Protein 1IAK (pdb70)

Radius of gyration: 23.52 Å; Cα contacts (8 Å, |Δi|>4): 874; chains: 3; bounding box: 76×51×43 Å

Sequence (380 aa):
IEADHVGSYGITVYQSPGDIGQYTFEFDGDELFYVDLDKKETVWMLPEFAQLRRFEPQGGLQNIATGKHNLEILTKRSNSTPATNEAPQATVFPKSPVLLGQPNTLICFVDNIFPPVINITWLRNSKSVTDGVYETSFFVNRDYSFHKLSYLTFIPSDDDIYDCKVEHWGLEEPVLKHWEPEGSFVHQFQPFCYFTNGTQRIRLVIRYIYNREEYVRFDSDVGEYRAVTELGRPDAEYWNKQYLERTRAELDTVCRHNYEKTETPTSLRRLEQPSVVISLSRTEALNHHNTLVCSVTDFYPAKIKVRWFRNGQEETVGVSSTQLIRNGDWTFQVLVMLEMTPRRGEVYTCHVEHPSLTSPITVEWRASTDYGILQINSRW

CATH classification: 3.10.320.10 (+1 more: 2.60.40.10)

Foldseek 3Di:
DDDPKDKDQWDWDFDDDPGDIWTFIAIRQHTQFIADLVVGHTGGPPVVVCVVDDDRSVVNNVVHVVNVVVCVVVCVVVVNDDWDFDDKDKDKDWPDDADAFDKTKIKIKIDQGPPQDKDKFKAKVNHTDDPQKDKDHWTADPVGHTMIMMMHIDGADDRIWMWIWIDTPNDPHTDTDIDHDD/DDKDWDWDWDWDDDPQLPDTWIKIFTDIRHRTAKMDTVVVQAIDGPDPVCPVPRVVCRVPPRVVVNCCNVVPRNCCRVPPCVVPVVVDWWAWDWDKDWDDDDDAQDKTKIKIKTWFTDDPDKDKWKDKQRHTDDPQKDKDPWADPPPRMTIIIIMGIDGAHAPMKMKIWMDDPNDPHIDIDIDHD/DDDDDDDDDDDDD

InterPro domains:
  IPR001003 MHC class II, alpha chain, N-terminal [PF00993] (30-110)
  IPR001003 MHC class II, alpha chain, N-terminal [SM00920] (31-111)
  IPR003006 Immunoglobulin/major histocompatibility complex, conserved site [PS00290] (188-194)
  IPR003597 Immunoglobulin C1-set [PF07654] (117-197)
  IPR003597 Immunoglobulin C1-set [SM00407] (129-200)
  IPR007110 Immunoglobulin-like domain [PS50835] (114-194)
  IPR011162 MHC classes I/II-like antigen recognition protein [SSF54452] (30-111)
  IPR013783 Immunoglobulin-like fold [G3DSA:2.60.40.10] (109-222)
  IPR014745 MHC class II, alpha/beta chain, N-terminal [G3DSA:3.10.320.10] (29-108)
  IPR036179 Immunoglobulin-like domain superfamily [SSF48726] (112-207)
  IPR050160 Major Histocompatibility Complex/Immunoglobulin [PTHR19944] (13-245)

B-factor: mean 33.02, std 12.21, range [11.02, 80.5]

Secondary structure (DSSP, 8-state):
---SEEEEEEEEEEEETTTEEEEEEEETTEEEEEEETTTTEEEESSGGGGGT-B--HHHHHHHHHHHHHHHHHHHHHHTSPPPPP---EEEEEESS---TTS-EEEEEEEEEE-SS--EEEEEETTEE--TTEEE--PEE-TTS-EEEEEEEEE---SS--EEEEEE-TT-SS-EEEEE---/--EEEEEEEEEEEETGGGEEEEEEEEEETTEEEEEEETTT-SEEESSGGGHHHHHHHHHHTHHHHHTHIIIIIIHHIIIIITTTGGG--BPPEEEEEESSPP-TTS-EEEEEEEEEEBSS--EEEEEETTEEE-TTEEE-PPEE-SSS-EEEEEEEEE---TT-EEEEEEE-TT-SS-EEEEEE-/-B--PPPPPPPP-

GO terms:
  GO:0005764 lysosome (C, IDA)
  GO:0005886 plasma membrane (C, IDA)
  GO:0009897 external side of plasma membrane (C, IDA)
  GO:0045582 positive regulation of T cell differentiation (P, IDA)
  GO:0042605 peptide antigen binding (F, IDA)
  GO:0042613 MHC class II protein complex (C, IDA)
  GO:0019882 antigen processing and presentation (P, IDA)
  GO:0019886 antigen processing and presentation of exogenous peptide antigen via MHC class II (P, IDA)
  GO:0048002 antigen processing and presentation of peptide antigen (P, IDA)
  GO:0005515 protein binding (F, IPI)

Structure (mmCIF, N/CA/C/O backbone):
data_1IAK
#
_entry.id   1IAK
#
_cell.length_a   112.250
_cell.length_b   112.250
_cell.length_c   99.720
_cell.angle_alpha   90.00
_cell.angle_beta   90.00
_cell.angle_gamma   90.00
#
_symmetry.space_group_name_H-M   'P 41 21 2'
#
loop_
_entity.id
_entity.type
_entity.pdbx_description
1 polymer 'MHC CLASS II I-AK'
2 polymer 'MHC CLASS II I-AK'
3 polymer 'MHC CLASS II I-AK'
4 non-polymer 2-acetamido-2-deoxy-beta-D-glucopyranose
5 water water
#
loop_
_atom_site.group_PDB
_atom_site.id
_atom_site.type_symbol
_atom_site.label_atom_id
_atom_site.label_alt_id
_atom_site.label_comp_id
_atom_site.label_asym_id
_atom_site.label_entity_id
_atom_site.label_seq_id
_atom_site.pdbx_PDB_ins_code
_atom_site.Cartn_x
_atom_site.Cartn_y
_atom_site.Cartn_z
_atom_site.occupancy
_atom_site.B_iso_or_equiv
_atom_site.auth_seq_id
_atom_site.auth_comp_id
_atom_site.auth_asym_id
_atom_site.auth_atom_id
_atom_site.pdbx_PDB_model_num
ATOM 1 N N . ILE A 1 4 ? 21.762 78.075 29.092 1.00 58.34 1 ILE A N 1
ATOM 2 C CA . ILE A 1 4 ? 21.699 79.116 30.158 1.00 57.89 1 ILE A CA 1
ATOM 3 C C . ILE A 1 4 ? 23.108 79.312 30.704 1.00 58.57 1 ILE A C 1
ATOM 4 O O . ILE A 1 4 ? 23.637 78.425 31.375 1.00 58.75 1 ILE A O 1
ATOM 9 N N . GLU A 1 5 ? 23.731 80.434 30.360 1.00 58.80 2 GLU A N 1
ATOM 10 C CA . GLU A 1 5 ? 25.074 80.742 30.839 1.00 58.87 2 GLU A CA 1
ATOM 11 C C . GLU A 1 5 ? 24.992 81.647 32.069 1.00 56.28 2 GLU A C 1
ATOM 12 O O . GLU A 1 5 ? 23.964 82.275 32.312 1.00 56.90 2 GLU A O 1
ATOM 18 N N . ALA A 1 6 ? 26.063 81.681 32.855 1.00 52.53 3 ALA A N 1
ATOM 19 C CA . ALA A 1 6 ? 26.126 82.504 34.063 1.00 48.23 3 ALA A CA 1
ATOM 20 C C . ALA A 1 6 ? 27.500 82.301 34.708 1.00 44.99 3 ALA A C 1
ATOM 21 O O . ALA A 1 6 ? 28.257 81.427 34.287 1.00 44.98 3 ALA A O 1
ATOM 23 N N . ASP A 1 7 ? 27.821 83.110 35.709 1.00 40.47 4 ASP A N 1
ATOM 24 C CA . ASP A 1 7 ? 29.086 82.984 36.414 1.00 36.75 4 ASP A CA 1
ATOM 25 C C . ASP A 1 7 ? 28.961 81.912 37.473 1.00 34.48 4 ASP A C 1
ATOM 26 O O . ASP A 1 7 ? 29.927 81.225 37.768 1.00 34.00 4 ASP A O 1
ATOM 31 N N . HIS A 1 8 ? 27.785 81.812 38.091 1.00 30.70 5 HIS A N 1
ATOM 32 C CA . HIS A 1 8 ? 27.537 80.827 39.149 1.00 28.91 5 HIS A CA 1
ATOM 33 C C . HIS A 1 8 ? 26.138 80.216 39.047 1.00 28.46 5 HIS A C 1
ATOM 34 O O . HIS A 1 8 ? 25.264 80.762 38.358 1.00 28.53 5 HIS A O 1
ATOM 41 N N . VAL A 1 9 ? 25.925 79.098 39.743 1.00 24.97 6 VAL A N 1
ATOM 42 C CA . VAL A 1 9 ? 24.637 78.419 39.754 1.00 22.65 6 VAL A CA 1
ATOM 43 C C . VAL A 1 9 ? 24.430 77.696 41.072 1.00 21.73 6 VAL A C 1
ATOM 44 O O . VAL A 1 9 ? 25.201 76.794 41.413 1.00 21.35 6 VAL A O 1
ATOM 48 N N . GLY A 1 10 ? 23.405 78.095 41.821 1.00 19.37 7 GLY A N 1
ATOM 49 C CA . GLY A 1 10 ? 23.098 77.449 43.087 1.00 19.23 7 GLY A CA 1
ATOM 50 C C . GLY A 1 10 ? 21.779 76.685 42.957 1.00 21.92 7 GLY A C 1
ATOM 51 O O . GLY A 1 10 ? 20.822 77.213 42.381 1.00 24.13 7 GLY A O 1
ATOM 52 N N . SER A 1 11 ? 21.740 75.427 43.393 1.00 20.10 8 SER A N 1
ATOM 53 C CA . SER A 1 11 ? 20.517 74.609 43.332 1.00 17.84 8 SER A CA 1
ATOM 54 C C . SER A 1 11 ? 20.187 74.356 44.766 1.00 18.28 8 SER A C 1
ATOM 55 O O . SER A 1 11 ? 20.699 73.437 45.392 1.00 18.98 8 SER A O 1
ATOM 58 N N . TYR A 1 12 ? 19.360 75.225 45.309 1.00 19.99 9 TYR A N 1
ATOM 59 C CA . TYR A 1 12 ? 19.009 75.148 46.703 1.00 21.90 9 TYR A CA 1
ATOM 60 C C . TYR A 1 12 ? 17.779 74.306 46.966 1.00 24.72 9 TYR A C 1
ATOM 61 O O . TYR A 1 12 ? 16.646 74.815 46.978 1.00 25.78 9 TYR A O 1
ATOM 70 N N . GLY A 1 13 A 17.998 73.008 47.126 1.00 24.12 9 GLY A N 1
ATOM 71 C CA . GLY A 1 13 A 16.890 72.123 47.423 1.00 23.17 9 GLY A CA 1
ATOM 72 C C . GLY A 1 13 A 16.516 71.096 46.382 1.00 24.51 9 GLY A C 1
ATOM 73 O O . GLY A 1 13 A 15.327 70.881 46.153 1.00 25.35 9 GLY A O 1
ATOM 74 N N . ILE A 1 14 ? 17.500 70.466 45.736 1.00 24.00 10 ILE A N 1
ATOM 75 C CA . ILE A 1 14 ? 17.197 69.431 44.748 1.00 23.18 10 ILE A CA 1
ATOM 76 C C . ILE A 1 14 ? 16.511 68.351 45.576 1.00 23.08 10 ILE A C 1
ATOM 77 O O . ILE A 1 14 ? 17.003 67.983 46.645 1.00 22.64 10 ILE A O 1
ATOM 82 N N . THR A 1 15 ? 15.322 67.941 45.136 1.00 24.66 11 THR A N 1
ATOM 83 C CA . THR A 1 15 ? 14.525 66.952 45.857 1.00 24.51 11 THR A CA 1
ATOM 84 C C . THR A 1 15 ? 14.111 65.811 44.937 1.00 24.93 11 THR A C 1
ATOM 85 O O . THR A 1 15 ? 13.421 66.023 43.938 1.00 24.84 11 THR A O 1
ATOM 89 N N . VAL A 1 16 ? 14.568 64.607 45.266 1.00 26.46 12 VAL A N 1
ATOM 90 C CA . VAL A 1 16 ? 14.268 63.425 44.473 1.00 26.44 12 VAL A CA 1
ATOM 91 C C . VAL A 1 16 ? 13.593 62.358 45.338 1.00 26.67 12 VAL A C 1
ATOM 92 O O . VAL A 1 16 ? 14.010 62.116 46.475 1.00 27.17 12 VAL A O 1
ATOM 96 N N . TYR A 1 17 ? 12.500 61.789 44.835 1.00 27.27 13 TYR A N 1
ATOM 97 C CA . TYR A 1 17 ? 11.803 60.736 45.566 1.00 27.65 13 TYR A CA 1
ATOM 98 C C . TYR A 1 17 ? 11.522 59.618 44.604 1.00 28.54 13 TYR A C 1
ATOM 99 O O . TYR A 1 17 ? 11.206 59.853 43.430 1.00 26.31 13 TYR A O 1
ATOM 108 N N . GLN A 1 18 ? 11.583 58.402 45.129 1.00 31.83 14 GLN A N 1
ATOM 109 C CA . GLN A 1 18 ? 11.398 57.213 44.316 1.00 34.78 14 GLN A CA 1
ATOM 110 C C . GLN A 1 18 ? 10.617 56.119 45.030 1.00 34.60 14 GLN A C 1
ATOM 111 O O . GLN A 1 18 ? 10.746 55.918 46.255 1.00 32.23 14 GLN A O 1
ATOM 117 N N . SER A 1 19 ? 9.774 55.438 44.261 1.00 35.76 15 SER A N 1
ATOM 118 C CA . SER A 1 19 ? 8.987 54.329 44.787 1.00 37.53 15 SER A CA 1
ATOM 119 C C . SER A 1 19 ? 9.024 53.165 43.811 1.00 36.93 15 SER A C 1
ATOM 120 O O . SER A 1 19 ? 9.153 53.360 42.602 1.00 36.67 15 SER A O 1
ATOM 123 N N . PRO A 1 20 ? 8.924 51.937 44.327 1.00 36.99 16 PRO A N 1
ATOM 124 C CA . PRO A 1 20 ? 8.779 51.626 45.751 1.00 36.97 16 PRO A CA 1
ATOM 125 C C . PRO A 1 20 ? 10.071 51.794 46.522 1.00 37.25 16 PRO A C 1
ATOM 126 O O . PRO A 1 20 ? 11.118 52.095 45.949 1.00 38.28 16 PRO A O 1
ATOM 130 N N . GLY A 1 21 ? 9.991 51.592 47.827 1.00 37.18 17 GLY A N 1
ATOM 131 C CA . GLY A 1 21 ? 11.172 51.691 48.653 1.00 39.15 17 GLY A CA 1
ATOM 132 C C . GLY A 1 21 ? 11.259 52.946 49.479 1.00 40.84 17 GLY A C 1
ATOM 133 O O . GLY A 1 21 ? 12.002 52.964 50.463 1.00 41.51 17 GLY A O 1
ATOM 134 N N . ASP A 1 22 ? 10.495 53.976 49.106 1.00 42.35 18 ASP A N 1
ATOM 135 C CA . ASP A 1 22 ? 10.512 55.261 49.817 1.00 43.00 18 ASP A CA 1
ATOM 136 C C . ASP A 1 22 ? 11.943 55.798 49.899 1.00 41.18 18 ASP A C 1
ATOM 137 O O . ASP A 1 22 ? 12.481 56.048 50.983 1.00 40.74 18 ASP A O 1
ATOM 142 N N . ILE A 1 23 ? 12.544 55.961 48.726 1.00 39.15 19 ILE A N 1
ATOM 143 C CA . ILE A 1 23 ? 13.916 56.432 48.588 1.00 38.08 19 ILE A CA 1
ATOM 144 C C . ILE A 1 23 ? 13.894 57.920 48.250 1.00 36.24 19 ILE A C 1
ATOM 145 O O . ILE A 1 23 ? 13.351 58.319 47.215 1.00 36.15 19 ILE A O 1
ATOM 150 N N . GLY A 1 24 ? 14.474 58.739 49.113 1.00 34.52 20 GLY A N 1
ATOM 151 C CA . GLY A 1 24 ? 14.495 60.164 48.843 1.00 34.32 20 GLY A CA 1
ATOM 152 C C . GLY A 1 24 ? 15.847 60.799 49.100 1.00 32.80 20 GLY A C 1
ATOM 153 O O . GLY A 1 24 ? 16.630 60.288 49.909 1.00 32.31 20 GLY A O 1
ATOM 154 N N . GLN A 1 25 ? 16.126 61.897 48.402 1.00 29.10 21 GLN A N 1
ATOM 155 C CA . GLN A 1 25 ? 17.379 62.623 48.574 1.00 26.71 21 GLN A CA 1
ATOM 156 C C . GLN A 1 25 ? 17.129 64.125 48.442 1.00 24.89 21 GLN A C 1
ATOM 157 O O . GLN A 1 25 ? 16.410 64.560 47.536 1.00 23.79 21 GLN A O 1
ATOM 163 N N . TYR A 1 26 ? 17.726 64.894 49.351 1.00 24.38 22 TYR A N 1
ATOM 164 C CA . TYR A 1 26 ? 17.618 66.357 49.367 1.00 23.59 22 TYR A CA 1
ATOM 165 C C . TYR A 1 26 ? 19.018 66.967 49.496 1.00 20.87 22 TYR A C 1
ATOM 166 O O . TYR A 1 26 ? 19.685 66.804 50.519 1.00 19.19 22 TYR A O 1
ATOM 175 N N . THR A 1 27 ? 19.431 67.708 48.479 1.00 21.36 23 THR A N 1
ATOM 176 C CA . THR A 1 27 ? 20.743 68.325 48.485 1.00 21.45 23 THR A CA 1
ATOM 177 C C . THR A 1 27 ? 20.747 69.776 47.999 1.00 23.87 23 THR A C 1
ATOM 178 O O . THR A 1 27 ? 19.788 70.251 47.376 1.00 23.77 23 THR A O 1
ATOM 182 N N . PHE A 1 28 ? 21.870 70.441 48.264 1.00 23.58 24 PHE A N 1
ATOM 183 C CA . PHE A 1 28 ? 22.156 71.806 47.820 1.00 22.87 24 PHE A CA 1
ATOM 184 C C . PHE A 1 28 ? 23.446 71.665 47.005 1.00 21.28 24 PHE A C 1
ATOM 185 O O . PHE A 1 28 ? 24.388 71.022 47.467 1.00 18.35 24 PHE A O 1
ATOM 193 N N . GLU A 1 29 ? 23.478 72.204 45.794 1.00 20.16 25 GLU A N 1
ATOM 194 C CA . GLU A 1 29 ? 24.686 72.162 44.966 1.00 20.75 25 GLU A CA 1
ATOM 195 C C . GLU A 1 29 ? 25.074 73.602 44.627 1.00 22.67 25 GLU A C 1
ATOM 196 O O . GLU A 1 29 ? 24.185 74.450 44.459 1.00 22.62 25 GLU A O 1
ATOM 202 N N . PHE A 1 30 ? 26.371 73.909 44.593 1.00 21.51 26 PHE A N 1
ATOM 203 C CA . PHE A 1 30 ? 26.805 75.241 44.173 1.00 21.09 26 PHE A CA 1
ATOM 204 C C . PHE A 1 30 ? 27.907 75.073 43.159 1.00 21.30 26 PHE A C 1
ATOM 205 O O . PHE A 1 30 ? 28.916 74.429 43.434 1.00 21.53 26 PHE A O 1
ATOM 213 N N . ASP A 1 31 ? 27.688 75.622 41.976 1.00 20.50 27 ASP A N 1
ATOM 214 C CA . ASP A 1 31 ? 28.628 75.523 40.880 1.00 21.75 27 ASP A CA 1
ATOM 215 C C . ASP A 1 31 ? 29.005 74.071 40.584 1.00 22.48 27 ASP A C 1
ATOM 216 O O . ASP A 1 31 ? 30.159 73.757 40.266 1.00 22.82 27 ASP A O 1
ATOM 221 N N . GLY A 1 32 ? 28.019 73.185 40.700 1.00 20.69 28 GLY A N 1
ATOM 222 C CA . GLY A 1 32 ? 28.228 71.781 40.409 1.00 18.73 28 GLY A CA 1
ATOM 223 C C . GLY A 1 32 ? 28.759 70.922 41.531 1.00 17.86 28 GLY A C 1
ATOM 224 O O . GLY A 1 32 ? 28.889 69.715 41.355 1.00 18.47 28 GLY A O 1
ATOM 225 N N . ASP A 1 33 ? 29.073 71.516 42.671 1.00 16.65 29 ASP A N 1
ATOM 226 C CA . ASP A 1 33 ? 29.590 70.743 43.774 1.00 19.55 29 ASP A CA 1
ATOM 227 C C . ASP A 1 33 ? 28.573 70.606 44.864 1.00 21.28 29 ASP A C 1
ATOM 228 O O . ASP A 1 33 ? 27.696 71.461 45.013 1.00 21.73 29 ASP A O 1
ATOM 233 N N . GLU A 1 34 ? 28.709 69.542 45.643 1.00 19.58 30 GLU A N 1
ATOM 234 C CA . GLU A 1 34 ? 27.781 69.251 46.713 1.00 21.31 30 GLU A CA 1
ATOM 235 C C . GLU A 1 34 ? 27.997 70.012 47.991 1.00 21.31 30 GLU A C 1
ATOM 236 O O . GLU A 1 34 ? 28.957 69.759 48.707 1.00 22.14 30 GLU A O 1
ATOM 242 N N . LEU A 1 35 ? 27.065 70.909 48.309 1.00 21.55 31 LEU A N 1
ATOM 243 C CA . LEU A 1 35 ? 27.149 71.679 49.543 1.00 20.51 31 LEU A CA 1
ATOM 244 C C . LEU A 1 35 ? 26.792 70.769 50.720 1.00 21.27 31 LEU A C 1
ATOM 245 O O . LEU A 1 35 ? 27.517 70.703 51.723 1.00 22.70 31 LEU A O 1
ATOM 250 N N . PHE A 1 36 ? 25.689 70.044 50.597 1.00 21.54 32 PHE A N 1
ATOM 251 C CA . PHE A 1 36 ? 25.283 69.120 51.645 1.00 21.87 32 PHE A CA 1
ATOM 252 C C . PHE A 1 36 ? 24.123 68.253 51.184 1.00 21.30 32 PHE A C 1
ATOM 253 O O . PHE A 1 36 ? 23.645 68.361 50.051 1.00 19.36 32 PHE A O 1
ATOM 261 N N . TYR A 1 37 ? 23.747 67.317 52.029 1.00 21.63 33 TYR A N 1
ATOM 262 C CA . TYR A 1 37 ? 22.572 66.508 51.748 1.00 24.15 33 TYR A CA 1
ATOM 263 C C . TYR A 1 37 ? 21.985 66.424 53.136 1.00 25.42 33 TYR A C 1
ATOM 264 O O . TYR A 1 37 ? 22.702 66.653 54.132 1.00 24.16 33 TYR A O 1
ATOM 273 N N . VAL A 1 38 ? 20.673 66.226 53.211 1.00 27.73 34 VAL A N 1
ATOM 274 C CA . VAL A 1 38 ? 20.033 66.108 54.508 1.00 29.00 34 VAL A CA 1
ATOM 275 C C . VAL A 1 38 ? 19.793 64.628 54.748 1.00 30.14 34 VAL A C 1
ATOM 276 O O . VAL A 1 38 ? 19.232 63.941 53.888 1.00 27.52 34 VAL A O 1
ATOM 280 N N . ASP A 1 39 ? 20.316 64.126 55.864 1.00 32.00 35 ASP A N 1
ATOM 281 C CA . ASP A 1 39 ? 20.119 62.729 56.229 1.00 34.85 35 ASP A CA 1
ATOM 282 C C . ASP A 1 39 ? 18.668 62.640 56.714 1.00 34.45 35 ASP A C 1
ATOM 283 O O . ASP A 1 39 ? 18.340 63.104 57.801 1.00 33.64 35 ASP A O 1
ATOM 288 N N . LEU A 1 40 ? 17.812 62.061 55.884 1.00 35.50 36 LEU A N 1
ATOM 289 C CA . LEU A 1 40 ? 16.393 61.935 56.175 1.00 36.33 36 LEU A CA 1
ATOM 290 C C . LEU A 1 40 ? 16.094 61.106 57.407 1.00 38.65 36 LEU A C 1
ATOM 291 O O . LEU A 1 40 ? 15.133 61.377 58.132 1.00 38.85 36 LEU A O 1
ATOM 296 N N . ASP A 1 41 ? 16.953 60.136 57.679 1.00 41.93 37 ASP A N 1
ATOM 297 C CA . ASP A 1 41 ? 16.765 59.268 58.824 1.00 45.21 37 ASP A CA 1
ATOM 298 C C . ASP A 1 41 ? 17.263 59.901 60.114 1.00 45.72 37 ASP A C 1
ATOM 299 O O . ASP A 1 41 ? 16.529 59.942 61.102 1.00 45.98 37 ASP A O 1
ATOM 304 N N . LYS A 1 42 ? 18.496 60.402 60.113 1.00 46.61 38 LYS A N 1
ATOM 305 C CA . LYS A 1 42 ? 19.056 61.045 61.305 1.00 47.86 38 LYS A CA 1
ATOM 306 C C . LYS A 1 42 ? 18.527 62.478 61.463 1.00 47.80 38 LYS A C 1
ATOM 307 O O . LYS A 1 42 ? 18.582 63.059 62.550 1.00 47.91 38 LYS A O 1
ATOM 313 N N . LYS A 1 43 ? 18.000 63.030 60.374 1.00 47.08 39 LYS A N 1
ATOM 314 C CA . LYS A 1 43 ? 17.467 64.387 60.359 1.00 47.04 39 LYS A CA 1
ATOM 315 C C . LYS A 1 43 ? 18.545 65.428 60.694 1.00 46.48 39 LYS A C 1
ATOM 316 O O . LYS A 1 43 ? 18.422 66.199 61.650 1.00 47.21 39 LYS A O 1
ATOM 322 N N . GLU A 1 44 ? 19.586 65.456 59.862 1.00 44.73 40 GLU A N 1
ATOM 323 C CA . GLU A 1 44 ? 20.710 66.373 60.013 1.00 43.30 40 GLU A CA 1
ATOM 324 C C . GLU A 1 44 ? 21.200 66.815 58.641 1.00 40.84 40 GLU A C 1
ATOM 325 O O . GLU A 1 44 ? 20.998 66.124 57.638 1.00 40.56 40 GLU A O 1
ATOM 331 N N . THR A 1 45 ? 21.850 67.970 58.606 1.00 37.48 41 THR A N 1
ATOM 332 C CA . THR A 1 45 ? 22.404 68.520 57.381 1.00 33.63 41 THR A CA 1
ATOM 333 C C . THR A 1 45 ? 23.860 68.067 57.373 1.00 32.92 41 THR A C 1
ATOM 334 O O . THR A 1 45 ? 24.608 68.364 58.304 1.00 33.06 41 THR A O 1
ATOM 338 N N . VAL A 1 46 ? 24.240 67.288 56.367 1.00 30.95 42 VAL A N 1
ATOM 339 C CA . VAL A 1 46 ? 25.607 66.782 56.286 1.00 29.62 42 VAL A CA 1
ATOM 340 C C . VAL A 1 46 ? 26.388 67.519 55.210 1.00 28.42 42 VAL A C 1
ATOM 341 O O . VAL A 1 46 ? 26.164 67.316 54.006 1.00 28.09 42 VAL A O 1
ATOM 345 N N . TRP A 1 47 ? 27.293 68.385 55.663 1.00 27.24 43 TRP A N 1
ATOM 346 C CA . TRP A 1 47 ? 28.119 69.212 54.782 1.00 27.48 43 TRP A CA 1
ATOM 347 C C . TRP A 1 47 ? 29.362 68.476 54.299 1.00 27.09 43 TRP A C 1
ATOM 348 O O . TRP A 1 47 ? 30.062 67.840 55.094 1.00 27.56 43 TRP A O 1
ATOM 359 N N . MET A 1 48 ? 29.635 68.559 52.999 1.00 26.72 44 MET A N 1
ATOM 360 C CA . MET A 1 48 ? 30.808 67.896 52.455 1.00 26.89 44 MET A CA 1
ATOM 361 C C . MET A 1 48 ? 32.071 68.534 53.026 1.00 28.73 44 MET A C 1
ATOM 362 O O . MET A 1 48 ? 33.002 67.823 53.398 1.00 29.98 44 MET A O 1
ATOM 367 N N . LEU A 1 49 ? 32.117 69.870 53.0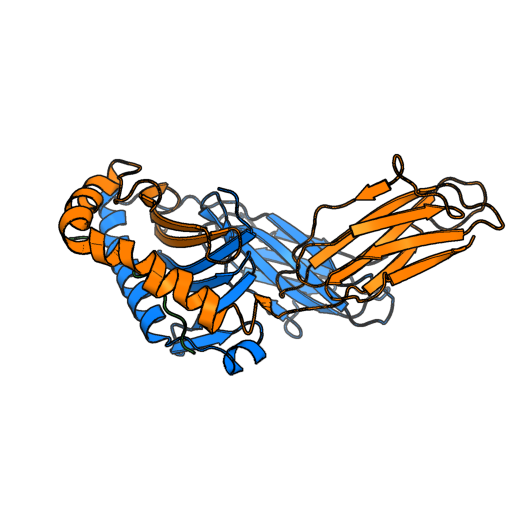62 1.00 28.43 45 LEU A N 1
ATOM 368 C CA . LEU A 1 49 ? 33.249 70.601 53.642 1.00 25.89 45 LEU A CA 1
ATOM 369 C C . LEU A 1 49 ? 32.750 71.016 55.022 1.00 26.77 45 LEU A C 1
ATOM 370 O O . LEU A 1 49 ? 32.010 71.986 55.165 1.00 25.28 45 LEU A O 1
ATOM 375 N N . PRO A 1 50 ? 33.129 70.266 56.057 1.00 27.83 46 PRO A N 1
ATOM 376 C CA . PRO A 1 50 ? 32.714 70.539 57.434 1.00 29.10 46 PRO A CA 1
ATOM 377 C C . PRO 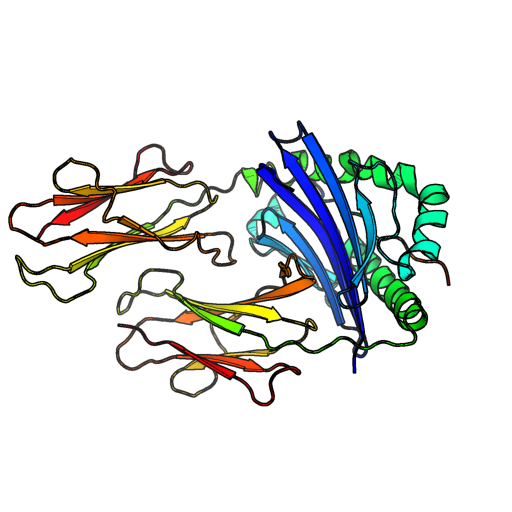A 1 50 ? 32.900 71.976 57.923 1.00 31.41 46 PRO A C 1
ATOM 378 O O . PRO A 1 50 ? 32.161 72.433 58.795 1.00 33.54 46 PRO A O 1
ATOM 382 N N . GLU A 1 51 ? 33.890 72.680 57.389 1.00 31.83 47 GLU A N 1
ATOM 383 C CA . GLU A 1 51 ? 34.159 74.057 57.800 1.00 32.72 47 GLU A CA 1
ATOM 384 C C . GLU A 1 51 ? 33.016 74.993 57.407 1.00 31.70 47 GLU A C 1
ATOM 385 O O . GLU A 1 51 ? 32.718 75.944 58.127 1.00 31.30 47 GLU A O 1
ATOM 391 N N . PHE A 1 52 ? 32.360 74.699 56.286 1.00 29.67 48 PHE A N 1
ATOM 392 C CA . PHE A 1 52 ? 31.230 75.494 55.821 1.00 27.50 48 PHE A CA 1
ATOM 393 C C . PHE A 1 52 ? 30.097 75.542 56.858 1.00 29.37 48 PHE A C 1
ATOM 394 O O . PHE A 1 52 ? 29.441 76.570 57.016 1.00 31.14 48 PHE A O 1
ATOM 402 N N . ALA A 1 53 ? 29.894 74.453 57.592 1.00 30.60 49 ALA A N 1
ATOM 403 C CA . ALA A 1 53 ? 28.842 74.396 58.605 1.00 32.09 49 ALA A CA 1
ATOM 404 C C . ALA A 1 53 ? 29.101 75.368 59.745 1.00 33.86 49 ALA A C 1
ATOM 405 O O . ALA A 1 53 ? 28.286 75.497 60.655 1.00 34.72 49 ALA A O 1
ATOM 407 N N . GLN A 1 54 ? 30.264 76.008 59.722 1.00 36.08 50 GLN A N 1
ATOM 408 C CA . GLN A 1 54 ? 30.626 76.975 60.745 1.00 37.63 50 GLN A CA 1
ATOM 409 C C . GLN A 1 54 ? 30.268 78.404 60.333 1.00 37.49 50 GLN A C 1
ATOM 410 O O . GLN A 1 54 ? 30.121 79.284 61.181 1.00 38.82 50 GLN A O 1
ATOM 416 N N . LEU A 1 55 ? 30.119 78.615 59.029 1.00 35.79 51 LEU A N 1
ATOM 417 C CA . LEU A 1 55 ? 29.825 79.924 58.465 1.00 34.12 51 LEU A CA 1
ATOM 418 C C . LEU A 1 55 ? 28.410 80.054 57.909 1.00 33.91 51 LEU A C 1
ATOM 419 O O . LEU A 1 55 ? 27.965 81.161 57.603 1.00 35.45 51 LEU A O 1
ATOM 424 N N . ARG A 1 56 ? 27.714 78.934 57.741 1.00 32.13 52 ARG A N 1
ATOM 425 C CA . ARG A 1 56 ? 26.350 78.943 57.217 1.00 30.46 52 ARG A CA 1
ATOM 426 C C . ARG A 1 56 ? 25.608 77.730 57.776 1.00 32.55 52 ARG A C 1
ATOM 427 O O . ARG A 1 56 ? 26.241 76.765 58.211 1.00 33.03 52 ARG A O 1
ATOM 435 N N . ARG A 1 57 ? 24.279 77.780 57.800 1.00 33.82 53 ARG A N 1
ATOM 436 C CA . ARG A 1 57 ? 23.506 76.664 58.326 1.00 34.56 53 ARG A CA 1
ATOM 437 C C . ARG A 1 57 ? 22.182 76.499 57.607 1.00 34.13 53 ARG A C 1
ATOM 438 O O . ARG A 1 57 ? 21.638 77.464 57.063 1.00 34.06 53 ARG A O 1
ATOM 446 N N . PHE A 1 58 ? 21.682 75.267 57.594 1.00 31.89 54 PHE A N 1
ATOM 447 C CA . PHE A 1 58 ? 20.407 74.949 56.966 1.00 30.92 54 PHE A CA 1
ATOM 448 C C . PHE A 1 58 ? 19.630 74.072 57.927 1.00 31.96 54 PHE A C 1
ATOM 449 O O . PHE A 1 58 ? 20.183 73.138 58.501 1.00 31.86 54 PHE A O 1
ATOM 457 N N . GLU A 1 59 ? 18.368 74.420 58.154 1.00 34.46 55 GLU A N 1
ATOM 458 C CA . GLU A 1 59 ? 17.494 73.661 59.041 1.00 35.63 55 GLU A CA 1
ATOM 459 C C . GLU A 1 59 ? 16.987 72.469 58.247 1.00 33.86 55 GLU A C 1
ATOM 460 O O . GLU A 1 59 ? 16.246 72.634 57.278 1.00 34.27 55 GLU A O 1
ATOM 466 N N . PRO A 1 60 ? 17.367 71.249 58.657 1.00 32.11 56 PRO A N 1
ATOM 467 C CA . PRO A 1 60 ? 16.963 70.017 57.973 1.00 31.71 56 PRO A CA 1
ATOM 468 C C . PRO A 1 60 ? 15.477 69.845 57.699 1.00 32.10 56 PRO A C 1
ATOM 469 O O . PRO A 1 60 ? 15.111 69.235 56.682 1.00 30.75 56 PRO A O 1
ATOM 473 N N . GLN A 1 61 ? 14.629 70.410 58.569 1.00 33.66 57 GLN A N 1
ATOM 474 C CA . GLN A 1 61 ? 13.166 70.328 58.416 1.00 34.00 57 GLN A CA 1
ATOM 475 C C . GLN A 1 61 ? 12.765 70.730 57.012 1.00 31.84 57 GLN A C 1
ATOM 476 O O . GLN A 1 61 ? 11.872 70.124 56.417 1.00 32.86 57 GLN A O 1
ATOM 482 N N . GLY A 1 62 ? 13.425 71.757 56.485 1.00 29.45 58 GLY A N 1
ATOM 483 C CA . GLY A 1 62 ? 13.126 72.220 55.146 1.00 26.66 58 GLY A CA 1
ATOM 484 C C . GLY A 1 62 ? 13.355 71.083 54.188 1.00 26.32 58 GLY A C 1
ATOM 485 O O . GLY A 1 62 ? 12.627 70.935 53.202 1.00 27.01 58 GLY A O 1
ATOM 486 N N . GLY A 1 63 ? 14.370 70.275 54.494 1.00 24.92 59 GLY A N 1
ATOM 487 C CA . GLY A 1 63 ? 14.684 69.128 53.673 1.00 23.75 59 GLY A CA 1
ATOM 488 C C . GLY A 1 63 ? 13.583 68.097 53.796 1.00 21.91 59 GLY A C 1
ATOM 489 O O . GLY A 1 63 ? 13.020 67.667 52.803 1.00 21.06 59 GLY A O 1
ATOM 490 N N . LEU A 1 64 ? 13.250 67.730 55.024 1.00 24.00 60 LEU A N 1
ATOM 491 C CA . LEU A 1 64 ? 12.205 66.739 55.274 1.00 26.35 60 LEU A CA 1
ATOM 492 C C . LEU A 1 64 ? 10.907 67.132 54.585 1.00 28.41 60 LEU A C 1
ATOM 493 O O . LEU A 1 64 ? 10.304 66.341 53.852 1.00 29.37 60 LEU A O 1
ATOM 498 N N . GLN A 1 65 ? 10.495 68.372 54.811 1.00 29.97 61 GLN A N 1
ATOM 499 C CA . GLN A 1 65 ? 9.268 68.894 54.242 1.00 30.98 61 GLN A CA 1
ATOM 500 C C . GLN A 1 65 ? 9.221 68.791 52.734 1.00 29.31 61 GLN A C 1
ATOM 501 O O . GLN A 1 65 ? 8.212 68.382 52.161 1.00 30.36 61 GLN A O 1
ATOM 507 N N . ASN A 1 66 ? 10.303 69.186 52.080 1.00 28.62 62 ASN A N 1
ATOM 508 C CA . ASN A 1 66 ? 10.358 69.128 50.626 1.00 26.60 62 ASN A CA 1
ATOM 509 C C . ASN A 1 66 ? 10.278 67.697 50.124 1.00 26.16 62 ASN A C 1
ATOM 510 O O . ASN A 1 66 ? 9.724 67.443 49.056 1.00 24.85 62 ASN A O 1
ATOM 515 N N . ILE A 1 67 ? 10.837 66.764 50.893 1.00 28.78 63 ILE A N 1
ATOM 516 C CA . ILE A 1 67 ? 10.795 65.347 50.527 1.00 29.11 63 ILE A CA 1
ATOM 517 C C . ILE A 1 67 ? 9.349 64.849 50.663 1.00 28.84 63 ILE A C 1
ATOM 518 O O . ILE A 1 67 ? 8.820 64.230 49.738 1.00 29.18 63 ILE A O 1
ATOM 523 N N . ALA A 1 68 ? 8.704 65.158 51.787 1.00 27.68 64 ALA A N 1
ATOM 524 C CA . ALA A 1 68 ? 7.313 64.759 52.002 1.00 27.38 64 ALA A CA 1
ATOM 525 C C . ALA A 1 68 ? 6.463 65.195 50.813 1.00 27.87 64 ALA A C 1
ATOM 526 O O . ALA A 1 68 ? 5.582 64.460 50.365 1.00 30.40 64 ALA A O 1
ATOM 528 N N . THR A 1 69 ? 6.760 66.370 50.268 1.00 27.90 65 THR A N 1
ATOM 529 C CA . THR A 1 69 ? 6.025 66.890 49.124 1.00 27.31 65 THR A CA 1
ATOM 530 C C . THR A 1 69 ? 6.419 66.142 47.877 1.00 29.24 65 THR A C 1
ATOM 531 O O . THR A 1 69 ? 5.601 65.955 46.975 1.00 31.66 65 THR A O 1
ATOM 535 N N . GLY A 1 70 ? 7.680 65.729 47.812 1.00 29.92 66 GLY A N 1
ATOM 536 C CA . GLY A 1 70 ? 8.151 64.992 46.655 1.00 30.37 66 GLY A CA 1
ATOM 537 C C . GLY A 1 70 ? 7.378 63.695 46.573 1.00 29.38 66 GLY A C 1
ATOM 538 O O . GLY A 1 70 ? 6.900 63.317 45.506 1.00 27.79 66 GLY A O 1
ATOM 539 N N . LYS A 1 71 ? 7.248 63.041 47.723 1.00 31.32 67 LYS A N 1
ATOM 540 C CA . LYS A 1 71 ? 6.514 61.779 47.867 1.00 34.78 67 LYS A CA 1
ATOM 541 C C . LYS A 1 71 ? 5.094 62.005 47.351 1.00 36.92 67 LYS A C 1
ATOM 542 O O . LYS A 1 71 ? 4.654 61.349 46.398 1.00 37.95 67 LYS A O 1
ATOM 548 N N . HIS A 1 72 ? 4.434 63.017 47.918 1.00 38.38 68 HIS A N 1
ATOM 549 C CA . HIS A 1 72 ? 3.074 63.392 47.543 1.00 38.84 68 HIS A CA 1
ATOM 550 C C . HIS A 1 72 ? 2.912 63.593 46.034 1.00 38.94 68 HIS A C 1
ATOM 551 O O . HIS A 1 72 ? 1.983 63.050 45.433 1.00 41.71 68 HIS A O 1
ATOM 558 N N . ASN A 1 73 ? 3.808 64.352 45.410 1.00 37.91 69 ASN A N 1
ATOM 559 C CA . ASN A 1 73 ? 3.708 64.596 43.969 1.00 36.92 69 ASN A CA 1
ATOM 560 C C . ASN A 1 73 ? 4.047 63.355 43.125 1.00 36.09 69 ASN A C 1
ATOM 561 O O . ASN A 1 73 ? 3.716 63.289 41.930 1.00 34.20 69 ASN A O 1
ATOM 566 N N . LEU A 1 74 ? 4.721 62.380 43.732 1.00 35.43 70 LEU A N 1
ATOM 567 C CA . LEU A 1 74 ? 5.074 61.164 43.006 1.00 36.67 70 LEU A CA 1
ATOM 568 C C . LEU A 1 74 ? 3.819 60.327 42.770 1.00 37.01 70 LEU A C 1
ATOM 569 O O . LEU A 1 74 ? 3.587 59.878 41.645 1.00 36.98 70 LEU A O 1
ATOM 574 N N . GLU A 1 75 ? 2.998 60.153 43.810 1.00 38.28 71 GLU A N 1
ATOM 575 C CA . GLU A 1 75 ? 1.745 59.390 43.680 1.00 39.82 71 GLU A CA 1
ATOM 576 C C . GLU A 1 75 ? 0.884 60.030 42.609 1.00 38.71 71 GLU A C 1
ATOM 577 O O . GLU A 1 75 ? 0.413 59.364 41.684 1.00 39.44 71 GLU A O 1
ATOM 583 N N . ILE A 1 76 ? 0.660 61.330 42.774 1.00 36.70 72 ILE A N 1
ATOM 584 C CA . ILE A 1 76 ? -0.147 62.101 41.852 1.00 35.81 72 ILE A CA 1
ATOM 585 C C . ILE A 1 76 ? 0.375 61.994 40.422 1.00 36.12 72 ILE A C 1
ATOM 586 O O . ILE A 1 76 ? -0.399 61.787 39.489 1.00 37.19 72 ILE A O 1
ATOM 591 N N . LEU A 1 77 ? 1.686 62.079 40.241 1.00 35.82 73 LEU A N 1
ATOM 592 C CA . LEU A 1 77 ? 2.237 61.978 38.894 1.00 34.90 73 LEU A CA 1
ATOM 593 C C . LEU A 1 77 ? 2.260 60.551 38.353 1.00 35.51 73 LEU A C 1
ATOM 594 O O . LEU A 1 77 ? 2.133 60.343 37.142 1.00 34.30 73 LEU A O 1
ATOM 599 N N . THR A 1 78 ? 2.429 59.570 39.238 1.00 37.74 74 THR A N 1
ATOM 600 C CA . THR A 1 78 ? 2.446 58.168 38.813 1.00 40.81 74 THR A CA 1
ATOM 601 C C . THR A 1 78 ? 1.061 57.868 38.234 1.00 43.22 74 THR A C 1
ATOM 602 O O . THR A 1 78 ? 0.930 57.347 37.119 1.00 43.62 74 THR A O 1
ATOM 606 N N . LYS A 1 79 ? 0.030 58.277 38.964 1.00 45.40 75 LYS A N 1
ATOM 607 C CA . LYS A 1 79 ? -1.340 58.083 38.509 1.00 47.17 75 LYS A CA 1
ATOM 608 C C . LYS A 1 79 ? -1.565 58.820 37.185 1.00 46.58 75 LYS A C 1
ATOM 609 O O . LYS A 1 79 ? -2.095 58.244 36.242 1.00 46.23 75 LYS A O 1
ATOM 615 N N . ARG A 1 80 ? -1.060 60.047 37.084 1.00 45.91 76 ARG A N 1
ATOM 616 C CA . ARG A 1 80 ? -1.224 60.845 35.872 1.00 46.52 76 ARG A CA 1
ATOM 617 C C . ARG A 1 80 ? -0.662 60.231 34.600 1.00 48.01 76 ARG A C 1
ATOM 618 O O . ARG A 1 80 ? -1.158 60.503 33.507 1.00 48.46 76 ARG A O 1
ATOM 626 N N . SER A 1 81 ? 0.417 59.469 34.725 1.00 50.73 77 SER A N 1
ATOM 627 C CA . SER A 1 81 ? 1.047 58.842 33.559 1.00 53.10 77 SER A CA 1
ATOM 628 C C . SER A 1 81 ? 0.462 57.460 33.286 1.00 54.71 77 SER A C 1
ATOM 629 O O . SER A 1 81 ? 0.777 56.829 32.270 1.00 53.69 77 SER A O 1
ATOM 632 N N . ASN A 1 82 ? -0.416 57.023 34.188 1.00 57.13 78 ASN A N 1
ATOM 633 C CA . ASN A 1 82 ? -1.048 55.712 34.119 1.00 59.19 78 ASN A CA 1
ATOM 634 C C . ASN A 1 82 ? 0.058 54.722 34.446 1.00 58.21 78 ASN A C 1
ATOM 635 O O . ASN A 1 82 ? 0.371 53.819 33.673 1.00 57.90 78 ASN A O 1
ATOM 640 N N . SER A 1 83 ? 0.694 54.983 35.583 1.00 57.03 79 SER A N 1
ATOM 641 C CA . SER A 1 83 ? 1.789 54.184 36.119 1.00 56.48 79 SER A CA 1
ATOM 642 C C . SER A 1 83 ? 2.934 53.786 35.178 1.00 56.17 79 SER A C 1
ATOM 643 O O . SER A 1 83 ? 3.321 52.614 35.124 1.00 56.82 79 SER A O 1
ATOM 646 N N . THR A 1 84 ? 3.491 54.766 34.466 1.00 55.03 80 THR A N 1
ATOM 647 C CA . THR A 1 84 ? 4.624 54.530 33.570 1.00 54.16 80 THR A CA 1
ATOM 648 C C . THR A 1 84 ? 5.880 54.403 34.445 1.00 52.78 80 THR A C 1
ATOM 649 O O . THR A 1 84 ? 6.252 55.344 35.144 1.00 52.65 80 THR A O 1
ATOM 653 N N . PRO A 1 85 ? 6.545 53.234 34.425 1.00 51.82 81 PRO A N 1
ATOM 654 C CA . PRO A 1 85 ? 7.747 53.034 35.238 1.00 50.82 81 PRO A CA 1
ATOM 655 C C . PRO A 1 85 ? 8.983 53.709 34.653 1.00 49.79 81 PRO A C 1
ATOM 656 O O . PRO A 1 85 ? 9.046 53.993 33.452 1.00 49.34 81 PRO A O 1
ATOM 660 N N . ALA A 1 86 ? 9.976 53.925 35.507 1.00 48.15 82 ALA A N 1
ATOM 661 C CA . ALA A 1 86 ? 11.232 54.532 35.101 1.00 47.61 82 ALA A CA 1
ATOM 662 C C . ALA A 1 86 ? 12.023 53.530 34.261 1.00 47.09 82 ALA A C 1
ATOM 663 O O . ALA A 1 86 ? 12.025 52.333 34.570 1.00 47.98 82 ALA A O 1
ATOM 665 N N . THR A 1 87 ? 12.634 53.994 33.172 1.00 45.29 83 THR A N 1
ATOM 666 C CA . THR A 1 87 ? 13.467 53.132 32.329 1.00 43.78 83 THR A CA 1
ATOM 667 C C . THR A 1 87 ? 14.850 53.018 32.992 1.00 44.01 83 THR A C 1
ATOM 668 O O . THR A 1 87 ? 15.400 54.024 33.457 1.00 45.10 83 THR A O 1
ATOM 672 N N . ASN A 1 88 ? 15.398 51.808 33.067 1.00 42.34 84 ASN A N 1
ATOM 673 C CA . ASN A 1 88 ? 16.722 51.618 33.657 1.00 40.39 84 ASN A CA 1
ATOM 674 C C . ASN A 1 88 ? 17.787 51.962 32.625 1.00 39.79 84 ASN A C 1
ATOM 675 O O . ASN A 1 88 ? 17.688 51.567 31.463 1.00 40.15 84 ASN A O 1
ATOM 680 N N . GLU A 1 89 ? 18.772 52.748 33.036 1.00 38.07 85 GLU A N 1
ATOM 681 C CA . GLU A 1 89 ? 19.863 53.121 32.149 1.00 36.66 85 GLU A CA 1
ATOM 682 C C . GLU A 1 89 ? 21.080 52.314 32.580 1.00 34.06 85 GLU A C 1
ATOM 683 O O . GLU A 1 89 ? 21.105 51.760 33.689 1.00 31.98 85 GLU A O 1
ATOM 689 N N . ALA A 1 90 ? 22.089 52.262 31.713 1.00 31.81 86 ALA A N 1
ATOM 690 C CA . ALA A 1 90 ? 23.342 51.562 32.011 1.00 29.95 86 ALA A CA 1
ATOM 691 C C . ALA A 1 90 ? 24.376 52.609 32.483 1.00 27.24 86 ALA A C 1
ATOM 692 O O . ALA A 1 90 ? 24.821 53.460 31.702 1.00 26.34 86 ALA A O 1
ATOM 694 N N . PRO A 1 91 ? 24.737 52.578 33.776 1.00 26.44 87 PRO A N 1
ATOM 695 C CA . PRO A 1 91 ? 25.712 53.522 34.336 1.00 26.54 87 PRO A CA 1
ATOM 696 C C . PRO A 1 91 ? 27.066 53.261 33.692 1.00 29.33 87 PRO A C 1
ATOM 697 O O . PRO A 1 91 ? 27.380 52.107 33.377 1.00 29.76 87 PRO A O 1
ATOM 701 N N . GLN A 1 92 ? 27.863 54.315 33.511 1.00 31.25 88 GLN A N 1
ATOM 702 C CA . GLN A 1 92 ? 29.204 54.206 32.923 1.00 33.05 88 GLN A CA 1
ATOM 703 C C . GLN A 1 92 ? 30.203 54.771 33.917 1.00 31.72 88 GLN A C 1
ATOM 704 O O . GLN A 1 92 ? 30.096 55.938 34.312 1.00 31.43 88 GLN A O 1
ATOM 710 N N . ALA A 1 93 ? 31.160 53.946 34.329 1.00 28.76 89 ALA A N 1
ATOM 711 C CA . ALA A 1 93 ? 32.160 54.352 35.308 1.00 27.09 89 ALA A CA 1
ATOM 712 C C . ALA A 1 93 ? 33.523 54.677 34.695 1.00 27.11 89 ALA A C 1
ATOM 713 O O . ALA A 1 93 ? 33.872 54.186 33.618 1.00 25.19 89 ALA A O 1
ATOM 715 N N . THR A 1 94 ? 34.261 55.551 35.372 1.00 26.77 90 THR A N 1
ATOM 716 C CA . THR A 1 94 ? 35.592 55.969 34.951 1.00 25.91 90 THR A CA 1
ATOM 717 C C . THR A 1 94 ? 36.414 56.117 36.218 1.00 24.77 90 THR A C 1
ATOM 718 O O . THR A 1 94 ? 35.943 56.697 37.196 1.00 23.41 90 THR A O 1
ATOM 722 N N . VAL A 1 95 ? 37.616 55.550 36.214 1.00 22.42 91 VAL A N 1
ATOM 723 C CA . VAL A 1 95 ? 38.495 55.614 37.376 1.00 20.94 91 VAL A CA 1
ATOM 724 C C . VAL A 1 95 ? 39.708 56.460 37.054 1.00 19.74 91 VAL A C 1
ATOM 725 O O . VAL A 1 95 ? 40.274 56.356 35.975 1.00 21.20 91 VAL A O 1
ATOM 729 N N . PHE A 1 96 ? 40.066 57.343 37.969 1.00 18.83 92 PHE A N 1
ATOM 730 C CA . PHE A 1 96 ? 41.221 58.201 37.774 1.00 19.04 92 PHE A CA 1
ATOM 731 C C . PHE A 1 96 ? 41.722 58.632 39.145 1.00 19.67 92 PHE A C 1
ATOM 732 O O . PHE A 1 96 ? 40.971 58.624 40.128 1.00 19.78 92 PHE A O 1
ATOM 740 N N . PRO A 1 97 ? 43.036 58.882 39.257 1.00 20.30 93 PRO A N 1
ATOM 741 C CA . PRO A 1 97 ? 43.636 59.300 40.525 1.00 18.02 93 PRO A CA 1
ATOM 742 C C . PRO A 1 97 ? 43.437 60.789 40.800 1.00 17.19 93 PRO A C 1
ATOM 743 O O . PRO A 1 97 ? 43.361 61.591 39.877 1.00 17.73 93 PRO A O 1
ATOM 747 N N . LYS A 1 98 ? 43.343 61.150 42.069 1.00 16.19 94 LYS A N 1
ATOM 748 C CA . LYS A 1 98 ? 43.169 62.542 42.460 1.00 20.12 94 LYS A CA 1
ATOM 749 C C . LYS A 1 98 ? 44.456 63.307 42.164 1.00 22.80 94 LYS A C 1
ATOM 750 O O . LYS A 1 98 ? 44.431 64.373 41.528 1.00 23.03 94 LYS A O 1
ATOM 756 N N . SER A 1 99 ? 45.576 62.748 42.626 1.00 24.89 95 SER A N 1
ATOM 757 C CA . SER A 1 99 ? 46.894 63.354 42.440 1.00 26.35 95 SER A CA 1
ATOM 758 C C . SER A 1 99 ? 47.759 62.529 41.493 1.00 27.72 95 SER A C 1
ATOM 759 O O . SER A 1 99 ? 47.409 61.389 41.143 1.00 26.98 95 SER A O 1
ATOM 762 N N . PRO A 1 100 ? 48.905 63.092 41.063 1.00 28.04 96 PRO A N 1
ATOM 763 C CA . PRO A 1 100 ? 49.797 62.366 40.152 1.00 28.90 96 PRO A CA 1
ATOM 764 C C . PRO A 1 100 ? 50.296 61.131 40.892 1.00 29.30 96 PRO A C 1
ATOM 765 O O . PRO A 1 100 ? 50.607 61.214 42.085 1.00 28.62 96 PRO A O 1
ATOM 769 N N . VAL A 1 101 ? 50.335 59.995 40.201 1.00 30.26 97 VAL A N 1
ATOM 770 C CA . VAL A 1 101 ? 50.759 58.729 40.804 1.00 32.86 97 VAL A CA 1
ATOM 771 C C . VAL A 1 101 ? 52.247 58.658 41.121 1.00 33.25 97 VAL A C 1
ATOM 772 O O . VAL A 1 101 ? 53.085 58.824 40.237 1.00 33.25 97 VAL A O 1
ATOM 776 N N . LEU A 1 102 ? 52.557 58.438 42.396 1.00 34.60 98 LEU A N 1
ATOM 777 C CA . LEU A 1 102 ? 53.940 58.335 42.854 1.00 36.03 98 LEU A CA 1
ATOM 778 C C . LEU A 1 102 ? 54.072 57.191 43.845 1.00 35.75 98 LEU A C 1
ATOM 779 O O . LEU A 1 102 ? 53.425 57.221 44.898 1.00 33.87 98 LEU A O 1
ATOM 784 N N . LEU A 1 103 ? 54.927 56.211 43.521 1.00 36.70 99 LEU A N 1
ATOM 785 C CA . LEU A 1 103 ? 55.156 55.049 44.384 1.00 36.26 99 LEU A CA 1
ATOM 786 C C . LEU A 1 103 ? 55.334 55.510 45.814 1.00 36.02 99 LEU A C 1
ATOM 787 O O . LEU A 1 103 ? 56.168 56.371 46.084 1.00 37.50 99 LEU A O 1
ATOM 792 N N . GLY A 1 104 ? 54.522 54.974 46.717 1.00 35.42 100 GLY A N 1
ATOM 793 C CA . GLY A 1 104 ? 54.636 55.338 48.118 1.00 37.09 100 GLY A CA 1
ATOM 794 C C . GLY A 1 104 ? 53.917 56.583 48.612 1.00 38.02 100 GLY A C 1
ATOM 795 O O . GLY A 1 104 ? 53.710 56.729 49.818 1.00 39.42 100 GLY A O 1
ATOM 796 N N . GLN A 1 105 ? 53.532 57.479 47.709 1.00 37.17 101 GLN A N 1
ATOM 797 C CA . GLN A 1 105 ? 52.839 58.706 48.104 1.00 36.85 101 GLN A CA 1
ATOM 798 C C . GLN A 1 105 ? 51.336 58.469 48.233 1.00 33.33 101 GLN A C 1
ATOM 799 O O . GLN A 1 105 ? 50.704 58.014 47.277 1.00 32.63 101 GLN A O 1
ATOM 805 N N . PRO A 1 106 ? 50.747 58.755 49.412 1.00 30.47 102 PRO A N 1
ATOM 806 C CA . PRO A 1 106 ? 49.305 58.555 49.602 1.00 28.65 102 PRO A CA 1
ATOM 807 C C . PRO A 1 106 ? 48.494 59.286 48.521 1.00 27.59 102 PRO A C 1
ATOM 808 O O . PRO A 1 106 ? 48.827 60.404 48.130 1.00 28.06 102 PRO A O 1
ATOM 812 N N . ASN A 1 107 ? 47.452 58.639 48.017 1.00 25.33 103 ASN A N 1
ATOM 813 C CA . ASN A 1 107 ? 46.642 59.215 46.951 1.00 23.95 103 ASN A CA 1
ATOM 814 C C . ASN A 1 107 ? 45.182 58.786 47.171 1.00 23.18 103 ASN A C 1
ATOM 815 O O . ASN A 1 107 ? 44.833 58.226 48.216 1.00 22.85 103 ASN A O 1
ATOM 820 N N . THR A 1 108 ? 44.320 59.105 46.218 1.00 22.49 104 THR A N 1
ATOM 821 C CA . THR A 1 108 ? 42.919 58.737 46.303 1.00 21.11 104 THR A CA 1
ATOM 822 C C . THR A 1 108 ? 42.492 58.402 44.893 1.00 20.41 104 THR A C 1
ATOM 823 O O . THR A 1 108 ? 42.830 59.128 43.961 1.00 20.33 104 THR A O 1
ATOM 827 N N . LEU A 1 109 ? 41.862 57.243 44.730 1.00 19.63 105 LEU A N 1
ATOM 828 C CA . LEU A 1 109 ? 41.367 56.807 43.433 1.00 19.43 105 LEU A CA 1
ATOM 829 C C . LEU A 1 109 ? 39.926 57.277 43.396 1.00 18.23 105 LEU A C 1
ATOM 830 O O . LEU A 1 109 ? 39.191 57.130 44.374 1.00 18.11 105 LEU A O 1
ATOM 835 N N . ILE A 1 110 ? 39.506 57.792 42.256 1.00 19.19 106 ILE A N 1
ATOM 836 C CA . ILE A 1 110 ? 38.154 58.309 42.137 1.00 19.78 106 ILE A CA 1
ATOM 837 C C . ILE A 1 110 ? 37.406 57.510 41.099 1.00 20.54 106 ILE A C 1
ATOM 838 O O . ILE A 1 110 ? 37.933 57.253 40.016 1.00 21.03 106 ILE A O 1
ATOM 843 N N . CYS A 1 111 ? 36.205 57.071 41.453 1.00 21.10 107 CYS A N 1
ATOM 844 C CA . CYS A 1 111 ? 35.372 56.356 40.508 1.00 22.47 107 CYS A CA 1
ATOM 845 C C . CYS A 1 111 ? 34.203 57.290 40.211 1.00 21.25 107 CYS A C 1
ATOM 846 O O . CYS A 1 111 ? 33.404 57.587 41.098 1.00 20.18 107 CYS A O 1
ATOM 849 N N . PHE A 1 112 ? 34.145 57.779 38.980 1.00 19.60 108 PHE A N 1
ATOM 850 C CA . PHE A 1 112 ? 33.104 58.678 38.542 1.00 19.85 108 PHE A CA 1
ATOM 851 C C . PHE A 1 112 ? 32.104 57.857 37.743 1.00 20.81 108 PHE A C 1
ATOM 852 O O . PHE A 1 112 ? 32.449 57.300 36.703 1.00 20.94 108 PHE A O 1
ATOM 860 N N . VAL A 1 113 ? 30.877 57.753 38.242 1.00 19.87 109 VAL A N 1
ATOM 861 C CA . VAL A 1 113 ? 29.841 56.987 37.554 1.00 20.04 109 VAL A CA 1
ATOM 862 C C . VAL A 1 113 ? 28.781 57.940 37.029 1.00 21.03 109 VAL A C 1
ATOM 863 O O . VAL A 1 113 ? 28.166 58.673 37.804 1.00 22.66 109 VAL A O 1
ATOM 867 N N . ASP A 1 114 ? 28.569 57.919 35.718 1.00 22.36 110 ASP A N 1
ATOM 868 C CA . ASP A 1 114 ? 27.617 58.803 35.071 1.00 22.97 110 ASP A CA 1
ATOM 869 C C . ASP A 1 114 ? 26.463 58.041 34.446 1.00 25.38 110 ASP A C 1
ATOM 870 O O . ASP A 1 114 ? 26.513 56.807 34.322 1.00 24.89 110 ASP A O 1
ATOM 875 N N . ASN A 1 115 ? 25.428 58.787 34.062 1.00 25.29 111 ASN A N 1
ATOM 876 C CA . ASN A 1 115 ? 24.233 58.247 33.433 1.00 24.27 111 ASN A CA 1
ATOM 877 C C . ASN A 1 115 ? 23.537 57.235 34.326 1.00 22.87 111 ASN A C 1
ATOM 878 O O . ASN A 1 115 ? 23.169 56.143 33.895 1.00 23.42 111 ASN A O 1
ATOM 883 N N . ILE A 1 116 ? 23.366 57.603 35.586 1.00 22.24 112 ILE A N 1
ATOM 884 C CA . ILE A 1 116 ? 22.701 56.746 36.551 1.00 22.29 112 ILE A CA 1
ATOM 885 C C . ILE A 1 116 ? 21.193 57.040 36.559 1.00 26.71 112 ILE A C 1
ATOM 886 O O . ILE A 1 116 ? 20.783 58.213 36.654 1.00 27.40 112 ILE A O 1
ATOM 891 N N . PHE A 1 117 ? 20.379 55.991 36.427 1.00 27.43 113 PHE A N 1
ATOM 892 C CA . PHE A 1 117 ? 18.921 56.119 36.480 1.00 29.00 113 PHE A CA 1
ATOM 893 C C . PHE A 1 117 ? 18.201 54.775 36.456 1.00 28.18 113 PHE A C 1
ATOM 894 O O . PHE A 1 117 ? 18.414 53.961 35.563 1.00 28.54 113 PHE A O 1
ATOM 902 N N . PRO A 1 118 ? 17.369 54.512 37.464 1.00 27.48 114 PRO A N 1
ATOM 903 C CA . PRO A 1 118 ? 17.079 55.391 38.603 1.00 27.84 114 PRO A CA 1
ATOM 904 C C . PRO A 1 118 ? 18.218 55.528 39.600 1.00 27.99 114 PRO A C 1
ATOM 905 O O . PRO A 1 118 ? 19.204 54.793 39.549 1.00 28.45 114 PRO A O 1
ATOM 909 N N . PRO A 1 119 ? 18.092 56.495 40.517 1.00 28.03 115 PRO A N 1
ATOM 910 C CA . PRO A 1 119 ? 19.073 56.777 41.562 1.00 26.36 115 PRO A CA 1
ATOM 911 C C . PRO A 1 119 ? 19.226 55.733 42.652 1.00 25.18 115 PRO A C 1
ATOM 912 O O . PRO A 1 119 ? 19.027 56.027 43.828 1.00 23.02 115 PRO A O 1
ATOM 916 N N . VAL A 1 120 ? 19.529 54.497 42.258 1.00 26.33 116 VAL A N 1
ATOM 917 C CA . VAL A 1 120 ? 19.793 53.412 43.218 1.00 26.51 116 VAL A CA 1
ATOM 918 C C . VAL A 1 120 ? 20.999 52.717 42.612 1.00 25.59 116 VAL A C 1
ATOM 919 O O . VAL A 1 120 ? 20.978 52.393 41.415 1.00 25.28 116 VAL A O 1
ATOM 923 N N . ILE A 1 121 ? 22.056 52.526 43.399 1.00 25.20 117 ILE A N 1
ATOM 924 C CA . ILE A 1 121 ? 23.269 51.906 42.877 1.00 24.75 117 ILE A CA 1
ATOM 925 C C . ILE A 1 121 ? 24.193 51.490 44.002 1.00 27.02 117 ILE A C 1
ATOM 926 O O . ILE A 1 121 ? 24.000 51.884 45.157 1.00 27.65 117 ILE A O 1
ATOM 931 N N . ASN A 1 122 ? 25.136 50.613 43.672 1.00 29.93 118 ASN A N 1
ATOM 932 C CA . ASN A 1 122 ? 26.161 50.157 44.612 1.00 32.09 118 ASN A CA 1
ATOM 933 C C . ASN A 1 122 ? 27.469 50.391 43.872 1.00 30.38 118 ASN A C 1
ATOM 934 O O . ASN A 1 122 ? 27.625 49.964 42.721 1.00 30.50 118 ASN A O 1
ATOM 939 N N . ILE A 1 123 ? 28.357 51.163 44.480 1.00 29.77 119 ILE A N 1
ATOM 940 C CA . ILE A 1 123 ? 29.664 51.422 43.897 1.00 27.65 119 ILE A CA 1
ATOM 941 C C . ILE A 1 123 ? 30.631 50.970 44.974 1.00 25.28 119 ILE A C 1
ATOM 942 O O . ILE A 1 123 ? 30.557 51.432 46.112 1.00 23.54 119 ILE A O 1
ATOM 947 N N . THR A 1 124 ? 31.451 49.980 44.644 1.00 25.45 120 THR A N 1
ATOM 948 C CA . THR A 1 124 ? 32.416 49.427 45.594 1.00 26.04 120 THR A CA 1
ATOM 949 C C . THR A 1 124 ? 33.771 49.263 44.936 1.00 25.26 120 THR A C 1
ATOM 950 O O . THR A 1 124 ? 33.902 49.356 43.709 1.00 24.29 120 THR A O 1
ATOM 954 N N . TRP A 1 125 ? 34.770 48.981 45.760 1.00 25.32 121 TRP A N 1
ATOM 955 C CA . TRP A 1 125 ? 36.128 48.823 45.281 1.00 25.29 121 TRP A CA 1
ATOM 956 C C . TRP A 1 125 ? 36.678 47.436 45.524 1.00 25.97 121 TRP A C 1
ATOM 957 O O . TRP A 1 125 ? 36.415 46.802 46.561 1.00 25.19 121 TRP A O 1
ATOM 968 N N . LEU A 1 126 ? 37.481 47.000 44.566 1.00 26.43 122 LEU A N 1
ATOM 969 C CA . LEU A 1 126 ? 38.158 45.726 44.641 1.00 27.21 122 LEU A CA 1
ATOM 970 C C . LEU A 1 126 ? 39.648 46.016 44.473 1.00 28.58 122 LEU A C 1
ATOM 971 O O . LEU A 1 126 ? 40.052 46.751 43.568 1.00 29.08 122 LEU A O 1
ATOM 976 N N . ARG A 1 127 ? 40.444 45.491 45.394 1.00 29.53 123 ARG A N 1
ATOM 977 C CA . ARG A 1 127 ? 41.894 45.611 45.357 1.00 31.18 123 ARG A CA 1
ATOM 978 C C . ARG A 1 127 ? 42.382 44.169 45.188 1.00 31.83 123 ARG A C 1
ATOM 979 O O . ARG A 1 127 ? 42.101 43.306 46.036 1.00 30.34 123 ARG A O 1
ATOM 987 N N . ASN A 1 128 ? 43.070 43.900 44.081 1.00 32.29 124 ASN A N 1
ATOM 988 C CA . ASN A 1 128 ? 43.558 42.552 43.784 1.00 32.82 124 ASN A CA 1
ATOM 989 C C . ASN A 1 128 ? 42.382 41.580 43.864 1.00 34.28 124 ASN A C 1
ATOM 990 O O . ASN A 1 128 ? 42.418 40.601 44.605 1.00 35.74 124 ASN A O 1
ATOM 995 N N . SER A 1 129 ? 41.304 41.936 43.170 1.00 34.63 125 SER A N 1
ATOM 996 C CA . SER A 1 129 ? 40.070 41.157 43.100 1.00 35.01 125 SER A CA 1
ATOM 997 C C . SER A 1 129 ? 39.333 40.867 44.404 1.00 35.51 125 SER A C 1
ATOM 998 O O . SER A 1 129 ? 38.464 39.997 44.438 1.00 36.59 125 SER A O 1
ATOM 1001 N N . LYS A 1 130 ? 39.645 41.600 45.466 1.00 36.60 126 LYS A N 1
ATOM 1002 C CA . LYS A 1 130 ? 38.979 41.403 46.756 1.00 38.92 126 LYS A CA 1
ATOM 1003 C C . LYS A 1 130 ? 38.333 42.719 47.209 1.00 40.14 126 LYS A C 1
ATOM 1004 O O . LYS A 1 130 ? 38.930 43.782 47.058 1.00 41.63 126 LYS A O 1
ATOM 1010 N N . SER A 1 131 ? 37.143 42.647 47.799 1.00 40.69 127 SER A N 1
ATOM 1011 C CA . SER A 1 131 ? 36.424 43.845 48.241 1.00 41.72 127 SER A CA 1
ATOM 1012 C C . SER A 1 131 ? 37.128 44.685 49.310 1.00 41.94 127 SER A C 1
ATOM 1013 O O . SER A 1 131 ? 37.659 44.143 50.288 1.00 41.35 127 SER A O 1
ATOM 1016 N N . VAL A 1 132 ? 37.067 46.008 49.146 1.00 42.64 128 VAL A N 1
ATOM 1017 C CA . VAL A 1 132 ? 37.666 46.941 50.092 1.00 43.35 128 VAL A CA 1
ATOM 1018 C C . VAL A 1 132 ? 36.570 47.581 50.940 1.00 45.28 128 VAL A C 1
ATOM 1019 O O . VAL A 1 132 ? 35.476 47.846 50.457 1.00 45.80 128 VAL A O 1
ATOM 1023 N N . THR A 1 133 ? 36.876 47.822 52.207 1.00 47.47 129 THR A N 1
ATOM 1024 C CA . THR A 1 133 ? 35.940 48.426 53.148 1.00 49.91 129 THR A CA 1
ATOM 1025 C C . THR A 1 133 ? 36.443 49.793 53.621 1.00 51.04 129 THR A C 1
ATOM 1026 O O . THR A 1 133 ? 35.765 50.810 53.475 1.00 52.12 129 THR A O 1
ATOM 1030 N N . ASP A 1 134 ? 37.648 49.798 54.174 1.00 52.26 130 ASP A N 1
ATOM 1031 C CA . ASP A 1 134 ? 38.269 51.000 54.717 1.00 52.87 130 ASP A CA 1
ATOM 1032 C C . ASP A 1 134 ? 38.774 51.954 53.638 1.00 50.99 130 ASP A C 1
ATOM 1033 O O . ASP A 1 134 ? 39.148 51.536 52.537 1.00 49.84 130 ASP A O 1
ATOM 1038 N N . GLY A 1 135 ? 38.777 53.242 53.973 1.00 48.98 131 GLY A N 1
ATOM 1039 C CA . GLY A 1 135 ? 39.232 54.257 53.043 1.00 45.15 131 GLY A CA 1
ATOM 1040 C C . GLY A 1 135 ? 38.264 54.558 51.915 1.00 41.86 131 GLY A C 1
ATOM 1041 O O . GLY A 1 135 ? 38.669 55.151 50.913 1.00 42.29 131 GLY A O 1
ATOM 1042 N N . VAL A 1 136 ? 36.996 54.171 52.069 1.00 39.30 132 VAL A N 1
ATOM 1043 C CA . VAL A 1 136 ? 35.987 54.424 51.034 1.00 36.79 132 VAL A CA 1
ATOM 1044 C C . VAL A 1 136 ? 34.954 55.460 51.500 1.00 35.67 132 VAL A C 1
ATOM 1045 O O . VAL A 1 136 ? 34.520 55.450 52.653 1.00 35.27 132 VAL A O 1
ATOM 1049 N N . TYR A 1 137 ? 34.613 56.373 50.599 1.00 34.18 133 TYR A N 1
ATOM 1050 C CA . TYR A 1 137 ? 33.662 57.454 50.846 1.00 32.82 133 TYR A CA 1
ATOM 1051 C C . TYR A 1 137 ? 32.905 57.630 49.526 1.00 30.01 133 TYR A C 1
ATOM 1052 O O . TYR A 1 137 ? 33.414 57.282 48.455 1.00 28.72 133 TYR A O 1
ATOM 1061 N N . GLU A 1 138 ? 31.719 58.214 49.582 1.00 28.23 134 GLU A N 1
ATOM 1062 C CA . GLU A 1 138 ? 30.903 58.377 48.386 1.00 27.65 134 GLU A CA 1
ATOM 1063 C C . GLU A 1 138 ? 30.121 59.709 48.446 1.00 26.26 134 GLU A C 1
ATOM 1064 O O . GLU A 1 138 ? 29.823 60.199 49.541 1.00 24.86 134 GLU A O 1
ATOM 1070 N N . THR A 1 139 ? 29.793 60.288 47.290 1.00 24.14 135 THR A N 1
ATOM 1071 C CA . THR A 1 139 ? 29.017 61.535 47.248 1.00 23.49 135 THR A CA 1
ATOM 1072 C C . THR A 1 139 ? 27.532 61.171 47.117 1.00 24.45 135 THR A C 1
ATOM 1073 O O . THR A 1 139 ? 27.182 59.993 47.077 1.00 25.63 135 THR A O 1
ATOM 1077 N N . SER A 1 140 ? 26.661 62.178 47.052 1.00 22.82 136 SER A N 1
ATOM 1078 C CA . SER A 1 140 ? 25.232 61.958 46.852 1.00 19.32 136 SER A CA 1
ATOM 1079 C C . SER A 1 140 ? 25.109 61.934 45.331 1.00 18.60 136 SER A C 1
ATOM 1080 O O . SER A 1 140 ? 26.117 62.029 44.640 1.00 19.52 136 SER A O 1
ATOM 1083 N N . PHE A 1 141 ? 23.904 61.757 44.796 1.00 18.83 137 PHE A N 1
ATOM 1084 C CA . PHE A 1 141 ? 23.725 61.779 43.344 1.00 20.22 137 PHE A CA 1
ATOM 1085 C C . PHE A 1 141 ? 23.636 63.242 42.894 1.00 20.27 137 PHE A C 1
ATOM 1086 O O . PHE A 1 141 ? 22.901 64.024 43.489 1.00 20.70 137 PHE A O 1
ATOM 1094 N N . PHE A 1 142 ? 24.355 63.591 41.836 1.00 20.12 138 PHE A N 1
ATOM 1095 C CA . PHE A 1 142 ? 24.359 64.944 41.295 1.00 20.17 138 PHE A CA 1
ATOM 1096 C C . PHE A 1 142 ? 23.444 64.931 40.095 1.00 20.41 138 PHE A C 1
ATOM 1097 O O . PHE A 1 142 ? 23.453 63.969 39.326 1.00 20.02 138 PHE A O 1
ATOM 1105 N N . VAL A 1 143 ? 22.736 66.032 39.865 1.00 19.28 139 VAL A N 1
ATOM 1106 C CA . VAL A 1 143 ? 21.830 66.093 38.736 1.00 19.13 139 VAL A CA 1
ATOM 1107 C C . VAL A 1 143 ? 22.598 66.304 37.459 1.00 19.43 139 VAL A C 1
ATOM 1108 O O . VAL A 1 143 ? 23.688 66.861 37.473 1.00 20.60 139 VAL A O 1
ATOM 1112 N N . ASN A 1 144 ? 22.031 65.812 36.367 1.00 19.61 140 ASN A N 1
ATOM 1113 C CA . ASN A 1 144 ? 22.600 65.949 35.041 1.00 21.22 140 ASN A CA 1
ATOM 1114 C C . ASN A 1 144 ? 21.553 66.687 34.228 1.00 23.67 140 ASN A C 1
ATOM 1115 O O . ASN A 1 144 ? 20.363 66.608 34.523 1.00 23.64 140 ASN A O 1
ATOM 1120 N N . ARG A 1 145 ? 21.993 67.332 33.160 1.00 25.77 141 ARG A N 1
ATOM 1121 C CA . ARG A 1 145 ? 21.121 68.082 32.277 1.00 28.87 141 ARG A CA 1
ATOM 1122 C C . ARG A 1 145 ? 20.003 67.228 31.673 1.00 28.15 141 ARG A C 1
ATOM 1123 O O . ARG A 1 145 ? 18.943 67.748 31.324 1.00 26.53 141 ARG A O 1
ATOM 1131 N N . ASP A 1 146 ? 20.239 65.928 31.534 1.00 28.52 142 ASP A N 1
ATOM 1132 C CA . ASP A 1 146 ? 19.239 65.038 30.957 1.00 28.70 142 ASP A CA 1
ATOM 1133 C C . ASP A 1 146 ? 18.397 64.329 32.001 1.00 28.56 142 ASP A C 1
ATOM 1134 O O . ASP A 1 146 ? 17.640 63.410 31.690 1.00 30.62 142 ASP A O 1
ATOM 1139 N N . TYR A 1 147 ? 18.563 64.747 33.245 1.00 27.60 143 TYR A N 1
ATOM 1140 C CA . TYR A 1 147 ? 17.823 64.212 34.381 1.00 27.84 143 TYR A CA 1
ATOM 1141 C C . TYR A 1 147 ? 18.246 62.837 34.896 1.00 29.27 143 TYR A C 1
ATOM 1142 O O . TYR A 1 147 ? 17.529 62.217 35.700 1.00 29.85 143 TYR A O 1
ATOM 1151 N N . SER A 1 148 ? 19.402 62.355 34.428 1.00 28.86 144 SER A N 1
ATOM 1152 C CA . SER A 1 148 ? 19.975 61.116 34.971 1.00 28.17 144 SER A CA 1
ATOM 1153 C C . SER A 1 148 ? 20.877 61.690 36.092 1.00 28.62 144 SER A C 1
ATOM 1154 O O . SER A 1 148 ? 20.845 62.906 36.350 1.00 28.16 144 SER A O 1
ATOM 1157 N N . PHE A 1 149 ? 21.654 60.857 36.769 1.00 26.49 145 PHE A N 1
ATOM 1158 C CA . PHE A 1 149 ? 22.521 61.361 37.834 1.00 25.79 145 PHE A CA 1
ATOM 1159 C C . PHE A 1 149 ? 23.958 60.871 37.652 1.00 25.38 145 PHE A C 1
ATOM 1160 O O . PHE A 1 149 ? 24.239 60.067 36.757 1.00 24.43 145 PHE A O 1
ATOM 1168 N N . HIS A 1 150 ? 24.874 61.432 38.437 1.00 22.20 146 HIS A N 1
ATOM 1169 C CA . HIS A 1 150 ? 26.250 60.955 38.443 1.00 21.23 146 HIS A CA 1
ATOM 1170 C C . HIS A 1 150 ? 26.623 60.880 39.899 1.00 20.80 146 HIS A C 1
ATOM 1171 O O . HIS A 1 150 ? 25.963 61.501 40.739 1.00 21.91 146 HIS A O 1
ATOM 1178 N N . LYS A 1 151 ? 27.576 60.020 40.226 1.00 20.17 147 LYS A N 1
ATOM 1179 C CA . LYS A 1 151 ? 27.994 59.836 41.611 1.00 19.64 147 LYS A CA 1
ATOM 1180 C C . LYS A 1 151 ? 29.473 59.471 41.574 1.00 18.89 147 LYS A C 1
ATOM 1181 O O . LYS A 1 151 ? 29.951 58.951 40.569 1.00 19.28 147 LYS A O 1
ATOM 1187 N N . LEU A 1 152 ? 30.205 59.807 42.626 1.00 18.97 148 LEU A N 1
ATOM 1188 C CA . LEU A 1 152 ? 31.632 59.496 42.675 1.00 18.96 148 LEU A CA 1
ATOM 1189 C C . LEU A 1 152 ? 31.962 58.749 43.947 1.00 18.62 148 LEU A C 1
ATOM 1190 O O . LEU A 1 152 ? 31.435 59.069 45.024 1.00 19.29 148 LEU A O 1
ATOM 1195 N N . SER A 1 153 ? 32.818 57.739 43.825 1.00 19.50 149 SER A N 1
ATOM 1196 C CA . SER A 1 153 ? 33.246 56.973 44.991 1.00 19.62 149 SER A CA 1
ATOM 1197 C C . SER A 1 153 ? 34.750 57.224 45.159 1.00 18.84 149 SER A C 1
ATOM 1198 O O . SER A 1 153 ? 35.458 57.423 44.168 1.00 18.53 149 SER A O 1
ATOM 1201 N N . TYR A 1 154 ? 35.231 57.193 46.395 1.00 19.14 150 TYR A N 1
ATOM 1202 C CA . TYR A 1 154 ? 36.634 57.464 46.682 1.00 21.71 150 TYR A CA 1
ATOM 1203 C C . TYR A 1 154 ? 37.316 56.341 47.458 1.00 22.68 150 TYR A C 1
ATOM 1204 O O . TYR A 1 154 ? 36.758 55.852 48.444 1.00 23.39 150 TYR A O 1
ATOM 1213 N N . LEU A 1 155 ? 38.542 55.990 47.052 1.00 22.87 151 LEU A N 1
ATOM 1214 C CA . LEU A 1 155 ? 39.340 54.952 47.731 1.00 21.84 151 LEU A CA 1
ATOM 1215 C C . LEU A 1 155 ? 40.746 55.472 48.044 1.00 19.96 151 LEU A C 1
ATOM 1216 O O . LEU A 1 155 ? 41.504 55.782 47.128 1.00 19.34 151 LEU A O 1
ATOM 1221 N N . THR A 1 156 ? 41.099 55.618 49.313 1.00 21.47 152 THR A N 1
ATOM 1222 C CA . THR A 1 156 ? 42.454 56.080 49.611 1.00 25.78 152 THR A CA 1
ATOM 1223 C C . THR A 1 156 ? 43.414 54.912 49.366 1.00 27.02 152 THR A C 1
ATOM 1224 O O . THR A 1 156 ? 43.072 53.753 49.619 1.00 28.42 152 THR A O 1
ATOM 1228 N N . PHE A 1 157 ? 44.586 55.197 48.811 1.00 28.34 153 PHE A N 1
ATOM 1229 C CA . PHE A 1 157 ? 45.539 54.129 48.520 1.00 27.97 153 PHE A CA 1
ATOM 1230 C C . PHE A 1 157 ? 46.938 54.663 48.296 1.00 29.67 153 PHE A C 1
ATOM 1231 O O . PHE A 1 157 ? 47.125 55.868 48.114 1.00 29.60 153 PHE A O 1
ATOM 1239 N N . ILE A 1 158 ? 47.915 53.756 48.317 1.00 31.15 154 ILE A N 1
ATOM 1240 C CA . ILE A 1 158 ? 49.306 54.103 48.058 1.00 31.86 154 ILE A CA 1
ATOM 1241 C C . ILE A 1 158 ? 49.721 53.327 46.822 1.00 32.42 154 ILE A C 1
ATOM 1242 O O . ILE A 1 158 ? 49.564 52.111 46.774 1.00 34.17 154 ILE A O 1
ATOM 1247 N N . PRO A 1 159 ? 50.178 54.023 45.775 1.00 34.06 155 PRO A N 1
ATOM 1248 C CA . PRO A 1 159 ? 50.613 53.366 44.535 1.00 35.86 155 PRO A CA 1
ATOM 1249 C C . PRO A 1 159 ? 51.793 52.415 44.798 1.00 38.17 155 PRO A C 1
ATOM 1250 O O . PRO A 1 159 ? 52.754 52.779 45.492 1.00 37.29 155 PRO A O 1
ATOM 1254 N N . SER A 1 160 ? 51.705 51.200 44.263 1.00 40.13 156 SER A N 1
ATOM 1255 C CA . SER A 1 160 ? 52.757 50.209 44.439 1.00 41.87 156 SER A CA 1
ATOM 1256 C C . SER A 1 160 ? 52.796 49.281 43.238 1.00 44.09 156 SER A C 1
ATOM 1257 O O . SER A 1 160 ? 51.942 49.357 42.359 1.00 44.96 156 SER A O 1
ATOM 1260 N N . ASP A 1 161 ? 53.772 48.382 43.229 1.00 47.50 157 ASP A N 1
ATOM 1261 C CA . ASP A 1 161 ? 53.959 47.424 42.141 1.00 50.51 157 ASP A CA 1
ATOM 1262 C C . ASP A 1 161 ? 52.994 46.258 42.097 1.00 48.92 157 ASP A C 1
ATOM 1263 O O . ASP A 1 161 ? 52.673 45.760 41.022 1.00 48.36 157 ASP A O 1
ATOM 1268 N N . ASP A 1 162 ? 52.549 45.823 43.267 1.00 48.73 158 ASP A N 1
ATOM 1269 C CA . ASP A 1 162 ? 51.665 44.668 43.375 1.00 49.77 158 ASP A CA 1
ATOM 1270 C C . ASP A 1 162 ? 50.153 44.905 43.358 1.00 48.06 158 ASP A C 1
ATOM 1271 O O . ASP A 1 162 ? 49.387 44.003 42.993 1.00 48.63 158 ASP A O 1
ATOM 1276 N N . ASP A 1 163 ? 49.724 46.106 43.740 1.00 44.66 159 ASP A N 1
ATOM 1277 C CA . ASP A 1 163 ? 48.300 46.423 43.809 1.00 39.72 159 ASP A CA 1
ATOM 1278 C C . ASP A 1 163 ? 47.623 46.929 42.549 1.00 38.00 159 ASP A C 1
ATOM 1279 O O . ASP A 1 163 ? 48.089 47.876 41.911 1.00 38.54 159 ASP A O 1
ATOM 1284 N N . ILE A 1 164 ? 46.532 46.262 42.178 1.00 36.36 160 ILE A N 1
ATOM 1285 C CA . ILE A 1 164 ? 45.724 46.640 41.017 1.00 33.97 160 ILE A CA 1
ATOM 1286 C C . ILE A 1 164 ? 44.308 46.840 41.563 1.00 31.37 160 ILE A C 1
ATOM 1287 O O . ILE A 1 164 ? 43.962 46.274 42.608 1.00 29.14 160 ILE A O 1
ATOM 1292 N N . TYR A 1 165 ? 43.506 47.664 40.892 1.00 29.91 161 TYR A N 1
ATOM 1293 C CA . TYR A 1 165 ? 42.172 47.977 41.403 1.00 27.38 161 TYR A CA 1
ATOM 1294 C C . TYR A 1 165 ? 41.029 47.882 40.425 1.00 26.46 161 TYR A C 1
ATOM 1295 O O . TYR A 1 165 ? 41.216 47.900 39.204 1.00 25.17 161 TYR A O 1
ATOM 1304 N N . ASP A 1 166 ? 39.831 47.812 40.998 1.00 26.96 162 ASP A N 1
ATOM 1305 C CA . ASP A 1 166 ? 38.596 47.767 40.232 1.00 26.78 162 ASP A CA 1
ATOM 1306 C C . ASP A 1 166 ? 37.511 48.532 40.963 1.00 25.09 162 ASP A C 1
ATOM 1307 O O . ASP A 1 166 ? 37.440 48.525 42.201 1.00 22.50 162 ASP A O 1
ATOM 1312 N N . CYS A 1 167 ? 36.700 49.232 40.182 1.00 25.88 163 CYS A N 1
ATOM 1313 C CA . CYS A 1 167 ? 35.542 49.925 40.713 1.00 26.39 163 CYS A CA 1
ATOM 1314 C C . CYS A 1 167 ? 34.375 49.032 40.245 1.00 24.75 163 CYS A C 1
ATOM 1315 O O . CYS A 1 167 ? 34.204 48.784 39.048 1.00 23.51 163 CYS A O 1
ATOM 1318 N N . LYS A 1 168 ? 33.665 48.448 41.195 1.00 25.15 164 LYS A N 1
ATOM 1319 C CA . LYS A 1 168 ? 32.536 47.588 40.881 1.00 27.49 164 LYS A CA 1
ATOM 1320 C C . LYS A 1 168 ? 31.234 48.391 40.935 1.00 27.68 164 LYS A C 1
ATOM 1321 O O . LYS A 1 168 ? 30.912 49.012 41.958 1.00 26.91 164 LYS A O 1
ATOM 1327 N N . VAL A 1 169 ? 30.497 48.375 39.830 1.00 27.10 165 VAL A N 1
ATOM 1328 C CA . VAL A 1 169 ? 29.227 49.083 39.744 1.00 28.80 165 VAL A CA 1
ATOM 1329 C C . VAL A 1 169 ? 28.111 48.058 39.563 1.00 29.96 165 VAL A C 1
ATOM 1330 O O . VAL A 1 169 ? 28.106 47.298 38.598 1.00 30.03 165 VAL A O 1
ATOM 1334 N N . GLU A 1 170 ? 27.172 48.049 40.497 1.00 31.86 166 GLU A N 1
ATOM 1335 C CA . GLU A 1 170 ? 26.029 47.147 40.461 1.00 34.11 166 GLU A CA 1
ATOM 1336 C C . GLU A 1 170 ? 24.753 48.003 40.337 1.00 33.43 166 GLU A C 1
ATOM 1337 O O . GLU A 1 170 ? 24.455 48.810 41.230 1.00 32.33 166 GLU A O 1
ATOM 1343 N N . HIS A 1 171 ? 24.005 47.827 39.246 1.00 32.08 167 HIS A N 1
ATOM 1344 C CA . HIS A 1 171 ? 22.783 48.611 38.996 1.00 31.28 167 HIS A CA 1
ATOM 1345 C C . HIS A 1 171 ? 21.731 47.775 38.247 1.00 30.21 167 HIS A C 1
ATOM 1346 O O . HIS A 1 171 ? 22.091 46.883 37.485 1.00 29.80 167 HIS A O 1
ATOM 1353 N N . TRP A 1 172 ? 20.443 48.091 38.436 1.00 29.68 168 TRP A N 1
ATOM 1354 C CA . TRP A 1 172 ? 19.341 47.372 37.764 1.00 27.79 168 TRP A CA 1
ATOM 1355 C C . TRP A 1 172 ? 19.431 47.411 36.244 1.00 27.46 168 TRP A C 1
ATOM 1356 O O . TRP A 1 172 ? 18.836 46.578 35.568 1.00 30.34 168 TRP A O 1
ATOM 1367 N N . GLY A 1 173 ? 20.139 48.393 35.700 1.00 25.73 169 GLY A N 1
ATOM 1368 C CA . GLY A 1 173 ? 20.263 48.493 34.259 1.00 23.95 169 GLY A CA 1
ATOM 1369 C C . GLY A 1 173 ? 21.458 47.719 33.750 1.00 25.58 169 GLY A C 1
ATOM 1370 O O . GLY A 1 173 ? 21.784 47.797 32.569 1.00 26.14 169 GLY A O 1
ATOM 1371 N N . LEU A 1 174 ? 22.137 47.012 34.652 1.00 27.90 170 LEU A N 1
ATOM 1372 C CA . LEU A 1 174 ? 23.321 46.203 34.314 1.00 30.06 170 LEU A CA 1
ATOM 1373 C C . LEU A 1 174 ? 23.037 44.729 34.611 1.00 31.64 170 LEU A C 1
ATOM 1374 O O . LEU A 1 174 ? 22.770 44.379 35.767 1.00 32.86 170 LEU A O 1
ATOM 1379 N N . GLU A 1 175 ? 23.130 43.873 33.590 1.00 33.00 171 GLU A N 1
ATOM 1380 C CA . GLU A 1 175 ? 22.878 42.428 33.749 1.00 34.54 171 GLU A CA 1
ATOM 1381 C C . GLU A 1 175 ? 23.760 41.803 34.838 1.00 34.39 171 GLU A C 1
ATOM 1382 O O . GLU A 1 175 ? 23.311 40.951 35.609 1.00 35.16 171 GLU A O 1
ATOM 1388 N N . GLU A 1 176 ? 25.002 42.275 34.917 1.00 34.50 172 GLU A N 1
ATOM 1389 C CA . GLU A 1 176 ? 25.977 41.807 35.905 1.00 34.58 172 GLU A CA 1
ATOM 1390 C C . GLU A 1 176 ? 26.789 43.003 36.361 1.00 33.66 172 G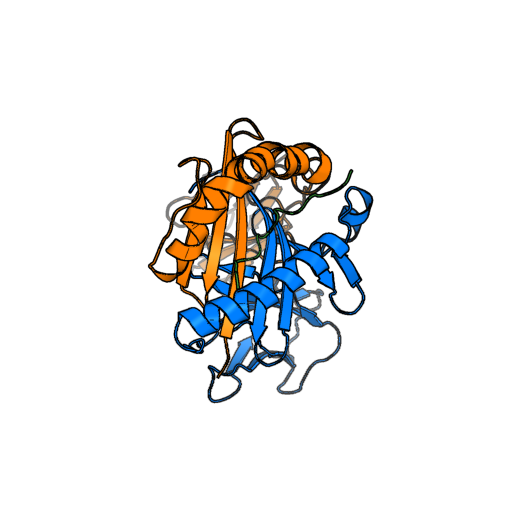LU A C 1
ATOM 1391 O O . GLU A 1 176 ? 27.018 43.925 35.571 1.00 32.41 172 GLU A O 1
ATOM 1397 N N . PRO A 1 177 ? 27.286 42.977 37.614 1.00 33.43 173 PRO A N 1
ATOM 1398 C CA . PRO A 1 177 ? 28.099 44.086 38.120 1.00 33.30 173 PRO A CA 1
ATOM 1399 C C . PRO A 1 177 ? 29.254 44.294 37.134 1.00 33.67 173 PRO A C 1
ATOM 1400 O O . PRO A 1 177 ? 29.826 43.322 36.629 1.00 33.48 173 PRO A O 1
ATOM 1404 N N . VAL A 1 178 ? 29.526 45.549 36.789 1.00 34.00 174 VAL A N 1
ATOM 1405 C CA . VAL A 1 178 ? 30.606 45.889 35.863 1.00 33.80 174 VAL A CA 1
ATOM 1406 C C . VAL A 1 178 ? 31.863 46.275 36.642 1.00 34.01 174 VAL A C 1
ATOM 1407 O O . VAL A 1 178 ? 31.785 46.871 37.725 1.00 34.34 174 VAL A O 1
ATOM 1411 N N . LEU A 1 179 ? 33.021 45.903 36.114 1.00 33.84 175 LEU A N 1
ATOM 1412 C CA . LEU A 1 179 ? 34.271 46.245 36.767 1.00 34.19 175 LEU A CA 1
ATOM 1413 C C . LEU A 1 179 ? 35.067 47.199 35.885 1.00 33.95 175 LEU A C 1
ATOM 1414 O O . LEU A 1 179 ? 35.188 46.974 34.676 1.00 35.82 175 LEU A O 1
ATOM 1419 N N . LYS A 1 180 ? 35.510 48.314 36.456 1.00 33.60 176 LYS A N 1
ATOM 1420 C CA . LYS A 1 180 ? 36.338 49.263 35.716 1.00 33.13 176 LYS A CA 1
ATOM 1421 C C . LYS A 1 180 ? 37.708 49.116 36.352 1.00 32.74 176 LYS A C 1
ATOM 1422 O O . LYS A 1 180 ? 37.906 49.465 37.523 1.00 31.85 176 LYS A O 1
ATOM 1428 N N . HIS A 1 181 ? 38.633 48.560 35.582 1.00 32.43 177 HIS A N 1
ATOM 1429 C CA . HIS A 1 181 ? 39.977 48.289 36.061 1.00 32.03 177 HIS A CA 1
ATOM 1430 C C . HIS A 1 181 ? 40.936 49.467 35.986 1.00 29.94 177 HIS A C 1
ATOM 1431 O O . HIS A 1 181 ? 40.920 50.244 35.033 1.00 27.98 177 HIS A O 1
ATOM 1438 N N . TRP A 1 182 ? 41.806 49.557 36.982 1.00 29.19 178 TRP A N 1
ATOM 1439 C CA . TRP A 1 182 ? 42.813 50.606 37.034 1.00 28.34 178 TRP A CA 1
ATOM 1440 C C . TRP A 1 182 ? 44.052 50.129 37.792 1.00 28.43 178 TRP A C 1
ATOM 1441 O O . TRP A 1 182 ? 43.955 49.530 38.870 1.00 28.09 178 TRP A O 1
ATOM 1452 N N . GLU A 1 183 ? 45.214 50.371 37.203 1.00 31.04 179 GLU A N 1
ATOM 1453 C CA . GLU A 1 183 ? 46.493 50.028 37.831 1.00 33.76 179 GLU A CA 1
ATOM 1454 C C . GLU A 1 183 ? 47.522 51.096 37.495 1.00 33.38 179 GLU A C 1
ATOM 1455 O O . GLU A 1 183 ? 47.505 51.682 36.403 1.00 31.45 179 GLU A O 1
ATOM 1461 N N . PRO A 1 184 ? 48.370 51.432 38.468 1.00 34.30 180 PRO A N 1
ATOM 1462 C CA . PRO A 1 184 ? 49.394 52.451 38.257 1.00 37.59 180 PRO A CA 1
ATOM 1463 C C . PRO A 1 184 ? 50.426 52.098 37.196 1.00 41.47 180 PRO A C 1
ATOM 1464 O O . PRO A 1 184 ? 50.330 51.071 36.517 1.00 42.66 180 PRO A O 1
ATOM 1468 N N . GLU A 1 185 ? 51.357 53.016 36.999 1.00 45.45 181 GLU A N 1
ATOM 1469 C CA . GLU A 1 185 ? 52.445 52.856 36.055 1.00 48.51 181 GLU A CA 1
ATOM 1470 C C . GLU A 1 185 ? 53.617 53.476 36.811 1.00 49.82 181 GLU A C 1
ATOM 1471 O O . GLU A 1 185 ? 53.480 54.645 37.251 1.00 50.92 181 GLU A O 1
ATOM 1477 N N . GLY B 2 1 ? 8.489 48.578 37.070 1.00 48.12 5 GLY B N 1
ATOM 1478 C CA . GLY B 2 1 ? 9.436 48.527 38.197 1.00 47.41 5 GLY B CA 1
ATOM 1479 C C . GLY B 2 1 ? 9.196 49.677 39.157 1.00 47.05 5 GLY B C 1
ATOM 1480 O O . GLY B 2 1 ? 8.260 49.637 39.949 1.00 48.16 5 GLY B O 1
ATOM 1481 N N . SER B 2 2 ? 9.979 50.740 39.034 1.00 45.46 6 SER B N 1
ATOM 1482 C CA . SER B 2 2 ? 9.837 51.867 39.937 1.00 43.48 6 SER B CA 1
ATOM 1483 C C . SER B 2 2 ? 9.396 53.162 39.264 1.00 40.88 6 SER B C 1
ATOM 1484 O O . SER B 2 2 ? 9.213 53.219 38.041 1.00 39.31 6 SER B O 1
ATOM 1487 N N . PHE B 2 3 ? 9.212 54.195 40.082 1.00 39.17 7 PHE B N 1
ATOM 1488 C CA . PHE B 2 3 ? 8.768 55.508 39.620 1.00 37.99 7 PHE B CA 1
ATOM 1489 C C . PHE B 2 3 ? 9.548 56.553 40.402 1.00 35.16 7 PHE B C 1
ATOM 1490 O O . PHE B 2 3 ? 9.713 56.431 41.633 1.00 33.75 7 PHE B O 1
ATOM 1498 N N . VAL B 2 4 ? 10.012 57.577 39.685 1.00 32.99 8 VAL B N 1
ATOM 1499 C CA . VAL B 2 4 ? 10.840 58.651 40.262 1.00 30.77 8 VAL B CA 1
ATOM 1500 C C . VAL B 2 4 ? 10.294 60.065 40.053 1.00 29.46 8 VAL B C 1
ATOM 1501 O O . VAL B 2 4 ? 9.780 60.387 38.989 1.00 27.42 8 VAL B O 1
ATOM 1505 N N . HIS B 2 5 ? 10.410 60.905 41.069 1.00 29.40 9 HIS B N 1
ATOM 1506 C CA . HIS B 2 5 ? 10.006 62.291 40.924 1.00 30.80 9 HIS B CA 1
ATOM 1507 C C . HIS B 2 5 ? 11.183 63.164 41.325 1.00 30.90 9 HIS B C 1
ATOM 1508 O O . HIS B 2 5 ? 11.763 63.008 42.416 1.00 29.08 9 HIS B O 1
ATOM 1515 N N . GLN B 2 6 ? 11.511 64.105 40.453 1.00 30.99 10 GLN B N 1
ATOM 1516 C CA . GLN B 2 6 ? 12.613 65.009 40.718 1.00 31.27 10 GLN B CA 1
ATOM 1517 C C . GLN B 2 6 ? 12.124 66.455 40.718 1.00 29.93 10 GLN B C 1
ATOM 1518 O O . GLN B 2 6 ? 11.303 66.843 39.881 1.00 30.58 10 GLN B O 1
ATOM 1524 N N . PHE B 2 7 ? 12.636 67.230 41.668 1.00 28.69 11 PHE B N 1
ATOM 1525 C CA . PHE B 2 7 ? 12.340 68.655 41.806 1.00 27.71 11 PHE B CA 1
ATOM 1526 C C . PHE B 2 7 ? 13.729 69.308 41.808 1.00 25.76 11 PHE B C 1
ATOM 1527 O O . PHE B 2 7 ? 14.502 69.130 42.753 1.00 23.93 11 PHE B O 1
ATOM 1535 N N . GLN B 2 8 ? 14.043 70.036 40.742 1.00 23.53 12 GLN B N 1
ATOM 1536 C CA . GLN B 2 8 ? 15.348 70.681 40.596 1.00 22.79 12 GLN B CA 1
ATOM 1537 C C . GLN B 2 8 ? 15.351 72.220 40.450 1.00 20.75 12 GLN B C 1
ATOM 1538 O O . GLN B 2 8 ? 15.047 72.756 39.379 1.00 20.22 12 GLN B O 1
ATOM 1544 N N . PRO B 2 9 ? 15.690 72.939 41.524 1.00 19.61 13 PRO B N 1
ATOM 1545 C CA . PRO B 2 9 ? 15.732 74.405 41.457 1.00 21.25 13 PRO B CA 1
ATOM 1546 C C . PRO B 2 9 ? 17.105 74.919 40.951 1.00 24.40 13 PRO B C 1
ATOM 1547 O O . PRO B 2 9 ? 18.130 74.278 41.182 1.00 24.21 13 PRO B O 1
ATOM 1551 N N . PHE B 2 10 ? 17.128 76.063 40.268 1.00 24.85 14 PHE B N 1
ATOM 1552 C CA . PHE B 2 10 ? 18.379 76.636 39.764 1.00 25.40 14 PHE B CA 1
ATOM 1553 C C . PHE B 2 10 ? 18.410 78.161 39.878 1.00 25.95 14 PHE B C 1
ATOM 1554 O O . PHE B 2 10 ? 17.526 78.833 39.345 1.00 26.48 14 PHE B O 1
ATOM 1562 N N . CYS B 2 11 ? 19.397 78.695 40.595 1.00 25.04 15 CYS B N 1
ATOM 1563 C CA . CYS B 2 11 ? 19.583 80.142 40.716 1.00 24.63 15 CYS B CA 1
ATOM 1564 C C . CYS B 2 11 ? 20.821 80.482 39.876 1.00 24.21 15 CYS B C 1
ATOM 1565 O O . CYS B 2 11 ? 21.936 80.151 40.277 1.00 22.48 15 CYS B O 1
ATOM 1568 N N . TYR B 2 12 ? 20.616 81.059 38.694 1.00 24.15 16 TYR B N 1
ATOM 1569 C CA . TYR B 2 12 ? 21.701 81.465 37.807 1.00 23.57 16 TYR B CA 1
ATOM 1570 C C . TYR B 2 12 ? 22.120 82.913 38.078 1.00 25.79 16 TYR B C 1
ATOM 1571 O O . TYR B 2 12 ? 21.344 83.858 37.866 1.00 25.91 16 TYR B O 1
ATOM 1580 N N . PHE B 2 13 ? 23.360 83.086 38.525 1.00 26.01 17 PHE B N 1
ATOM 1581 C CA . PHE B 2 13 ? 23.888 84.402 38.858 1.00 26.28 17 PHE B CA 1
ATOM 1582 C C . PHE B 2 13 ? 24.896 84.901 37.837 1.00 28.94 17 PHE B C 1
ATOM 1583 O O . PHE B 2 13 ? 25.764 84.146 37.401 1.00 29.02 17 PHE B O 1
ATOM 1591 N N . THR B 2 14 ? 24.800 86.178 37.485 1.00 31.14 18 THR B N 1
ATOM 1592 C CA . THR B 2 14 ? 25.724 86.785 36.541 1.00 34.52 18 THR B CA 1
ATOM 1593 C C . THR B 2 14 ? 26.148 88.137 37.116 1.00 37.19 18 THR B C 1
ATOM 1594 O O . THR B 2 14 ? 25.302 88.936 37.531 1.00 37.59 18 THR B O 1
ATOM 1598 N N . ASN B 2 15 ? 27.463 88.362 37.163 1.00 39.88 19 ASN B N 1
ATOM 1599 C CA . ASN B 2 15 ? 28.055 89.573 37.717 1.00 42.11 19 ASN B CA 1
ATOM 1600 C C . ASN B 2 15 ? 27.535 89.641 39.155 1.00 41.13 19 ASN B C 1
ATOM 1601 O O . ASN B 2 15 ? 26.889 90.607 39.551 1.00 42.90 19 ASN B O 1
ATOM 1606 N N . GLY B 2 16 ? 27.780 88.584 39.926 1.00 39.28 20 GLY B N 1
ATOM 1607 C CA . GLY B 2 16 ? 27.305 88.551 41.299 1.00 36.83 20 GLY B CA 1
ATOM 1608 C C . GLY B 2 16 ? 25.791 88.524 41.263 1.00 35.56 20 GLY B C 1
ATOM 1609 O O . GLY B 2 16 ? 25.221 87.806 40.443 1.00 36.27 20 GLY B O 1
ATOM 1610 N N . THR B 2 17 ? 25.135 89.327 42.097 1.00 34.44 21 THR B N 1
ATOM 1611 C CA . THR B 2 17 ? 23.675 89.372 42.106 1.00 32.67 21 THR B CA 1
ATOM 1612 C C . THR B 2 17 ? 23.080 90.442 41.175 1.00 33.65 21 THR B C 1
ATOM 1613 O O . THR B 2 17 ? 21.916 90.817 41.313 1.00 32.48 21 THR B O 1
ATOM 1617 N N . GLN B 2 18 ? 23.862 90.894 40.198 1.00 35.75 22 GLN B N 1
ATOM 1618 C CA . GLN B 2 18 ? 23.407 91.907 39.242 1.00 37.77 22 GLN B CA 1
ATOM 1619 C C . GLN B 2 18 ? 22.299 91.352 38.362 1.00 36.71 22 GLN B C 1
ATOM 1620 O O . GLN B 2 18 ? 21.404 92.076 37.934 1.00 37.26 22 GLN B O 1
ATOM 1626 N N . ARG B 2 19 ? 22.384 90.069 38.057 1.00 35.33 23 ARG B N 1
ATOM 1627 C CA . ARG B 2 19 ? 21.379 89.426 37.238 1.00 34.09 23 ARG B CA 1
ATOM 1628 C C . ARG B 2 19 ? 21.164 88.035 37.809 1.00 31.94 23 ARG B C 1
ATOM 1629 O O . ARG B 2 19 ? 22.106 87.246 37.889 1.00 32.42 23 ARG B O 1
ATOM 1637 N N . ILE B 2 20 ? 19.955 87.774 38.299 1.00 28.38 24 ILE B N 1
ATOM 1638 C CA . ILE B 2 20 ? 19.610 86.473 38.872 1.00 25.12 24 ILE B CA 1
ATOM 1639 C C . ILE B 2 20 ? 18.426 85.904 38.111 1.00 26.10 24 ILE B C 1
ATOM 1640 O O . ILE B 2 20 ? 17.434 86.595 37.901 1.00 27.26 24 ILE B O 1
ATOM 1645 N N . ARG B 2 21 ? 18.527 84.660 37.680 1.00 24.79 25 ARG B N 1
ATOM 1646 C CA . ARG B 2 21 ? 17.432 84.026 36.984 1.00 24.47 25 ARG B CA 1
ATOM 1647 C C . ARG B 2 21 ? 17.107 82.782 37.788 1.00 26.17 25 ARG B C 1
ATOM 1648 O O . ARG B 2 21 ? 18.017 82.106 38.265 1.00 26.40 25 ARG B O 1
ATOM 1656 N N . LEU B 2 22 ? 15.820 82.510 37.994 1.00 26.19 26 LEU B N 1
ATOM 1657 C CA . LEU B 2 22 ? 15.385 81.352 38.768 1.00 25.78 26 LEU B CA 1
ATOM 1658 C C . LEU B 2 22 ? 14.593 80.388 37.896 1.00 26.04 26 LEU B C 1
ATOM 1659 O O . LEU B 2 22 ? 13.569 80.767 37.345 1.00 26.31 26 LEU B O 1
ATOM 1664 N N . VAL B 2 23 ? 15.103 79.167 37.732 1.00 25.72 27 VAL B N 1
ATOM 1665 C CA . VAL B 2 23 ? 14.445 78.126 36.924 1.00 24.74 27 VAL B CA 1
ATOM 1666 C C . VAL B 2 23 ? 14.133 76.953 37.843 1.00 24.96 27 VAL B C 1
ATOM 1667 O O . VAL B 2 23 ? 15.004 76.477 38.571 1.00 25.75 27 VAL B O 1
ATOM 1671 N N . ILE B 2 24 ? 12.879 76.522 37.842 1.00 23.99 28 ILE B N 1
ATOM 1672 C CA . ILE B 2 24 ? 12.448 75.424 38.688 1.00 23.98 28 ILE B CA 1
ATOM 1673 C C . ILE B 2 24 ? 11.800 74.359 37.813 1.00 24.87 28 ILE B C 1
ATOM 1674 O O . ILE B 2 24 ? 10.834 74.635 37.105 1.00 25.57 28 ILE B O 1
ATOM 1679 N N . ARG B 2 25 ? 12.369 73.155 37.837 1.00 25.20 29 ARG B N 1
ATOM 1680 C CA . ARG B 2 25 ? 11.891 72.050 37.025 1.00 24.16 29 ARG B CA 1
ATOM 1681 C C . ARG B 2 25 ? 11.222 70.968 37.844 1.00 25.12 29 ARG B C 1
ATOM 1682 O O . ARG B 2 25 ? 11.707 70.591 38.919 1.00 25.59 29 ARG B O 1
ATOM 1690 N N . TYR B 2 26 ? 10.059 70.529 37.369 1.00 25.25 30 TYR B N 1
ATOM 1691 C CA . TYR B 2 26 ? 9.304 69.461 38.015 1.00 24.42 30 TYR B CA 1
ATOM 1692 C C . TYR B 2 26 ? 9.380 68.329 37.004 1.00 24.72 30 TYR B C 1
ATOM 1693 O O . TYR B 2 26 ? 9.011 68.506 35.840 1.00 24.24 30 TYR B O 1
ATOM 1702 N N . ILE B 2 27 ? 9.896 67.182 37.441 1.00 26.17 31 ILE B N 1
ATOM 1703 C CA . ILE B 2 27 ? 10.094 66.039 36.552 1.00 26.34 31 ILE B CA 1
ATOM 1704 C C . ILE B 2 27 ? 9.548 64.716 37.067 1.00 27.08 31 ILE B C 1
ATOM 1705 O O . ILE B 2 27 ? 9.664 64.390 38.266 1.00 25.27 31 ILE B O 1
ATOM 1710 N N . TYR B 2 28 ? 8.927 63.975 36.154 1.00 28.63 32 TYR B N 1
ATOM 1711 C CA . TYR B 2 28 ? 8.403 62.643 36.457 1.00 30.47 32 TYR B CA 1
ATOM 1712 C C . TYR B 2 28 ? 9.328 61.670 35.720 1.00 30.45 32 TYR B C 1
ATOM 1713 O O . TYR B 2 28 ? 9.403 61.687 34.474 1.00 30.10 32 TYR B O 1
ATOM 1722 N N . ASN B 2 29 ? 10.023 60.834 36.494 1.00 29.04 33 ASN B N 1
ATOM 1723 C CA . ASN B 2 29 ? 11.001 59.888 35.969 1.00 28.33 33 ASN B CA 1
ATOM 1724 C C . ASN B 2 29 ? 12.024 60.771 35.281 1.00 28.49 33 ASN B C 1
ATOM 1725 O O . ASN B 2 29 ? 12.851 61.370 35.966 1.00 28.63 33 ASN B O 1
ATOM 1730 N N . ARG B 2 30 ? 11.903 60.950 33.965 1.00 28.45 34 ARG B N 1
ATOM 1731 C CA . ARG B 2 30 ? 12.830 61.804 33.234 1.00 29.59 34 ARG B CA 1
ATOM 1732 C C . ARG B 2 30 ? 12.159 62.797 32.296 1.00 31.35 34 ARG B C 1
ATOM 1733 O O . ARG B 2 30 ? 12.797 63.387 31.420 1.00 30.12 34 ARG B O 1
ATOM 1741 N N . GLU B 2 31 ? 10.872 63.030 32.536 1.00 34.60 35 GLU B N 1
ATOM 1742 C CA . GLU B 2 31 ? 10.091 63.974 31.741 1.00 36.13 35 GLU B CA 1
ATOM 1743 C C . GLU B 2 31 ? 9.758 65.194 32.601 1.00 34.41 35 GLU B C 1
ATOM 1744 O O . GLU B 2 31 ? 9.168 65.057 33.680 1.00 33.57 35 GLU B O 1
ATOM 1750 N N . GLU B 2 32 ? 10.210 66.365 32.161 1.00 33.73 36 GLU B N 1
ATOM 1751 C CA . GLU B 2 32 ? 9.944 67.626 32.857 1.00 33.23 36 GLU B CA 1
ATOM 1752 C C . GLU B 2 32 ? 8.498 68.006 32.472 1.00 33.08 36 GLU B C 1
ATOM 1753 O O . GLU B 2 32 ? 8.210 68.215 31.291 1.00 34.18 36 GLU B O 1
ATOM 1759 N N . TYR B 2 33 ? 7.589 68.077 33.440 1.00 32.42 37 TYR B N 1
ATOM 1760 C CA . TYR B 2 33 ? 6.203 68.411 33.110 1.00 32.93 37 TYR B CA 1
ATOM 1761 C C . TYR B 2 33 ? 5.773 69.868 33.286 1.00 34.02 37 TYR B C 1
ATOM 1762 O O . TYR B 2 33 ? 4.969 70.373 32.502 1.00 35.34 37 TYR B O 1
ATOM 1771 N N . VAL B 2 34 ? 6.283 70.541 34.310 1.00 34.97 38 VAL B N 1
ATOM 1772 C CA . VAL B 2 34 ? 5.959 71.951 34.529 1.00 34.86 38 VAL B CA 1
ATOM 1773 C C . VAL B 2 34 ? 7.218 72.689 34.992 1.00 34.47 38 VAL B C 1
ATOM 1774 O O . VAL B 2 34 ? 7.976 72.183 35.826 1.00 35.08 38 VAL B O 1
ATOM 1778 N N . ARG B 2 35 ? 7.430 73.885 34.457 1.00 33.59 39 ARG B N 1
ATOM 1779 C CA . ARG B 2 35 ? 8.604 74.681 34.795 1.00 31.42 39 ARG B CA 1
ATOM 1780 C C . ARG B 2 35 ? 8.330 76.155 35.079 1.00 31.59 39 ARG B C 1
ATOM 1781 O O . ARG B 2 35 ? 7.545 76.805 34.377 1.00 31.61 39 ARG B O 1
ATOM 1789 N N . PHE B 2 36 ? 8.971 76.677 36.119 1.00 31.53 40 PHE B N 1
ATOM 1790 C CA . PHE B 2 36 ? 8.882 78.094 36.430 1.00 31.18 40 PHE B CA 1
ATOM 1791 C C . PHE B 2 36 ? 10.205 78.691 35.972 1.00 31.35 40 PHE B C 1
ATOM 1792 O O . PHE B 2 36 ? 11.268 78.228 36.386 1.00 31.48 40 PHE B O 1
ATOM 1800 N N . ASP B 2 37 ? 10.145 79.699 35.115 1.00 30.54 41 ASP B N 1
ATOM 1801 C CA . ASP B 2 37 ? 11.350 80.373 34.636 1.00 30.46 41 ASP B CA 1
ATOM 1802 C C . ASP B 2 37 ? 11.129 81.877 34.854 1.00 30.03 41 ASP B C 1
ATOM 1803 O O . ASP B 2 37 ? 10.275 82.478 34.196 1.00 29.87 41 ASP B O 1
ATOM 1808 N N . SER B 2 38 ? 11.880 82.482 35.772 1.00 28.41 42 SER B N 1
ATOM 1809 C CA . SER B 2 38 ? 11.716 83.902 36.057 1.00 28.54 42 SER B CA 1
ATOM 1810 C C . SER B 2 38 ? 11.859 84.821 34.828 1.00 29.09 42 SER B C 1
ATOM 1811 O O . SER B 2 38 ? 11.337 85.937 34.832 1.00 29.43 42 SER B O 1
ATOM 1814 N N . ASP B 2 39 ? 12.527 84.355 33.776 1.00 29.60 43 ASP B N 1
ATOM 1815 C CA . ASP B 2 39 ? 12.663 85.139 32.542 1.00 31.10 43 ASP B CA 1
ATOM 1816 C C . ASP B 2 39 ? 11.298 85.189 31.863 1.00 32.20 43 ASP B C 1
ATO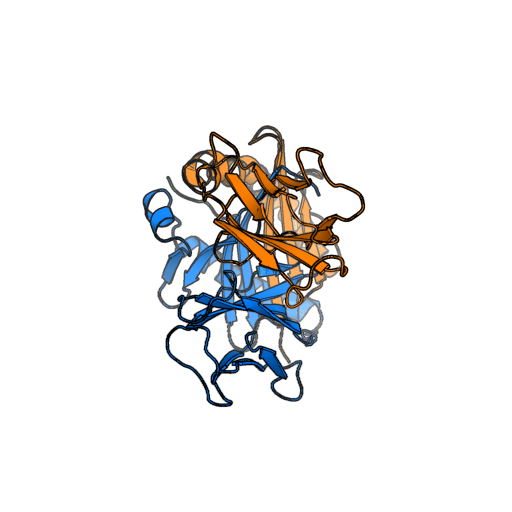M 1817 O O . ASP B 2 39 ? 11.001 86.096 31.094 1.00 33.42 43 ASP B O 1
ATOM 1822 N N . VAL B 2 40 ? 10.511 84.144 32.078 1.00 32.76 44 VAL B N 1
ATOM 1823 C CA . VAL B 2 40 ? 9.176 84.050 31.519 1.00 33.03 44 VAL B CA 1
ATOM 1824 C C . VAL B 2 40 ? 8.197 84.745 32.471 1.00 31.89 44 VAL B C 1
ATOM 1825 O O . VAL B 2 40 ? 7.296 85.442 32.026 1.00 32.26 44 VAL B O 1
ATOM 1829 N N . GLY B 2 41 ? 8.370 84.548 33.774 1.00 30.10 45 GLY B N 1
ATOM 1830 C CA . GLY B 2 41 ? 7.523 85.222 34.736 1.00 30.23 45 GLY B CA 1
ATOM 1831 C C . GLY B 2 41 ? 6.424 84.436 35.415 1.00 31.28 45 GLY B C 1
ATOM 1832 O O . GLY B 2 41 ? 5.841 84.923 36.392 1.00 31.40 45 GLY B O 1
ATOM 1833 N N . GLU B 2 42 ? 6.135 83.231 34.927 1.00 32.21 46 GLU B N 1
ATOM 1834 C CA . GLU B 2 42 ? 5.080 82.391 35.508 1.00 32.13 46 GLU B CA 1
ATOM 1835 C C . GLU B 2 42 ? 5.337 80.919 35.196 1.00 31.06 46 GLU B C 1
ATOM 1836 O O . GLU B 2 42 ? 6.172 80.601 34.350 1.00 30.41 46 GLU B O 1
ATOM 1842 N N . TYR B 2 43 ? 4.614 80.029 35.870 1.00 29.86 47 TYR B N 1
ATOM 1843 C CA . TYR B 2 43 ? 4.749 78.600 35.640 1.00 29.71 47 TYR B CA 1
ATOM 1844 C C . TYR B 2 43 ? 4.240 78.276 34.245 1.00 31.90 47 TYR B C 1
ATOM 1845 O O . TYR B 2 43 ? 3.444 79.033 33.683 1.00 33.95 47 TYR B O 1
ATOM 1854 N N . ARG B 2 44 ? 4.748 77.194 33.661 1.00 32.81 48 ARG B N 1
ATOM 1855 C CA . ARG B 2 44 ? 4.342 76.758 32.328 1.00 34.61 48 ARG B CA 1
ATOM 1856 C C . ARG B 2 44 ? 4.340 75.241 32.273 1.00 36.04 48 ARG B C 1
ATOM 1857 O O . ARG B 2 44 ? 5.087 74.580 32.999 1.00 35.79 48 ARG B O 1
ATOM 1865 N N . ALA B 2 45 ? 3.455 74.691 31.453 1.00 37.35 49 ALA B N 1
ATOM 1866 C CA . ALA B 2 45 ? 3.355 73.252 31.296 1.00 37.96 49 ALA B CA 1
ATOM 1867 C C . ALA B 2 45 ? 4.301 72.885 30.173 1.00 38.50 49 ALA B C 1
ATOM 1868 O O . ALA B 2 45 ? 4.280 73.499 29.110 1.00 38.75 49 ALA B O 1
ATOM 1870 N N . VAL B 2 46 ? 5.215 71.972 30.459 1.00 39.49 50 VAL B N 1
ATOM 1871 C CA . VAL B 2 46 ? 6.165 71.519 29.454 1.00 41.66 50 VAL B CA 1
ATOM 1872 C C . VAL B 2 46 ? 5.481 70.411 28.648 1.00 42.19 50 VAL B C 1
ATOM 1873 O O . VAL B 2 46 ? 5.643 70.327 27.432 1.00 42.28 50 VAL B O 1
ATOM 1877 N N . THR B 2 47 ? 4.704 69.579 29.334 1.00 44.06 51 THR B N 1
ATOM 1878 C CA . THR B 2 47 ? 3.950 68.499 28.697 1.00 46.41 51 THR B CA 1
ATOM 1879 C C . THR B 2 47 ? 2.565 68.447 29.341 1.00 48.59 51 THR B C 1
ATOM 1880 O O . THR B 2 47 ? 2.327 69.067 30.385 1.00 48.59 51 THR B O 1
ATOM 1884 N N . GLU B 2 48 ? 1.674 67.660 28.752 1.00 50.98 52 GLU B N 1
ATOM 1885 C CA . GLU B 2 48 ? 0.319 67.516 29.265 1.00 53.14 52 GLU B CA 1
ATOM 1886 C C . GLU B 2 48 ? 0.242 67.272 30.764 1.00 52.32 52 GLU B C 1
ATOM 1887 O O . GLU B 2 48 ? -0.655 67.786 31.424 1.00 52.96 52 GLU B O 1
ATOM 1893 N N . LEU B 2 49 ? 1.193 66.522 31.313 1.00 50.96 53 LEU B N 1
ATOM 1894 C CA . LEU B 2 49 ? 1.174 66.224 32.742 1.00 50.04 53 LEU B CA 1
ATOM 1895 C C . LEU B 2 49 ? 1.205 67.460 33.632 1.00 49.29 53 LEU B C 1
ATOM 1896 O O . LEU B 2 49 ? 0.817 67.383 34.801 1.00 47.75 53 LEU B O 1
ATOM 1901 N N . GLY B 2 50 ? 1.650 68.588 33.078 1.00 49.10 54 GLY B N 1
ATOM 1902 C CA . GLY B 2 50 ? 1.757 69.821 33.847 1.00 50.31 54 GLY B CA 1
ATOM 1903 C C . GLY B 2 50 ? 0.589 70.798 33.913 1.00 51.24 54 GLY B C 1
ATOM 1904 O O . GLY B 2 50 ? 0.586 71.692 34.771 1.00 51.08 54 GLY B O 1
ATOM 1905 N N . ARG B 2 51 ? -0.395 70.649 33.022 1.00 51.92 55 ARG B N 1
ATOM 1906 C CA . ARG B 2 51 ? -1.577 71.531 32.992 1.00 50.72 55 ARG B CA 1
ATOM 1907 C C . ARG B 2 51 ? -2.317 71.629 34.336 1.00 47.76 55 ARG B C 1
ATOM 1908 O O . ARG B 2 51 ? -2.687 72.721 34.765 1.00 47.88 55 ARG B O 1
ATOM 1916 N N . PRO B 2 52 ? -2.566 70.487 35.004 1.00 45.18 56 PRO B N 1
ATOM 1917 C CA . PRO B 2 52 ? -3.263 70.538 36.294 1.00 43.96 56 PRO B CA 1
ATOM 1918 C C . PRO B 2 52 ? -2.516 71.393 37.312 1.00 44.04 56 PRO B C 1
ATOM 1919 O O . PRO B 2 52 ? -3.102 71.841 38.301 1.00 45.28 56 PRO B O 1
ATOM 1923 N N . ASP B 2 53 ? -1.222 71.604 37.066 1.00 43.01 57 ASP B N 1
ATOM 1924 C CA . ASP B 2 53 ? -0.358 72.364 37.969 1.00 40.71 57 ASP B CA 1
ATOM 1925 C C . ASP B 2 53 ? -0.127 73.826 37.590 1.00 39.33 57 ASP B C 1
ATOM 1926 O O . ASP B 2 53 ? -0.270 74.713 38.425 1.00 38.97 57 ASP B O 1
ATOM 1931 N N . ALA B 2 54 ? 0.266 74.072 36.346 1.00 38.12 58 ALA B N 1
ATOM 1932 C CA . ALA B 2 54 ? 0.527 75.430 35.886 1.00 38.61 58 ALA B CA 1
ATOM 1933 C C . ALA B 2 54 ? -0.638 76.354 36.231 1.00 39.52 58 ALA B C 1
ATOM 1934 O O . ALA B 2 54 ? -0.480 77.332 36.972 1.00 38.83 58 ALA B O 1
ATOM 1936 N N . GLU B 2 55 ? -1.807 75.995 35.709 1.00 40.18 59 GLU B N 1
ATOM 1937 C CA . GLU B 2 55 ? -3.053 76.718 35.914 1.00 39.83 59 GLU B CA 1
ATOM 1938 C C . GLU B 2 55 ? -3.208 77.173 37.357 1.00 35.88 59 GLU B C 1
ATOM 1939 O O . GLU B 2 55 ? -3.164 78.357 37.646 1.00 34.82 59 GLU B O 1
ATOM 1945 N N . TYR B 2 56 ? -3.285 76.218 38.266 1.00 33.25 60 TYR B N 1
ATOM 1946 C CA . TYR B 2 56 ? -3.475 76.504 39.674 1.00 33.68 60 TYR B CA 1
ATOM 1947 C C . TYR B 2 56 ? -2.377 77.318 40.365 1.00 34.69 60 TYR B C 1
ATOM 1948 O O . TYR B 2 56 ? -2.663 78.250 41.132 1.00 34.10 60 TYR B O 1
ATOM 1957 N N . TRP B 2 57 ? -1.122 76.943 40.125 1.00 35.23 61 TRP B N 1
ATOM 1958 C CA . TRP B 2 57 ? 0.026 77.595 40.758 1.00 34.17 61 TRP B CA 1
ATOM 1959 C C . TRP B 2 57 ? 0.189 79.069 40.399 1.00 31.93 61 TRP B C 1
ATOM 1960 O O . TRP B 2 57 ? 0.614 79.879 41.229 1.00 29.45 61 TRP B O 1
ATOM 1971 N N . ASN B 2 58 ? -0.174 79.422 39.173 1.00 30.92 62 ASN B N 1
ATOM 1972 C CA . ASN B 2 58 ? -0.107 80.814 38.757 1.00 31.20 62 ASN B CA 1
ATOM 1973 C C . ASN B 2 58 ? -1.121 81.682 39.530 1.00 32.44 62 ASN B C 1
ATOM 1974 O O . ASN B 2 58 ? -0.944 82.898 39.665 1.00 33.48 62 ASN B O 1
ATOM 1979 N N . LYS B 2 59 ? -2.142 81.042 40.097 1.00 32.33 63 LYS B N 1
ATOM 1980 C CA . LYS B 2 59 ? -3.138 81.756 40.884 1.00 33.33 63 LYS B CA 1
ATOM 1981 C C . LYS B 2 59 ? -2.740 81.823 42.350 1.00 32.71 63 LYS B C 1
ATOM 1982 O O . LYS B 2 59 ? -2.931 82.847 42.999 1.00 34.44 63 LYS B O 1
ATOM 1988 N N . GLN B 2 60 ? -2.251 80.718 42.897 1.00 31.51 64 GLN B N 1
ATOM 1989 C CA . GLN B 2 60 ? -1.922 80.685 44.318 1.00 33.07 64 GLN B CA 1
ATOM 1990 C C . GLN B 2 60 ? -0.479 80.821 44.753 1.00 31.93 64 GLN B C 1
ATOM 1991 O O . GLN B 2 60 ? -0.223 81.082 45.927 1.00 30.98 64 GLN B O 1
ATOM 1997 N N . TYR B 2 61 ? 0.465 80.622 43.841 1.00 31.25 67 TYR B N 1
ATOM 1998 C CA . TYR B 2 61 ? 1.870 80.663 44.235 1.00 30.03 67 TYR B CA 1
ATOM 1999 C C . TYR B 2 61 ? 2.799 81.478 43.353 1.00 29.34 67 TYR B C 1
ATOM 2000 O O . TYR B 2 61 ? 4.008 81.425 43.540 1.00 27.77 67 TYR B O 1
ATOM 2009 N N . LEU B 2 62 ? 2.253 82.222 42.403 1.00 27.14 68 LEU B N 1
ATOM 2010 C CA . LEU B 2 62 ? 3.067 83.017 41.500 1.00 27.11 68 LEU B CA 1
ATOM 2011 C C . LEU B 2 62 ? 3.980 84.008 42.207 1.00 27.91 68 LEU B C 1
ATOM 2012 O O . LEU B 2 62 ? 5.200 83.950 42.058 1.00 29.28 68 LEU B O 1
ATOM 2017 N N . GLU B 2 63 ? 3.400 84.896 43.001 1.00 28.03 69 GLU B N 1
ATOM 2018 C CA . GLU B 2 63 ? 4.181 85.909 43.695 1.00 27.67 69 GLU B CA 1
ATOM 2019 C C . GLU B 2 63 ? 5.131 85.318 44.727 1.00 28.71 69 GLU B C 1
ATOM 2020 O O . GLU B 2 63 ? 6.258 85.802 44.890 1.00 30.43 69 GLU B O 1
ATOM 2026 N N . ARG B 2 64 ? 4.703 84.269 45.418 1.00 27.72 70 ARG B N 1
ATOM 2027 C CA . ARG B 2 64 ? 5.582 83.653 46.402 1.00 28.87 70 ARG B CA 1
ATOM 2028 C C . ARG B 2 64 ? 6.827 83.071 45.716 1.00 28.44 70 ARG B C 1
ATOM 2029 O O . ARG B 2 64 ? 7.933 83.173 46.235 1.00 29.37 70 ARG B O 1
ATOM 2037 N N . THR B 2 65 ? 6.636 82.485 44.539 1.00 27.61 71 THR B N 1
ATOM 2038 C CA . THR B 2 65 ? 7.726 81.894 43.774 1.00 27.55 71 THR B CA 1
ATOM 2039 C C . THR B 2 65 ? 8.641 82.995 43.245 1.00 27.96 71 THR B C 1
ATOM 2040 O O . THR B 2 65 ? 9.860 82.917 43.377 1.00 28.14 71 THR B O 1
ATOM 2044 N N . ARG B 2 66 ? 8.059 84.024 42.644 1.00 27.34 72 ARG B N 1
ATOM 2045 C CA . ARG B 2 66 ? 8.861 85.116 42.110 1.00 27.91 72 ARG B CA 1
ATOM 2046 C C . ARG B 2 66 ? 9.746 85.734 43.181 1.00 27.60 72 ARG B C 1
ATOM 2047 O O . ARG B 2 66 ? 10.906 86.057 42.933 1.00 30.21 72 ARG B O 1
ATOM 2055 N N . ALA B 2 67 ? 9.203 85.861 44.382 1.00 25.33 73 ALA B N 1
ATOM 2056 C CA . ALA B 2 67 ? 9.929 86.460 45.481 1.00 24.97 73 ALA B CA 1
ATOM 2057 C C . ALA B 2 67 ? 11.141 85.654 45.932 1.00 25.56 73 ALA B C 1
ATOM 2058 O O . ALA B 2 67 ? 11.994 86.177 46.663 1.00 25.07 73 ALA B O 1
ATOM 2060 N N . GLU B 2 68 ? 11.219 84.386 45.529 1.00 24.46 74 GLU B N 1
ATOM 2061 C CA . GLU B 2 68 ? 12.347 83.540 45.936 1.00 24.38 74 GLU B CA 1
ATOM 2062 C C . GLU B 2 68 ? 13.630 83.989 45.273 1.00 24.58 74 GLU B C 1
ATOM 2063 O O . GLU B 2 68 ? 14.729 83.681 45.745 1.00 24.98 74 GLU B O 1
ATOM 2069 N N . LEU B 2 69 ? 13.479 84.746 44.194 1.00 25.58 75 LEU B N 1
ATOM 2070 C CA . LEU B 2 69 ? 14.611 85.294 43.489 1.00 27.01 75 LEU B CA 1
ATOM 2071 C C . LEU B 2 69 ? 15.375 86.184 44.485 1.00 28.28 75 LEU B C 1
ATOM 2072 O O . LEU B 2 69 ? 16.597 86.278 44.420 1.00 30.96 75 LEU B O 1
ATOM 2077 N N . ASP B 2 70 ? 14.675 86.742 45.473 1.00 28.24 76 ASP B N 1
ATOM 2078 C CA . ASP B 2 70 ? 15.304 87.586 46.496 1.00 28.50 76 ASP B CA 1
ATOM 2079 C C . ASP B 2 70 ? 15.426 86.847 47.825 1.00 26.49 76 ASP B C 1
ATOM 2080 O O . ASP B 2 70 ? 16.471 86.897 48.474 1.00 25.75 76 ASP B O 1
ATOM 2085 N N . THR B 2 71 ? 14.348 86.188 48.241 1.00 24.48 77 THR B N 1
ATOM 2086 C CA . THR B 2 71 ? 14.310 85.464 49.515 1.00 23.20 77 THR B CA 1
ATOM 2087 C C . THR B 2 71 ? 15.228 84.234 49.562 1.00 21.54 77 THR B C 1
ATOM 2088 O O . THR B 2 71 ? 15.674 83.829 50.638 1.00 20.50 77 THR B O 1
ATOM 2092 N N . VAL B 2 72 ? 15.512 83.651 48.401 1.00 20.25 78 VAL B N 1
ATOM 2093 C CA . VAL B 2 72 ? 16.384 82.480 48.344 1.00 20.90 78 VAL B CA 1
ATOM 2094 C C . VAL B 2 72 ? 17.653 82.745 47.521 1.00 21.36 78 VAL B C 1
ATOM 2095 O O . VAL B 2 72 ? 18.747 82.828 48.092 1.00 24.41 78 VAL B O 1
ATOM 2099 N N . CYS B 2 73 ? 17.517 82.935 46.213 1.00 20.64 79 CYS B N 1
ATOM 2100 C CA . CYS B 2 73 ? 18.678 83.168 45.371 1.00 22.35 79 CYS B CA 1
ATOM 2101 C C . CYS B 2 73 ? 19.637 84.240 45.878 1.00 23.15 79 CYS B C 1
ATOM 2102 O O . CYS B 2 73 ? 20.781 83.939 46.219 1.00 23.23 79 CYS B O 1
ATOM 2105 N N . ARG B 2 74 ? 19.181 85.487 45.924 1.00 22.95 80 ARG B N 1
ATOM 2106 C CA . ARG B 2 74 ? 20.022 86.589 46.382 1.00 21.37 80 ARG B CA 1
ATOM 2107 C C . ARG B 2 74 ? 20.436 86.429 47.837 1.00 20.19 80 ARG B C 1
ATOM 2108 O O . ARG B 2 74 ? 21.583 86.642 48.188 1.00 21.76 80 ARG B O 1
ATOM 2116 N N . HIS B 2 75 ? 19.513 86.049 48.693 1.00 18.53 81 HIS B N 1
ATOM 2117 C CA . HIS B 2 75 ? 19.858 85.901 50.090 1.00 21.17 81 HIS B CA 1
ATOM 2118 C C . HIS B 2 75 ? 20.999 84.909 50.319 1.00 24.45 81 HIS B C 1
ATOM 2119 O O . HIS B 2 75 ? 21.909 85.168 51.118 1.00 23.61 81 HIS B O 1
ATOM 2126 N N . ASN B 2 76 ? 20.907 83.748 49.675 1.00 24.36 82 ASN B N 1
ATOM 2127 C CA . ASN B 2 76 ? 21.923 82.712 49.840 1.00 23.81 82 ASN B CA 1
ATOM 2128 C C . ASN B 2 76 ? 23.278 83.186 49.320 1.00 22.78 82 ASN B C 1
ATOM 2129 O O . ASN B 2 76 ? 24.286 83.120 50.020 1.00 22.16 82 ASN B O 1
ATOM 2134 N N . TYR B 2 77 ? 23.272 83.765 48.130 1.00 22.27 83 TYR B N 1
ATOM 2135 C CA . TYR B 2 77 ? 24.494 84.262 47.531 1.00 24.05 83 TYR B CA 1
ATOM 2136 C C . TYR B 2 77 ? 25.221 85.287 48.397 1.00 26.08 83 TYR B C 1
ATOM 2137 O O . TYR B 2 77 ? 26.425 85.179 48.614 1.00 27.42 83 TYR B O 1
ATOM 2146 N N . GLU B 2 78 ? 24.493 86.293 48.873 1.00 27.30 84 GLU B N 1
ATOM 2147 C CA . GLU B 2 78 ? 25.085 87.345 49.689 1.00 26.69 84 GLU B CA 1
ATOM 2148 C C . GLU B 2 78 ? 25.382 86.963 51.128 1.00 25.87 84 GLU B C 1
ATOM 2149 O O . GLU B 2 78 ? 26.377 87.405 51.690 1.00 27.23 84 GLU B O 1
ATOM 2155 N N . LYS B 2 79 A 24.561 86.119 51.731 1.00 24.94 84 LYS B N 1
ATOM 2156 C CA . LYS B 2 79 A 24.787 85.778 53.129 1.00 26.00 84 LYS B CA 1
ATOM 2157 C C . LYS B 2 79 A 25.465 84.447 53.431 1.00 25.82 84 LYS B C 1
ATOM 2158 O O . LYS B 2 79 A 25.986 84.269 54.531 1.00 26.85 84 LYS B O 1
ATOM 2164 N N . THR B 2 80 ? 25.407 83.489 52.512 1.00 23.94 85 THR B N 1
ATOM 2165 C CA . THR B 2 80 ? 26.017 82.195 52.787 1.00 22.94 85 THR B CA 1
ATOM 2166 C C . THR B 2 80 ? 27.067 81.742 51.785 1.00 23.04 85 THR B C 1
ATOM 2167 O O . THR B 2 80 ? 28.041 81.113 52.180 1.00 23.99 85 THR B O 1
ATOM 2171 N N . GLU B 2 81 ? 26.850 81.979 50.496 1.00 22.86 86 GLU B N 1
ATOM 2172 C CA . GLU B 2 81 ? 27.851 81.597 49.507 1.00 24.07 86 GLU B CA 1
ATOM 2173 C C . GLU B 2 81 ? 29.047 82.543 49.649 1.00 25.83 86 GLU B C 1
ATOM 2174 O O . GLU B 2 81 ? 30.208 82.126 49.549 1.00 27.31 86 GLU B O 1
ATOM 2180 N N . THR B 2 82 ? 28.766 83.813 49.908 1.00 25.09 87 THR B N 1
ATOM 2181 C CA . THR B 2 82 ? 29.815 84.809 50.053 1.00 24.51 87 THR B CA 1
ATOM 2182 C C . THR B 2 82 ? 30.910 84.415 51.042 1.00 23.41 87 THR B C 1
ATOM 2183 O O . THR B 2 82 ? 32.073 84.370 50.666 1.00 24.72 87 THR B O 1
ATOM 2187 N N . PRO B 2 83 ? 30.560 84.070 52.290 1.00 22.69 88 PRO B N 1
ATOM 2188 C CA . PRO B 2 83 ? 31.634 83.697 53.208 1.00 22.37 88 PRO B CA 1
ATOM 2189 C C . PRO B 2 83 ? 32.173 82.272 53.057 1.00 24.59 88 PRO B C 1
ATOM 2190 O O . PRO B 2 83 ? 33.013 81.863 53.858 1.00 26.13 88 PRO B O 1
ATOM 2194 N N . THR B 2 84 ? 31.693 81.505 52.073 1.00 24.70 89 THR B N 1
ATOM 2195 C CA . THR B 2 84 ? 32.146 80.113 51.902 1.00 22.43 89 THR B CA 1
ATOM 2196 C C . THR B 2 84 ? 32.559 79.769 50.471 1.00 22.89 89 THR B C 1
ATOM 2197 O O . THR B 2 84 ? 33.730 79.879 50.112 1.00 22.87 89 THR B O 1
ATOM 2201 N N . SER B 2 85 ? 31.601 79.371 49.647 1.00 23.17 90 SER B N 1
ATOM 2202 C CA . SER B 2 85 ? 31.891 79.018 48.268 1.00 25.25 90 SER B CA 1
ATOM 2203 C C . SER B 2 85 ? 32.730 80.064 47.554 1.00 25.96 90 SER B C 1
ATOM 2204 O O . SER B 2 85 ? 33.774 79.750 46.986 1.00 26.42 90 SER B O 1
ATOM 2207 N N . LEU B 2 86 ? 32.289 81.316 47.615 1.00 25.43 91 LEU B N 1
ATOM 2208 C CA . LEU B 2 86 ? 32.974 82.400 46.928 1.00 24.71 91 LEU B CA 1
ATOM 2209 C C . LEU B 2 86 ? 34.314 82.831 47.538 1.00 26.09 91 LEU B C 1
ATOM 2210 O O . LEU B 2 86 ? 35.093 83.540 46.903 1.00 26.84 91 LEU B O 1
ATOM 2215 N N . ARG B 2 87 ? 34.601 82.361 48.744 1.00 28.31 92 ARG B N 1
ATOM 2216 C CA . ARG B 2 87 ? 35.842 82.702 49.418 1.00 30.41 92 ARG B CA 1
ATOM 2217 C C . ARG B 2 87 ? 36.854 81.548 49.365 1.00 30.42 92 ARG B C 1
ATOM 2218 O O . ARG B 2 87 ? 38.010 81.707 49.750 1.00 30.86 92 ARG B O 1
ATOM 2226 N N . ARG B 2 88 ? 36.427 80.397 48.860 1.00 28.86 93 ARG B N 1
ATOM 2227 C CA . ARG B 2 88 ? 37.292 79.227 48.775 1.00 26.47 93 ARG B CA 1
ATOM 2228 C C . ARG B 2 88 ? 38.392 79.411 47.754 1.00 25.29 93 ARG B C 1
ATOM 2229 O O . ARG B 2 88 ? 38.134 79.696 46.586 1.00 24.06 93 ARG B O 1
ATOM 2237 N N . LEU B 2 89 ? 39.621 79.224 48.214 1.00 25.85 94 LEU B N 1
ATOM 2238 C CA . LEU B 2 89 ? 40.808 79.322 47.378 1.00 25.10 94 LEU B CA 1
ATOM 2239 C C . LEU B 2 89 ? 41.730 78.145 47.712 1.00 25.55 94 LEU B C 1
ATOM 2240 O O . LEU B 2 89 ? 42.173 77.997 48.855 1.00 25.35 94 LEU B O 1
ATOM 2245 N N . GLU B 2 90 ? 41.971 77.293 46.717 1.00 25.28 95 GLU B N 1
ATOM 2246 C CA . GLU B 2 90 ? 42.840 76.135 46.862 1.00 25.08 95 GLU B CA 1
ATOM 2247 C C . GLU B 2 90 ? 43.897 76.211 45.758 1.00 24.67 95 GLU B C 1
ATOM 2248 O O . GLU B 2 90 ? 43.568 76.228 44.569 1.00 23.43 95 GLU B O 1
ATOM 2254 N N . GLN B 2 91 ? 45.163 76.306 46.159 1.00 24.94 96 GLN B N 1
ATOM 2255 C CA . GLN B 2 91 ? 46.274 76.414 45.214 1.00 24.60 96 GLN B CA 1
ATOM 2256 C C . GLN B 2 91 ? 46.552 75.139 44.450 1.00 21.81 96 GLN B C 1
ATOM 2257 O O . GLN B 2 91 ? 46.482 74.042 44.998 1.00 22.34 96 GLN B O 1
ATOM 2263 N N . PRO B 2 92 ? 46.882 75.267 43.169 1.00 19.92 97 PRO B N 1
ATOM 2264 C CA . PRO B 2 92 ? 47.166 74.078 42.372 1.00 21.27 97 PRO B CA 1
ATOM 2265 C C . PRO B 2 92 ? 48.566 73.498 42.637 1.00 23.82 97 PRO B C 1
ATOM 2266 O O . PRO B 2 92 ? 49.499 74.244 42.964 1.00 23.29 97 PRO B O 1
ATOM 2270 N N . SER B 2 93 ? 48.679 72.171 42.576 1.00 23.60 98 SER B N 1
ATOM 2271 C CA . SER B 2 93 ? 49.964 71.488 42.708 1.00 23.44 98 SER B CA 1
ATOM 2272 C C . SER B 2 93 ? 50.319 71.299 41.262 1.00 23.14 98 SER B C 1
ATOM 2273 O O . SER B 2 93 ? 49.435 71.043 40.447 1.00 22.15 98 SER B O 1
ATOM 2276 N N . VAL B 2 94 ? 51.587 71.477 40.925 1.00 22.03 99 VAL B N 1
ATOM 2277 C CA . VAL B 2 94 ? 52.019 71.314 39.550 1.00 22.06 99 VAL B CA 1
ATOM 2278 C C . VAL B 2 94 ? 53.250 70.412 39.553 1.00 22.18 99 VAL B C 1
ATOM 2279 O O . VAL B 2 94 ? 54.148 70.594 40.374 1.00 20.78 99 VAL B O 1
ATOM 2283 N N . VAL B 2 95 ? 53.249 69.396 38.700 1.00 22.00 100 VAL B N 1
ATOM 2284 C CA . VAL B 2 95 ? 54.378 68.481 38.607 1.00 21.98 100 VAL B CA 1
ATOM 2285 C C . VAL B 2 95 ? 54.450 68.034 37.166 1.00 22.31 100 VAL B C 1
ATOM 2286 O O . VAL B 2 95 ? 53.420 67.931 36.492 1.00 22.90 100 VAL B O 1
ATOM 2290 N N . ILE B 2 96 ? 55.667 67.868 36.666 1.00 20.64 101 ILE B N 1
ATOM 2291 C CA . ILE B 2 96 ? 55.875 67.423 35.299 1.00 21.36 101 ILE B CA 1
ATOM 2292 C C . ILE B 2 96 ? 56.407 65.983 35.337 1.00 22.40 101 ILE B C 1
ATOM 2293 O O . ILE B 2 96 ? 57.003 65.564 36.323 1.00 22.60 101 ILE B O 1
ATOM 2298 N N . SER B 2 97 ? 56.101 65.208 34.307 1.00 23.48 102 SER B N 1
ATOM 2299 C CA . SER B 2 97 ? 56.575 63.840 34.216 1.00 25.83 102 SER B CA 1
ATOM 2300 C C . SER B 2 97 ? 56.660 63.580 32.734 1.00 27.29 102 SER B C 1
ATOM 2301 O O . SER B 2 97 ? 56.039 64.297 31.946 1.00 27.22 102 SER B O 1
ATOM 2304 N N . LEU B 2 98 ? 57.503 62.631 32.345 1.00 30.42 103 LEU B N 1
ATOM 2305 C CA . LEU B 2 98 ? 57.706 62.304 30.939 1.00 32.76 103 LEU B CA 1
ATOM 2306 C C . LEU B 2 98 ? 56.880 61.052 30.651 1.00 34.38 103 LEU B C 1
ATOM 2307 O O . LEU B 2 98 ? 56.760 60.197 31.517 1.00 34.36 103 LEU B O 1
ATOM 2312 N N . SER B 2 99 ? 56.249 60.984 29.482 1.00 37.74 104 SER B N 1
ATOM 2313 C CA . SER B 2 99 ? 55.419 59.833 29.122 1.00 41.86 104 SER B CA 1
ATOM 2314 C C . SER B 2 99 ? 56.229 58.582 28.841 1.00 44.72 104 SER B C 1
ATOM 2315 O O . SER B 2 99 ? 55.984 57.516 29.413 1.00 45.52 104 SER B O 1
ATOM 2318 N N . ARG B 2 100 ? 57.148 58.702 27.895 1.00 47.42 105 ARG B N 1
ATOM 2319 C CA . ARG B 2 100 ? 57.981 57.587 27.509 1.00 50.10 105 ARG B CA 1
ATOM 2320 C C . ARG B 2 100 ? 59.337 57.743 28.178 1.00 52.09 105 ARG B C 1
ATOM 2321 O O . ARG B 2 100 ? 59.781 58.864 28.457 1.00 50.99 105 ARG B O 1
ATOM 2329 N N . THR B 2 101 ? 59.988 56.615 28.433 1.00 54.48 106 THR B N 1
ATOM 2330 C CA . THR B 2 101 ? 61.305 56.607 29.055 1.00 55.96 106 THR B CA 1
ATOM 2331 C C . THR B 2 101 ? 62.257 57.442 28.183 1.00 56.93 106 THR B C 1
ATOM 2332 O O . THR B 2 101 ? 62.322 57.257 26.956 1.00 56.36 106 THR B O 1
ATOM 2336 N N . GLU B 2 102 ? 62.970 58.366 28.824 1.00 58.13 107 GLU B N 1
ATOM 2337 C CA . GLU B 2 102 ? 63.883 59.283 28.134 1.00 60.28 107 GLU B CA 1
ATOM 2338 C C . GLU B 2 102 ? 64.967 58.690 27.223 1.00 61.71 107 GLU B C 1
ATOM 2339 O O . GLU B 2 102 ? 65.530 57.618 27.489 1.00 63.73 107 GLU B O 1
ATOM 2345 N N . ALA B 2 103 ? 65.257 59.436 26.159 1.00 61.56 108 ALA B N 1
ATOM 2346 C CA . ALA B 2 103 ? 66.260 59.102 25.153 1.00 60.17 108 ALA B CA 1
ATOM 2347 C C . ALA B 2 103 ? 66.356 60.369 24.310 1.00 59.51 108 ALA B C 1
ATOM 2348 O O . ALA B 2 103 ? 65.440 60.671 23.537 1.00 59.80 108 ALA B O 1
ATOM 2350 N N . LEU B 2 104 ? 67.429 61.134 24.507 1.00 58.16 109 LEU B N 1
ATOM 2351 C CA . LEU B 2 104 ? 67.630 62.387 23.780 1.00 57.33 109 LEU B CA 1
ATOM 2352 C C . LEU B 2 104 ? 67.417 62.294 22.273 1.00 57.21 109 LEU B C 1
ATOM 2353 O O . LEU B 2 104 ? 67.758 61.288 21.639 1.00 57.67 109 LEU B O 1
ATOM 2358 N N . ASN B 2 105 ? 66.864 63.365 21.710 1.00 56.41 110 ASN B N 1
ATOM 2359 C CA . ASN B 2 105 ? 66.609 63.485 20.276 1.00 56.20 110 ASN B CA 1
ATOM 2360 C C . ASN B 2 105 ? 65.469 62.620 19.743 1.00 55.15 110 ASN B C 1
ATOM 2361 O O . ASN B 2 105 ? 65.213 62.587 18.539 1.00 54.59 110 ASN B O 1
ATOM 2366 N N . HIS B 2 106 ? 64.769 61.943 20.647 1.00 53.75 111 HIS B N 1
ATOM 2367 C CA . HIS B 2 106 ? 63.641 61.103 20.278 1.00 52.46 111 HIS B CA 1
ATOM 2368 C C . HIS B 2 106 ? 62.363 61.785 20.759 1.00 50.10 111 HIS B C 1
ATOM 2369 O O . HIS B 2 106 ? 62.320 62.280 21.888 1.00 49.13 111 HIS B O 1
ATOM 2376 N N . HIS B 2 107 ? 61.336 61.821 19.908 1.00 47.17 112 HIS B N 1
ATOM 2377 C CA . HIS B 2 107 ? 60.057 62.447 20.272 1.00 44.42 112 HIS B CA 1
ATOM 2378 C C . HIS B 2 107 ? 59.513 61.896 21.591 1.00 40.67 112 HIS B C 1
ATOM 2379 O O . HIS B 2 107 ? 59.679 60.708 21.908 1.00 40.75 112 HIS B O 1
ATOM 2386 N N . ASN B 2 108 ? 58.841 62.752 22.345 1.00 35.35 113 ASN B N 1
ATOM 2387 C CA . ASN B 2 108 ? 58.281 62.358 23.630 1.00 31.71 113 ASN B CA 1
ATOM 2388 C C . ASN B 2 108 ? 57.170 63.360 23.980 1.00 28.91 113 ASN B C 1
ATOM 2389 O O . ASN B 2 108 ? 56.805 64.204 23.157 1.00 26.18 113 ASN B O 1
ATOM 2394 N N . THR B 2 109 ? 56.651 63.274 25.196 1.00 26.93 114 THR B N 1
ATOM 2395 C CA . THR B 2 109 ? 55.580 64.144 25.638 1.00 24.89 114 THR B CA 1
ATOM 2396 C C . THR B 2 109 ? 55.778 64.456 27.108 1.00 23.33 114 THR B C 1
ATOM 2397 O O . THR B 2 109 ? 56.089 63.574 27.902 1.00 23.94 114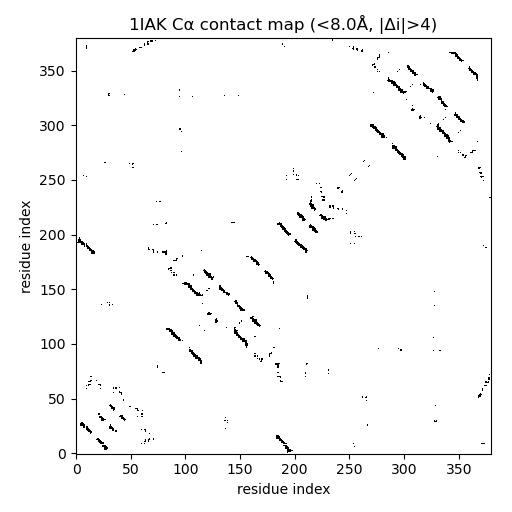 THR B O 1
ATOM 2401 N N . LEU B 2 110 ? 55.661 65.728 27.461 1.00 21.65 115 LEU B N 1
ATOM 2402 C CA . LEU B 2 110 ? 55.789 66.131 28.844 1.00 20.05 115 LEU B CA 1
ATOM 2403 C C . LEU B 2 110 ? 54.364 66.289 29.337 1.00 20.42 115 LEU B C 1
ATOM 2404 O O . LEU B 2 110 ? 53.510 66.783 28.602 1.00 19.24 115 LEU B O 1
ATOM 2409 N N . VAL B 2 111 ? 54.107 65.847 30.562 1.00 19.63 116 VAL B N 1
ATOM 2410 C CA . VAL B 2 111 ? 52.784 65.941 31.146 1.00 20.00 116 VAL B CA 1
ATOM 2411 C C . VAL B 2 111 ? 52.814 66.852 32.359 1.00 20.33 116 VAL B C 1
ATOM 2412 O O . VAL B 2 111 ? 53.522 66.581 33.339 1.00 18.66 116 VAL B O 1
ATOM 2416 N N . CYS B 2 112 ? 52.079 67.959 32.280 1.00 20.79 117 CYS B N 1
ATOM 2417 C CA . CYS B 2 112 ? 52.004 68.858 33.415 1.00 20.33 117 CYS B CA 1
ATOM 2418 C C . CYS B 2 112 ? 50.703 68.571 34.151 1.00 20.30 117 CYS B C 1
ATOM 2419 O O . CYS B 2 112 ? 49.624 68.763 33.601 1.00 20.17 117 CYS B O 1
ATOM 2422 N N . SER B 2 113 ? 50.816 68.046 35.363 1.00 21.04 118 SER B N 1
ATOM 2423 C CA . SER B 2 113 ? 49.662 67.719 36.175 1.00 19.49 118 SER B CA 1
ATOM 2424 C C . SER B 2 113 ? 49.372 68.855 37.126 1.00 18.49 118 SER B C 1
ATOM 2425 O O . SER B 2 113 ? 50.142 69.092 38.053 1.00 18.27 118 SER B O 1
ATOM 2428 N N . VAL B 2 114 ? 48.277 69.572 36.867 1.00 16.81 119 VAL B N 1
ATOM 2429 C CA . VAL B 2 114 ? 47.863 70.707 37.699 1.00 15.21 119 VAL B CA 1
ATOM 2430 C C . VAL B 2 114 ? 46.647 70.189 38.451 1.00 16.25 119 VAL B C 1
ATOM 2431 O O . VAL B 2 114 ? 45.595 69.962 37.856 1.00 17.28 119 VAL B O 1
ATOM 2435 N N . THR B 2 115 ? 46.780 70.028 39.759 1.00 16.20 120 THR B N 1
ATOM 2436 C CA . THR B 2 115 ? 45.737 69.402 40.541 1.00 17.08 120 THR B CA 1
ATOM 2437 C C . THR B 2 115 ? 45.328 70.076 41.840 1.00 18.45 120 THR B C 1
ATOM 2438 O O . THR B 2 115 ? 46.018 70.960 42.349 1.00 20.13 120 THR B O 1
ATOM 2442 N N . ASP B 2 116 ? 44.231 69.584 42.400 1.00 16.34 121 ASP B N 1
ATOM 2443 C CA . ASP B 2 116 ? 43.716 70.055 43.664 1.00 17.49 121 ASP B CA 1
ATOM 2444 C C . ASP B 2 116 ? 43.397 71.540 43.777 1.00 16.96 121 ASP B C 1
ATOM 2445 O O . ASP B 2 116 ? 43.472 72.096 44.876 1.00 17.32 121 ASP B O 1
ATOM 2450 N N . PHE B 2 117 ? 42.988 72.175 42.684 1.00 16.49 122 PHE B N 1
ATOM 2451 C CA . PHE B 2 117 ? 42.673 73.602 42.767 1.00 17.26 122 PHE B CA 1
ATOM 2452 C C . PHE B 2 117 ? 41.184 73.979 42.748 1.00 20.26 122 PHE B C 1
ATOM 2453 O O . PHE B 2 117 ? 40.334 73.230 42.264 1.00 20.16 122 PHE B O 1
ATOM 2461 N N . TYR B 2 118 ? 40.887 75.156 43.287 1.00 21.79 123 TYR B N 1
ATOM 2462 C CA . TYR B 2 118 ? 39.527 75.701 43.309 1.00 22.50 123 TYR B CA 1
ATOM 2463 C C . TYR B 2 118 ? 39.669 77.223 43.436 1.00 22.47 123 TYR B C 1
ATOM 2464 O O . TYR B 2 118 ? 40.507 77.701 44.208 1.00 21.79 123 TYR B O 1
ATOM 2473 N N . PRO B 2 119 ? 38.875 78.004 42.679 1.00 22.32 124 PRO B N 1
ATOM 2474 C CA . PRO B 2 119 ? 37.847 77.618 41.707 1.00 21.68 124 PRO B CA 1
ATOM 2475 C C . PRO B 2 119 ? 38.422 77.103 40.396 1.00 20.89 124 PRO B C 1
ATOM 2476 O O . PRO B 2 119 ? 39.629 76.944 40.258 1.00 19.66 124 PRO B O 1
ATOM 2480 N N . ALA B 2 120 ? 37.539 76.908 39.424 1.00 19.41 125 ALA B N 1
ATOM 2481 C CA . ALA B 2 120 ? 37.895 76.379 38.124 1.00 17.91 125 ALA B CA 1
ATOM 2482 C C . ALA B 2 120 ? 38.721 77.248 37.209 1.00 20.54 125 ALA B C 1
ATOM 2483 O O . ALA B 2 120 ? 39.389 76.718 36.324 1.00 21.20 125 ALA B O 1
ATOM 2485 N N . LYS B 2 121 ? 38.631 78.571 37.342 1.00 21.97 126 LYS B N 1
ATOM 2486 C CA . LYS B 2 121 ? 39.378 79.467 36.455 1.00 22.60 126 LYS B CA 1
ATOM 2487 C C . LYS B 2 121 ? 40.876 79.250 36.615 1.00 20.46 126 LYS B C 1
ATOM 2488 O O . LYS B 2 121 ? 41.413 79.400 37.708 1.00 20.37 126 LYS B O 1
ATOM 2494 N N . ILE B 2 122 ? 41.556 78.927 35.523 1.00 18.99 127 ILE B N 1
ATOM 2495 C CA . ILE B 2 122 ? 42.989 78.668 35.590 1.00 19.79 127 ILE B CA 1
ATOM 2496 C C . ILE B 2 122 ? 43.620 78.822 34.210 1.00 20.73 127 ILE B C 1
ATOM 2497 O O . ILE B 2 122 ? 42.938 78.718 33.187 1.00 22.01 127 ILE B O 1
ATOM 2502 N N . LYS B 2 123 ? 44.912 79.121 34.174 1.00 21.91 128 LYS B N 1
ATOM 2503 C CA . LYS B 2 123 ? 45.601 79.254 32.906 1.00 23.54 128 LYS B CA 1
ATOM 2504 C C . LYS B 2 123 ? 46.875 78.427 33.033 1.00 22.15 128 LYS B C 1
ATOM 2505 O O . LYS B 2 123 ? 47.596 78.563 34.008 1.00 21.23 128 LYS B O 1
ATOM 2511 N N . VAL B 2 124 ? 47.104 77.520 32.088 1.00 22.99 129 VAL B N 1
ATOM 2512 C CA . VAL B 2 124 ? 48.288 76.656 32.107 1.00 21.25 129 VAL B CA 1
ATOM 2513 C C . VAL B 2 124 ? 48.973 76.787 30.753 1.00 21.00 129 VAL B C 1
ATOM 2514 O O . VAL B 2 124 ? 48.369 76.544 29.709 1.00 20.74 129 VAL B O 1
ATOM 2518 N N . ARG B 2 125 ? 50.241 77.190 30.782 1.00 22.71 130 ARG B N 1
ATOM 2519 C CA . ARG B 2 125 ? 51.021 77.410 29.563 1.00 21.61 130 ARG B CA 1
ATOM 2520 C C . ARG B 2 125 ? 52.329 76.623 29.577 1.00 19.73 130 ARG B C 1
ATOM 2521 O O . ARG B 2 125 ? 52.893 76.363 30.629 1.00 17.31 130 ARG B O 1
ATOM 2529 N N . TRP B 2 126 ? 52.791 76.243 28.396 1.00 21.25 131 TRP B N 1
ATOM 2530 C CA . TRP B 2 126 ? 54.036 75.499 28.236 1.00 22.21 131 TRP B CA 1
ATOM 2531 C C . TRP B 2 126 ? 55.036 76.399 27.550 1.00 23.46 131 TRP B C 1
ATOM 2532 O O . TRP B 2 126 ? 54.685 77.093 26.583 1.00 24.18 131 TRP B O 1
ATOM 2543 N N . PHE B 2 127 ? 56.260 76.421 28.073 1.00 22.70 132 PHE B N 1
ATOM 2544 C CA . PHE B 2 127 ? 57.332 77.197 27.460 1.00 23.67 132 PHE B CA 1
ATOM 2545 C C . PHE B 2 127 ? 58.522 76.285 27.202 1.00 24.49 132 PHE B C 1
ATOM 2546 O O . PHE B 2 127 ? 58.779 75.355 27.968 1.00 23.66 132 PHE B O 1
ATOM 2554 N N . ARG B 2 128 ? 59.209 76.522 26.094 1.00 25.64 133 ARG B N 1
ATOM 2555 C CA . ARG B 2 128 ? 60.406 75.772 25.754 1.00 27.80 133 ARG B CA 1
ATOM 2556 C C . ARG B 2 128 ? 61.484 76.821 25.485 1.00 27.65 133 ARG B C 1
ATOM 2557 O O . ARG B 2 128 ? 61.411 77.539 24.485 1.00 25.94 133 ARG B O 1
ATOM 2565 N N . ASN B 2 129 ? 62.450 76.934 26.396 1.00 27.78 134 ASN B N 1
ATOM 2566 C CA . ASN B 2 129 ? 63.543 77.906 26.279 1.00 27.80 134 ASN B CA 1
ATOM 2567 C C . ASN B 2 129 ? 63.030 79.331 26.206 1.00 28.34 134 ASN B C 1
ATOM 2568 O O . ASN B 2 129 ? 63.437 80.093 25.326 1.00 28.73 134 ASN B O 1
ATOM 2573 N N . GLY B 2 130 ? 62.084 79.664 27.081 1.00 29.03 135 GLY B N 1
ATOM 2574 C CA . GLY B 2 130 ? 61.539 81.009 27.096 1.00 29.83 135 GLY B CA 1
ATOM 2575 C C . GLY B 2 130 ? 60.492 81.373 26.053 1.00 30.40 135 GLY B C 1
ATOM 2576 O O . GLY B 2 130 ? 59.959 82.481 26.093 1.00 31.91 135 GLY B O 1
ATOM 2577 N N . GLN B 2 131 ? 60.232 80.503 25.086 1.00 30.73 136 GLN B N 1
ATOM 2578 C CA . GLN B 2 131 ? 59.207 80.776 24.088 1.00 31.77 136 GLN B CA 1
ATOM 2579 C C . GLN B 2 131 ? 57.969 79.958 24.425 1.00 32.32 136 GLN B C 1
ATOM 2580 O O . GLN B 2 131 ? 58.079 78.781 24.779 1.00 30.27 136 GLN B O 1
ATOM 2586 N N . GLU B 2 132 ? 56.794 80.568 24.323 1.00 31.82 137 GLU B N 1
ATOM 2587 C CA . GLU B 2 132 ? 55.555 79.860 24.616 1.00 31.72 137 GLU B CA 1
ATOM 2588 C C . GLU B 2 132 ? 55.178 78.864 23.522 1.00 30.74 137 GLU B C 1
ATOM 2589 O O . GLU B 2 132 ? 55.248 79.167 22.324 1.00 29.61 137 GLU B O 1
ATOM 2595 N N . GLU B 2 133 ? 54.851 77.648 23.938 1.00 30.76 138 GLU B N 1
ATOM 2596 C CA . GLU B 2 133 ? 54.446 76.599 23.006 1.00 31.66 138 GLU B CA 1
ATOM 2597 C C . GLU B 2 133 ? 52.928 76.661 22.785 1.00 31.15 138 GLU B C 1
ATOM 2598 O O . GLU B 2 133 ? 52.173 76.936 23.715 1.00 30.08 138 GLU B O 1
ATOM 2604 N N . THR B 2 134 ? 52.480 76.414 21.562 1.00 30.15 139 THR B N 1
ATOM 2605 C CA . THR B 2 134 ? 51.058 76.467 21.284 1.00 31.02 139 THR B CA 1
ATOM 2606 C C . THR B 2 134 ? 50.514 75.252 20.544 1.00 29.76 139 THR B C 1
ATOM 2607 O O . THR B 2 134 ? 49.783 74.450 21.122 1.00 31.07 139 THR B O 1
ATOM 2611 N N . VAL B 2 135 ? 50.912 75.080 19.292 1.00 27.48 140 VAL B N 1
ATOM 2612 C CA . VAL B 2 135 ? 50.408 73.972 18.496 1.00 29.01 140 VAL B CA 1
ATOM 2613 C C . VAL B 2 135 ? 50.582 72.562 19.071 1.00 29.19 140 VAL B C 1
ATOM 2614 O O . VAL B 2 135 ? 49.692 71.725 18.921 1.00 32.64 140 VAL B O 1
ATOM 2618 N N . GLY B 2 136 ? 51.699 72.306 19.748 1.00 27.69 141 GLY B N 1
ATOM 2619 C CA . GLY B 2 136 ? 51.957 70.986 2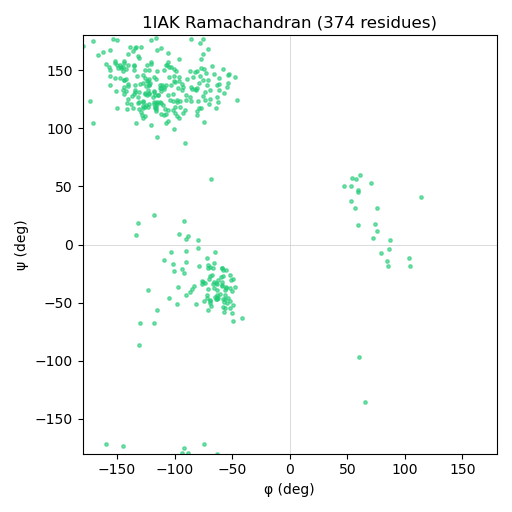0.309 1.00 23.46 141 GLY B CA 1
ATOM 2620 C C . GLY B 2 136 ? 51.428 70.741 21.709 1.00 22.18 141 GLY B C 1
ATOM 2621 O O . GLY B 2 136 ? 51.768 69.735 22.338 1.00 21.60 141 GLY B O 1
ATOM 2622 N N . VAL B 2 137 ? 50.650 71.690 22.222 1.00 21.38 142 VAL B N 1
ATOM 2623 C CA . VAL B 2 137 ? 50.048 71.583 23.552 1.00 20.14 142 VAL B CA 1
ATOM 2624 C C . VAL B 2 137 ? 48.631 70.993 23.413 1.00 20.86 142 VAL B C 1
ATOM 2625 O O . VAL B 2 137 ? 47.856 71.395 22.536 1.00 19.18 142 VAL B O 1
ATOM 2629 N N . SER B 2 138 ? 48.321 70.009 24.247 1.00 19.79 143 SER B N 1
ATOM 2630 C CA . SER B 2 138 ? 47.009 69.381 24.234 1.0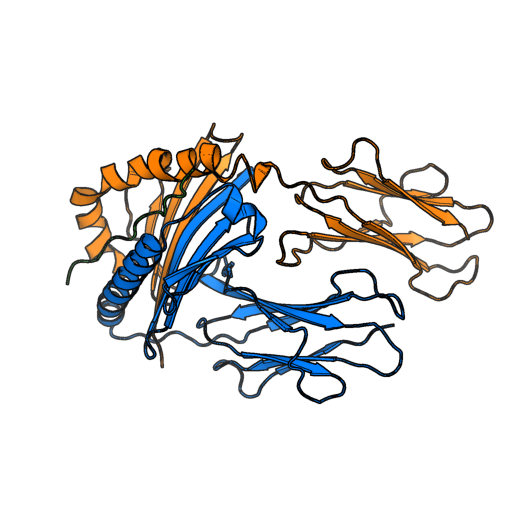0 18.59 143 SER B CA 1
ATOM 2631 C C . SER B 2 138 ? 46.572 69.380 25.681 1.00 17.76 143 SER B C 1
ATOM 2632 O O . SER B 2 138 ? 47.402 69.525 26.586 1.00 18.20 143 SER B O 1
ATOM 2635 N N . SER B 2 139 ? 45.275 69.237 25.915 1.00 16.34 144 SER B N 1
ATOM 2636 C CA . SER B 2 139 ? 44.783 69.292 27.274 1.00 16.38 144 SER B CA 1
ATOM 2637 C C . SER B 2 139 ? 43.539 68.441 27.490 1.00 16.33 144 SER B C 1
ATOM 2638 O O . SER B 2 139 ? 42.811 68.141 26.538 1.00 15.37 144 SER B O 1
ATOM 2641 N N . THR B 2 140 ? 43.327 68.015 28.727 1.00 16.33 145 THR B N 1
ATOM 2642 C CA . THR B 2 140 ? 42.122 67.267 29.043 1.00 19.21 145 THR B CA 1
ATOM 2643 C C . THR B 2 140 ? 41.082 68.348 29.340 1.00 20.65 145 THR B C 1
ATOM 2644 O O . THR B 2 140 ? 41.384 69.547 29.290 1.00 19.96 145 THR B O 1
ATOM 2648 N N . GLN B 2 141 ? 39.852 67.945 29.604 1.00 20.89 146 GLN B N 1
ATOM 2649 C CA . GLN B 2 141 ? 38.841 68.916 29.973 1.00 22.31 146 GLN B CA 1
ATOM 2650 C C . GLN B 2 141 ? 39.173 69.192 31.432 1.00 20.73 146 GLN B C 1
ATOM 2651 O O . GLN B 2 141 ? 40.056 68.547 31.998 1.00 18.18 146 GLN B O 1
ATOM 2657 N N . LEU B 2 142 ? 38.490 70.155 32.031 1.00 19.82 147 LEU B N 1
ATOM 2658 C CA . LEU B 2 142 ? 38.689 70.468 33.434 1.00 20.44 147 LEU B CA 1
ATOM 2659 C C . LEU B 2 142 ? 38.011 69.310 34.156 1.00 21.33 147 LEU B C 1
ATOM 2660 O O . LEU B 2 142 ? 36.838 69.032 33.935 1.00 22.26 147 LEU B O 1
ATOM 2665 N N . ILE B 2 143 ? 38.745 68.634 35.018 1.00 21.15 148 ILE B N 1
ATOM 2666 C CA . ILE B 2 143 ? 38.211 67.482 35.726 1.00 18.72 148 ILE B CA 1
ATOM 2667 C C . ILE B 2 143 ? 37.740 67.847 37.119 1.00 18.36 148 ILE B C 1
ATOM 2668 O O . ILE B 2 143 ? 38.483 68.406 37.919 1.00 18.37 148 ILE B O 1
ATOM 2673 N N . ARG B 2 144 ? 36.471 67.573 37.387 1.00 18.29 149 ARG B N 1
ATOM 2674 C CA . ARG B 2 144 ? 35.885 67.859 38.679 1.00 18.00 149 ARG B CA 1
ATOM 2675 C C . ARG B 2 144 ? 36.038 66.608 39.516 1.00 18.73 149 ARG B C 1
ATOM 2676 O O . ARG B 2 144 ? 35.403 65.589 39.229 1.00 19.88 149 ARG B O 1
ATOM 2684 N N . ASN B 2 145 ? 36.858 66.689 40.559 1.00 19.43 150 ASN B N 1
ATOM 2685 C CA . ASN B 2 145 ? 37.111 65.546 41.441 1.00 18.08 150 ASN B CA 1
ATOM 2686 C C . ASN B 2 145 ? 35.926 65.213 42.292 1.00 19.18 150 ASN B C 1
ATOM 2687 O O . ASN B 2 145 ? 35.868 64.129 42.858 1.00 19.13 150 ASN B O 1
ATOM 2692 N N . GLY B 2 146 ? 35.024 66.180 42.452 1.00 19.52 151 GLY B N 1
ATOM 2693 C CA . GLY B 2 146 ? 33.833 65.973 43.253 1.00 19.65 151 GLY B CA 1
ATOM 2694 C C . GLY B 2 146 ? 34.015 66.254 44.730 1.00 20.83 151 GLY B C 1
ATOM 2695 O O . GLY B 2 146 ? 33.092 66.052 45.528 1.00 21.47 151 GLY B O 1
ATOM 2696 N N . ASP B 2 147 ? 35.198 66.718 45.108 1.00 20.02 152 ASP B N 1
ATOM 2697 C CA . ASP B 2 147 ? 35.481 67.040 46.507 1.00 21.24 152 ASP B CA 1
ATOM 2698 C C . ASP B 2 147 ? 35.816 68.531 46.680 1.00 20.98 152 ASP B C 1
ATOM 2699 O O . ASP B 2 147 ? 36.514 68.909 47.620 1.00 20.46 152 ASP B O 1
ATOM 2704 N N . TRP B 2 148 ? 35.319 69.360 45.765 1.00 20.21 153 TRP B N 1
ATOM 2705 C CA . TRP B 2 148 ? 35.547 70.810 45.776 1.00 21.44 153 TRP B CA 1
ATOM 2706 C C . TRP B 2 148 ? 36.955 71.235 45.316 1.00 19.75 153 TRP B C 1
ATOM 2707 O O . TRP B 2 148 ? 37.499 72.239 45.792 1.00 18.88 153 TRP B O 1
ATOM 2718 N N . THR B 2 149 ? 37.532 70.450 44.404 1.00 18.48 154 THR B N 1
ATOM 2719 C CA . THR B 2 149 ? 38.834 70.729 43.800 1.00 16.77 154 THR B CA 1
ATOM 2720 C C . THR B 2 149 ? 38.735 70.175 42.393 1.00 15.56 154 THR B C 1
ATOM 2721 O O . THR B 2 149 ? 37.878 69.325 42.126 1.00 15.94 154 THR B O 1
ATOM 2725 N N . PHE B 2 150 ? 39.530 70.729 41.482 1.00 14.22 155 PHE B N 1
ATOM 2726 C CA . PHE B 2 150 ? 39.571 70.313 40.076 1.00 15.10 155 PHE B CA 1
ATOM 2727 C C . PHE B 2 150 ? 40.984 69.860 39.750 1.00 14.57 155 PHE B C 1
ATOM 2728 O O . PHE B 2 150 ? 41.879 69.999 40.574 1.00 15.94 155 PHE B O 1
ATOM 2736 N N . GLN B 2 151 ? 41.176 69.367 38.532 1.00 13.67 156 GLN B N 1
ATOM 2737 C CA . GLN B 2 151 ? 42.490 68.971 38.061 1.00 14.81 156 GLN B CA 1
ATOM 2738 C C . GLN B 2 151 ? 42.427 69.017 36.544 1.00 14.09 156 GLN B C 1
ATOM 2739 O O . GLN B 2 151 ? 41.338 68.965 35.976 1.00 13.73 156 GLN B O 1
ATOM 2745 N N . VAL B 2 152 ? 43.562 69.239 35.894 1.00 11.45 157 VAL B N 1
ATOM 2746 C CA . VAL B 2 152 ? 43.618 69.275 34.443 1.00 11.94 157 VAL B CA 1
ATOM 2747 C C . VAL B 2 152 ? 45.029 68.838 34.027 1.00 15.17 157 VAL B C 1
ATOM 2748 O O . VAL B 2 152 ? 46.005 69.128 34.731 1.00 18.13 157 VAL B O 1
ATOM 2752 N N . LEU B 2 153 ? 45.136 68.108 32.921 1.00 15.78 158 LEU B N 1
ATOM 2753 C CA . LEU B 2 153 ? 46.431 67.638 32.442 1.00 16.84 158 LEU B CA 1
ATOM 2754 C C . LEU B 2 153 ? 46.741 68.283 31.106 1.00 16.53 158 LEU B C 1
ATOM 2755 O O . LEU B 2 153 ? 45.979 68.151 30.140 1.00 16.16 158 LEU B O 1
ATOM 2760 N N . VAL B 2 154 ? 47.873 68.980 31.050 1.00 17.08 159 VAL B N 1
ATOM 2761 C CA . VAL B 2 154 ? 48.277 69.667 29.834 1.00 15.19 159 VAL B CA 1
ATOM 2762 C C . VAL B 2 154 ? 49.576 69.034 29.330 1.00 15.86 159 VAL B C 1
ATOM 2763 O O . VAL B 2 154 ? 50.590 68.993 30.026 1.00 15.37 159 VAL B O 1
ATOM 2767 N N . MET B 2 155 ? 49.525 68.539 28.111 1.00 16.47 160 MET B N 1
ATOM 2768 C CA . MET B 2 155 ? 50.652 67.861 27.509 1.00 19.37 160 MET B CA 1
ATOM 2769 C C . MET B 2 155 ? 51.355 68.706 26.463 1.00 19.64 160 MET B C 1
ATOM 2770 O O . MET B 2 155 ? 50.739 69.568 25.826 1.00 18.97 160 MET B O 1
ATOM 2775 N N . LEU B 2 156 ? 52.647 68.432 26.287 1.00 19.16 161 LEU B N 1
ATOM 2776 C CA . LEU B 2 156 ? 53.461 69.107 25.291 1.00 20.00 161 LEU B CA 1
ATOM 2777 C C . LEU B 2 156 ? 54.220 68.059 24.495 1.00 22.19 161 LEU B C 1
ATOM 2778 O O . LEU B 2 156 ? 54.932 67.230 25.066 1.00 21.82 161 LEU B O 1
ATOM 2783 N N . GLU B 2 157 ? 54.013 68.071 23.186 1.00 25.25 162 GLU B N 1
ATOM 2784 C CA . GLU B 2 157 ? 54.687 67.171 22.271 1.00 29.02 162 GLU B CA 1
ATOM 2785 C C . GLU B 2 157 ? 56.065 67.822 22.095 1.00 28.75 162 GLU B C 1
ATOM 2786 O O . GLU B 2 157 ? 56.158 69.005 21.761 1.00 26.63 162 GLU B O 1
ATOM 2792 N N . MET B 2 158 ? 57.127 67.078 22.381 1.00 29.52 163 MET B N 1
ATOM 2793 C CA . MET B 2 158 ? 58.482 67.618 22.271 1.00 31.34 163 MET B CA 1
ATOM 2794 C C . MET B 2 158 ? 59.581 66.588 22.005 1.00 32.08 163 MET B C 1
ATOM 2795 O O . MET B 2 158 ? 59.321 65.392 21.913 1.00 31.74 163 MET B O 1
ATOM 2800 N N . THR B 2 159 ? 60.804 67.077 21.839 1.00 34.60 164 THR B N 1
ATOM 2801 C CA . THR B 2 159 ? 61.979 66.238 21.595 1.00 37.17 164 THR B CA 1
ATOM 2802 C C . THR B 2 159 ? 63.056 66.764 22.535 1.00 38.28 164 THR B C 1
ATOM 2803 O O . THR B 2 159 ? 63.622 67.827 22.297 1.00 38.51 164 THR B O 1
ATOM 2807 N N . PRO B 2 160 ? 63.338 66.038 23.628 1.00 39.85 165 PRO B N 1
ATOM 2808 C CA . PRO B 2 160 ? 64.360 66.496 24.574 1.00 40.71 165 PRO B CA 1
ATOM 2809 C C . PRO B 2 160 ? 65.784 66.567 24.017 1.00 42.43 165 PRO B C 1
ATOM 2810 O O . PRO B 2 160 ? 66.339 65.561 23.558 1.00 43.34 165 PRO B O 1
ATOM 2814 N N . ARG B 2 161 ? 66.340 67.774 23.991 1.00 43.14 166 ARG B N 1
ATOM 2815 C CA . ARG B 2 161 ? 67.707 67.996 23.531 1.00 43.46 166 ARG B CA 1
ATOM 2816 C C . ARG B 2 161 ? 68.473 68.619 24.686 1.00 43.37 166 ARG B C 1
ATOM 2817 O O . ARG B 2 161 ? 67.883 69.214 25.590 1.00 42.58 166 ARG B O 1
ATOM 2825 N N . ARG B 2 162 ? 69.786 68.440 24.693 1.00 44.52 167 ARG B N 1
ATOM 2826 C CA . ARG B 2 162 ? 70.592 68.955 25.787 1.00 43.93 167 ARG B CA 1
ATOM 2827 C C . ARG B 2 162 ? 70.522 70.462 25.910 1.00 41.01 167 ARG B C 1
ATOM 2828 O O . ARG B 2 162 ? 70.410 71.178 24.915 1.00 39.85 167 ARG B O 1
ATOM 2836 N N . GLY B 2 163 ? 70.526 70.929 27.150 1.00 38.51 168 GLY B N 1
ATOM 2837 C CA . GLY B 2 163 ? 70.492 72.356 27.394 1.00 37.67 168 GLY B CA 1
ATOM 2838 C C . GLY B 2 163 ? 69.123 73.009 27.390 1.00 37.55 168 GLY B C 1
ATOM 2839 O O . GLY B 2 163 ? 69.010 74.162 27.815 1.00 38.31 168 GLY B O 1
ATOM 2840 N N . GLU B 2 164 ? 68.103 72.310 26.885 1.00 35.86 169 GLU B N 1
ATOM 2841 C CA . GLU B 2 164 ? 66.741 72.839 26.838 1.00 32.02 169 GLU B CA 1
ATOM 2842 C C . GLU B 2 164 ? 66.072 72.895 28.198 1.00 30.54 169 GLU B C 1
ATOM 2843 O O . GLU B 2 164 ? 66.377 72.102 29.099 1.00 29.48 169 GLU B O 1
ATOM 2849 N N . VAL B 2 165 ? 65.221 73.901 28.365 1.00 29.34 170 VAL B N 1
ATOM 2850 C CA . VAL B 2 165 ? 64.469 74.089 29.598 1.00 27.31 170 VAL B CA 1
ATOM 2851 C C . VAL B 2 165 ? 63.002 74.217 29.189 1.00 26.97 170 VAL B C 1
ATOM 2852 O O . VAL B 2 165 ? 62.637 75.090 28.380 1.00 25.69 170 VAL B O 1
ATOM 2856 N N . TYR B 2 166 ? 62.196 73.285 29.696 1.00 25.77 171 TYR B N 1
ATOM 2857 C CA . TYR B 2 166 ? 60.757 73.222 29.453 1.00 23.10 171 TYR B CA 1
ATOM 2858 C C . TYR B 2 166 ? 60.095 73.675 30.728 1.00 21.99 171 TYR B C 1
ATOM 2859 O O . TYR B 2 166 ? 60.419 73.175 31.807 1.00 23.03 171 TYR B O 1
ATOM 2868 N N . THR B 2 167 ? 59.177 74.627 30.611 1.00 22.61 172 THR B N 1
ATOM 2869 C CA . THR B 2 167 ? 58.498 75.158 31.781 1.00 21.33 172 THR B CA 1
ATOM 2870 C C . THR B 2 167 ? 56.968 75.098 31.684 1.00 20.98 172 THR B C 1
ATOM 2871 O O . THR B 2 167 ? 56.380 75.476 30.669 1.00 19.68 172 THR B O 1
ATOM 2875 N N . CYS B 2 168 ? 56.350 74.573 32.734 1.00 21.01 173 CYS B N 1
ATOM 2876 C CA . CYS B 2 168 ? 54.901 74.516 32.812 1.00 23.12 173 CYS B CA 1
ATOM 2877 C C . CYS B 2 168 ? 54.612 75.753 33.663 1.00 22.67 173 CYS B C 1
ATOM 2878 O O . CYS B 2 168 ? 55.148 75.884 34.763 1.00 22.79 173 CYS B O 1
ATOM 2881 N N . HIS B 2 169 ? 53.774 76.650 33.150 1.00 22.37 174 HIS B N 1
ATOM 2882 C CA . HIS B 2 169 ? 53.450 77.924 33.803 1.00 22.93 174 HIS B CA 1
ATOM 2883 C C . HIS B 2 169 ? 51.956 78.010 34.200 1.00 20.55 174 HIS B C 1
ATOM 2884 O O . HIS B 2 169 ? 51.093 78.091 33.339 1.00 17.94 174 HIS B O 1
ATOM 2891 N N . VAL B 2 170 ? 51.676 78.061 35.499 1.00 20.65 175 VAL B N 1
ATOM 2892 C CA . VAL B 2 170 ? 50.295 78.112 35.991 1.00 20.51 175 VAL B CA 1
ATOM 2893 C C . VAL B 2 170 ? 49.907 79.409 36.703 1.00 20.61 175 VAL B C 1
ATOM 2894 O O . VAL B 2 170 ? 50.587 79.830 37.638 1.00 21.14 175 VAL B O 1
ATOM 2898 N N . GLU B 2 171 ? 48.795 80.006 36.272 1.00 21.42 176 GLU B N 1
ATOM 2899 C CA . GLU B 2 171 ? 48.247 81.235 36.859 1.00 22.91 176 GLU B CA 1
ATOM 2900 C C . GLU B 2 171 ? 46.850 80.890 37.420 1.00 23.06 176 GLU B C 1
ATOM 2901 O O . GLU B 2 171 ? 46.032 80.262 36.742 1.00 20.97 176 GLU B O 1
ATOM 2907 N N . HIS B 2 172 ? 46.590 81.295 38.658 1.00 24.12 177 HIS B N 1
ATOM 2908 C CA . HIS B 2 172 ? 45.324 80.999 39.322 1.00 25.54 177 HIS B CA 1
ATOM 2909 C C . HIS B 2 172 ? 45.052 82.043 40.426 1.00 26.86 177 HIS B C 1
ATOM 2910 O O . HIS B 2 172 ? 45.974 82.477 41.111 1.00 28.25 177 HIS B O 1
ATOM 2917 N N . PRO B 2 173 ? 43.778 82.407 40.652 1.00 27.87 178 PRO B N 1
ATOM 2918 C CA . PRO B 2 173 ? 43.394 83.393 41.670 1.00 27.54 178 PRO B CA 1
ATOM 2919 C C . PRO B 2 173 ? 43.937 83.153 43.061 1.00 28.35 178 PRO B C 1
ATOM 2920 O O . PRO B 2 173 ? 44.060 84.089 43.840 1.00 29.66 178 PRO B O 1
ATOM 2924 N N . SER B 2 174 ? 44.231 81.905 43.404 1.00 27.65 179 SER B N 1
ATOM 2925 C CA . SER B 2 174 ? 44.753 81.610 44.738 1.00 26.95 179 SER B CA 1
ATOM 2926 C C . SER B 2 174 ? 46.243 81.934 44.828 1.00 27.82 179 SER B C 1
ATOM 2927 O O . SER B 2 174 ? 46.849 81.804 45.893 1.00 27.19 179 SER B O 1
ATOM 2930 N N . LEU B 2 175 ? 46.816 82.352 43.703 1.00 27.91 180 LEU B N 1
ATOM 2931 C CA . LEU B 2 175 ? 48.242 82.645 43.614 1.00 29.03 180 LEU B CA 1
ATOM 2932 C C . LEU B 2 175 ? 48.543 84.090 43.297 1.00 31.13 180 LEU B C 1
ATOM 2933 O O . LEU B 2 175 ? 48.063 84.618 42.289 1.00 31.83 180 LEU B O 1
ATOM 2938 N N . THR B 2 176 ? 49.411 84.692 44.102 1.00 33.87 181 THR B N 1
ATOM 2939 C CA . THR B 2 176 ? 49.837 86.066 43.875 1.00 35.54 181 THR B CA 1
ATOM 2940 C C . THR B 2 176 ? 50.750 86.073 42.634 1.00 34.82 181 THR B C 1
ATOM 2941 O O . THR B 2 176 ? 50.598 86.906 41.733 1.00 35.32 181 THR B O 1
ATOM 2945 N N . SER B 2 177 ? 51.653 85.095 42.569 1.00 33.33 182 SER B N 1
ATOM 2946 C CA . SER B 2 177 ? 52.582 84.956 41.447 1.00 31.59 182 SER B CA 1
ATOM 2947 C C . SER B 2 177 ? 52.393 83.582 40.816 1.00 29.81 182 SER B C 1
ATOM 2948 O O . SER B 2 177 ? 52.041 82.614 41.504 1.00 28.75 182 SER B O 1
ATOM 2951 N N . PRO B 2 178 ? 52.644 83.465 39.504 1.00 27.92 183 PRO B N 1
ATOM 2952 C CA . PRO B 2 178 ? 52.492 82.184 38.804 1.00 28.82 183 PRO B CA 1
ATOM 2953 C C . PRO B 2 178 ? 53.360 81.068 39.412 1.00 30.60 183 PRO B C 1
ATOM 2954 O O . PRO B 2 178 ? 54.382 81.346 40.052 1.00 32.21 183 PRO B O 1
ATOM 2958 N N . ILE B 2 179 ? 52.917 79.819 39.297 1.00 29.46 184 ILE B N 1
ATOM 2959 C CA . ILE B 2 179 ? 53.720 78.703 39.784 1.00 28.92 184 ILE B CA 1
ATOM 2960 C C . ILE B 2 179 ? 54.325 78.161 38.502 1.00 28.62 184 ILE B C 1
ATOM 2961 O O . ILE B 2 179 ? 53.624 78.037 37.500 1.00 29.38 184 ILE B O 1
ATOM 2966 N N . THR B 2 180 ? 55.640 77.968 38.482 1.00 27.99 185 THR B N 1
ATOM 2967 C CA . THR B 2 180 ? 56.292 77.435 37.292 1.00 27.07 185 THR B CA 1
ATOM 2968 C C . THR B 2 180 ? 57.123 76.246 37.722 1.00 26.22 185 THR B C 1
ATOM 2969 O O . THR B 2 180 ? 57.636 76.217 38.843 1.00 27.59 185 THR B O 1
ATOM 2973 N N . VAL B 2 181 ? 57.221 75.253 36.848 1.00 24.71 186 VAL B N 1
ATOM 2974 C CA . VAL B 2 181 ? 57.991 74.059 37.127 1.00 22.52 186 VAL B CA 1
ATOM 2975 C C . VAL B 2 181 ? 58.791 73.817 35.867 1.00 23.58 186 VAL B C 1
ATOM 2976 O O . VAL B 2 181 ? 58.272 73.952 34.757 1.00 22.69 186 VAL B O 1
ATOM 2980 N N . GLU B 2 182 ? 60.079 73.554 36.040 1.00 24.82 187 GLU B N 1
ATOM 2981 C CA . GLU B 2 182 ? 60.965 73.327 34.909 1.00 26.72 187 GLU B CA 1
ATOM 2982 C C . GLU B 2 182 ? 61.345 71.866 34.773 1.00 26.85 187 GLU B C 1
ATOM 2983 O O . GLU B 2 182 ? 61.326 71.102 35.737 1.00 28.01 187 GLU B O 1
ATOM 2989 N N . TRP B 2 183 ? 61.682 71.481 33.560 1.00 26.77 188 TRP B N 1
ATOM 2990 C CA . TRP B 2 183 ? 62.115 70.136 33.297 1.00 28.43 188 TRP B CA 1
ATOM 2991 C C . TRP B 2 183 ? 63.241 70.334 32.308 1.00 29.85 188 TRP B C 1
ATOM 2992 O O . TRP B 2 183 ? 63.071 71.031 31.314 1.00 28.66 188 TRP B O 1
ATOM 3003 N N . ARG B 2 184 ? 64.413 69.795 32.623 1.00 33.91 189 ARG B N 1
ATOM 3004 C CA . ARG B 2 184 ? 65.579 69.897 31.741 1.00 37.04 189 ARG B CA 1
ATOM 3005 C C . ARG B 2 184 ? 65.948 68.498 31.302 1.00 38.62 189 ARG B C 1
ATOM 3006 O O . ARG B 2 184 ? 65.810 67.551 32.080 1.00 38.41 189 ARG B O 1
ATOM 3014 N N . ALA B 2 185 ? 66.358 68.362 30.048 1.00 41.81 190 ALA B N 1
ATOM 3015 C CA . ALA B 2 185 ? 66.761 67.066 29.528 1.00 46.24 190 ALA B CA 1
ATOM 3016 C C . ALA B 2 185 ? 68.145 66.739 30.096 1.00 48.80 190 ALA B C 1
ATOM 3017 O O . ALA B 2 185 ? 68.257 65.750 30.856 1.00 50.19 190 ALA B O 1
ATOM 3020 N N . SER C 3 1 ? 24.821 82.999 59.228 1.00 34.68 50 SER P N 1
ATOM 3021 C CA . SER C 3 1 ? 23.607 83.226 58.403 1.00 35.57 50 SER P CA 1
ATOM 3022 C C . SER C 3 1 ? 22.926 81.895 58.066 1.00 34.19 50 SER P C 1
ATOM 3023 O O . SER C 3 1 ? 23.553 80.835 58.184 1.00 34.77 50 SER P O 1
ATOM 3026 N N . THR C 3 2 ? 21.660 81.946 57.651 1.00 29.95 51 THR P N 1
ATOM 3027 C CA . THR C 3 2 ? 20.906 80.741 57.335 1.00 27.22 51 THR P CA 1
ATOM 3028 C C . THR C 3 2 ? 20.558 80.586 55.863 1.00 26.50 51 THR P C 1
ATOM 3029 O O . THR C 3 2 ? 20.187 81.554 55.191 1.00 27.54 51 THR P O 1
ATOM 3033 N N . ASP C 3 3 ? 20.704 79.366 55.362 1.00 24.92 52 ASP P N 1
ATOM 3034 C CA . ASP C 3 3 ? 20.390 79.053 53.984 1.00 24.04 52 ASP P CA 1
ATOM 3035 C C . ASP C 3 3 ? 18.884 78.814 53.906 1.00 24.42 52 ASP P C 1
ATOM 3036 O O . ASP C 3 3 ? 18.270 78.334 54.876 1.00 24.75 52 ASP P O 1
ATOM 3041 N N . TYR C 3 4 ? 18.299 79.146 52.759 1.00 23.31 53 TYR P N 1
ATOM 3042 C CA . TYR C 3 4 ? 16.865 78.962 52.504 1.00 22.83 53 TYR P CA 1
ATOM 3043 C C . TYR C 3 4 ? 16.735 78.066 51.280 1.00 20.58 53 TYR P C 1
ATOM 3044 O O . TYR C 3 4 ? 17.447 78.264 50.294 1.00 19.83 53 TYR P O 1
ATOM 3053 N N . GLY C 3 5 ? 15.823 77.102 51.317 1.00 18.98 54 GLY P N 1
ATOM 3054 C CA . GLY C 3 5 ? 15.644 76.247 50.161 1.00 18.07 54 GLY P CA 1
A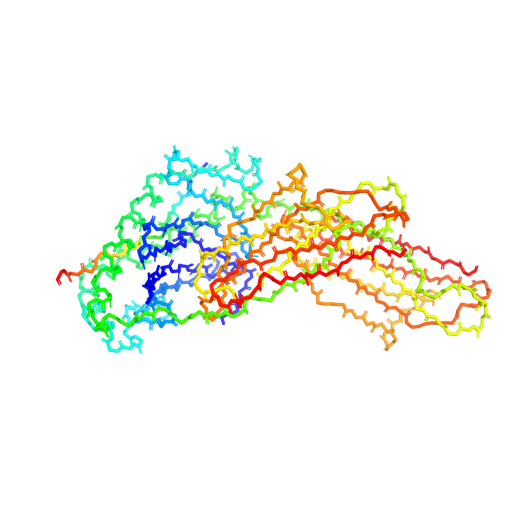TOM 3055 C C . GLY C 3 5 ? 14.463 76.677 49.314 1.00 19.77 54 GLY P C 1
ATOM 3056 O O . GLY C 3 5 ? 13.515 77.257 49.838 1.00 21.26 54 GLY P O 1
ATOM 3057 N N . ILE C 3 6 ? 14.523 76.454 48.006 1.00 18.29 55 ILE P N 1
ATOM 3058 C CA . ILE C 3 6 ? 13.403 76.792 47.143 1.00 20.86 55 ILE P CA 1
ATOM 3059 C C . ILE C 3 6 ? 12.278 75.812 47.496 1.00 24.12 55 ILE P C 1
ATOM 3060 O O . ILE C 3 6 ? 12.516 74.598 47.617 1.00 24.21 55 ILE P O 1
ATOM 3065 N N . LEU C 3 7 ? 11.060 76.325 47.675 1.00 25.07 56 LEU P N 1
ATOM 3066 C CA . LEU C 3 7 ? 9.927 75.475 48.049 1.00 24.86 56 LEU P CA 1
ATOM 3067 C C . LEU C 3 7 ? 9.303 74.684 46.916 1.00 23.93 56 LEU P C 1
ATOM 3068 O O . LEU C 3 7 ? 9.166 75.176 45.791 1.00 22.62 56 LEU P O 1
ATOM 3073 N N . GLN C 3 8 ? 8.962 73.433 47.208 1.00 24.62 57 GLN P N 1
ATOM 3074 C CA . GLN C 3 8 ? 8.314 72.580 46.213 1.00 25.80 57 GLN P CA 1
ATOM 3075 C C . GLN C 3 8 ? 6.829 72.662 46.515 1.00 25.71 57 GLN P C 1
ATOM 3076 O O . GLN C 3 8 ? 6.421 72.546 47.676 1.00 23.41 57 GLN P O 1
ATOM 3082 N N . ILE C 3 9 ? 6.021 72.842 45.482 1.00 27.73 58 ILE P N 1
ATOM 3083 C CA . ILE C 3 9 ? 4.578 72.946 45.676 1.00 29.60 58 ILE P CA 1
ATOM 3084 C C . ILE C 3 9 ? 3.846 71.610 45.538 1.00 31.38 58 ILE P C 1
ATOM 3085 O O . ILE C 3 9 ? 4.097 70.853 44.601 1.00 30.59 58 ILE P O 1
ATOM 3090 N N . ASN C 3 10 ? 2.927 71.355 46.471 1.00 35.38 59 ASN P N 1
ATOM 3091 C CA . ASN C 3 10 ? 2.094 70.149 46.476 1.00 37.75 59 ASN P CA 1
ATOM 3092 C C . ASN C 3 10 ? 0.998 70.238 45.421 1.00 40.36 59 ASN P C 1
ATOM 3093 O O . ASN C 3 10 ? 0.263 71.227 45.364 1.00 40.93 59 ASN P O 1
ATOM 3098 N N . SER C 3 11 ? 0.893 69.219 44.576 1.00 43.89 60 SER P N 1
ATOM 3099 C CA . SER C 3 11 ? -0.152 69.197 43.563 1.00 47.28 60 SER P CA 1
ATOM 3100 C C . SER C 3 11 ? -1.482 68.864 44.252 1.00 50.45 60 SER P C 1
ATOM 3101 O O . SER C 3 11 ? -1.506 68.389 45.403 1.00 50.64 60 SER P O 1
ATOM 3104 N N . ARG C 3 12 ? -2.585 69.119 43.556 1.00 53.73 61 ARG P N 1
ATOM 3105 C CA . ARG C 3 12 ? -3.913 68.829 44.096 1.00 56.68 61 ARG P CA 1
ATOM 3106 C C . ARG C 3 12 ? -4.267 67.371 43.809 1.00 57.19 61 ARG P C 1
ATOM 3107 O O . ARG C 3 12 ? -4.025 66.887 42.703 1.00 54.28 61 ARG P O 1
ATOM 3115 N N . TRP C 3 13 ? -4.816 66.687 44.812 1.00 60.16 62 TRP P N 1
ATOM 3116 C CA . TRP C 3 13 ? -5.214 65.281 44.689 1.00 64.04 62 TRP P CA 1
ATOM 3117 C C . TRP C 3 13 ? -6.154 65.041 43.501 1.00 64.83 62 TRP P C 1
ATOM 3118 O O . TRP C 3 13 ? -5.803 64.217 42.629 1.00 64.87 62 TRP P O 1
#

Organism: Mus musculus (NCBI:txid10090)

Solvent-accessible surface area: 18312 Å² total; per-residue (Å²): 98,172,37,83,41,41,0,4,0,0,1,1,5,11,0,30,92,63,83,63,21,31,2,2,0,15,1,40,28,1,5,2,0,71,4,32,41,131,136,118,78,27,54,25,27,20,93,93,10,41,146,79,3,121,12,79,28,130,33,0,48,125,5,15,60,9,0,82,32,0,6,63,8,0,19,124,57,24,137,62,69,60,13,99,66,47,52,10,130,11,66,20,36,31,40,30,36,44,99,137,37,98,106,12,22,0,0,0,57,0,47,40,0,2,0,8,43,21,78,10,53,0,24,107,60,84,152,90,29,112,116,38,56,114,62,7,14,27,4,22,27,228,74,32,1,0,29,20,3,0,15,4,84,14,86,2,39,139,128,24,62,4,11,0,60,3,73,11,140,22,26,178,131,60,65,90,86,90,38,94,32,203,91,9,38,0,0,0,0,1,0,27,1,28,0,38,92,22,28,130,147,18,55,0,2,1,38,0,0,6,16,72,78,15,0,0,79,0,12,30,89,72,15,57,3,122,38,62,46,116,28,0,136,70,1,12,100,49,0,37,136,110,54,21,114,102,3,108,45,11,36,75,70,5,0,72,45,0,22,73,100,0,0,63,24,3,4,66,142,34,99,64,114,5,56,17,56,27,58,42,61,148,133,83,43,72,82,117,126,6,35,0,26,0,11,0,2,40,0,11,46,36,147,41,100,28,67,0,35,75,69,70,129,78,53,96,150,22,43,62,68,49,158,74,44,83,0,1,37,1,12,10,10,11,52,6,39,1,119,11,27,0,113,199,63,12,29,2,22,0,28,0,48,10,61,19,28,153,74,66,54,72,40,95,40,143,41,82,47,5,112,15,1,82,10,4,69,5,143,209

Nearest PDB structures (foldseek):
  1jl4-assembly1_A  TM=1.003E+00  e=2.353E-33  Mus musculus
  1k2d-assembly1_A  TM=9.990E-01  e=1.288E-31  Mus musculus
  6blq-assembly1_A  TM=9.972E-01  e=7.433E-30  Mus musculus
  6blr-assembly1_A  TM=9.892E-01  e=1.019E-29  Mus musculus
  7rdv-assembly1_A  TM=9.926E-01  e=2.773E-29  Mus musculus